Protein AF-0000000066314788 (afdb_homodimer)

pLDDT: mean 86.16, std 20.42, range [20.86, 98.81]

Organism: Escherichia coli (strain K12) (NCBI:txid83333)

Structure (mmCIF, N/CA/C/O backbone):
data_AF-0000000066314788-model_v1
#
loop_
_entity.id
_entity.type
_entity.pdbx_description
1 polymer 'Uncharacterized protein YfjH'
#
loop_
_atom_site.group_PDB
_atom_site.id
_atom_site.type_symbol
_atom_site.label_atom_id
_atom_site.label_alt_id
_atom_site.label_comp_id
_atom_site.label_asym_id
_atom_site.label_entity_id
_atom_site.label_seq_id
_atom_site.pdbx_PDB_ins_code
_atom_site.Cartn_x
_atom_site.Cartn_y
_atom_site.Cartn_z
_atom_site.occupancy
_atom_site.B_iso_or_equiv
_atom_site.auth_seq_id
_atom_site.auth_comp_id
_atom_site.auth_asym_id
_atom_site.auth_atom_id
_atom_site.pdbx_PDB_model_num
ATOM 1 N N . MET A 1 1 ? -39.781 -80.188 -4.539 1 23.98 1 MET A N 1
ATOM 2 C CA . MET A 1 1 ? -38.781 -80.312 -5.598 1 23.98 1 MET A CA 1
ATOM 3 C C . MET A 1 1 ? -37.594 -79.375 -5.367 1 23.98 1 MET A C 1
ATOM 5 O O . MET A 1 1 ? -37.781 -78.25 -4.793 1 23.98 1 MET A O 1
ATOM 9 N N . GLY A 1 2 ? -36.344 -79.875 -5.469 1 24.55 2 GLY A N 1
ATOM 10 C CA . GLY A 1 2 ? -34.969 -79.688 -5.086 1 24.55 2 GLY A CA 1
ATOM 11 C C . GLY A 1 2 ? -34.438 -78.312 -5.586 1 24.55 2 GLY A C 1
ATOM 12 O O . GLY A 1 2 ? -34.906 -77.812 -6.594 1 24.55 2 GLY A O 1
ATOM 13 N N . ILE A 1 3 ? -33.781 -77.438 -4.688 1 25.83 3 ILE A N 1
ATOM 14 C CA . ILE A 1 3 ? -33.188 -76.188 -4.391 1 25.83 3 ILE A CA 1
ATOM 15 C C . ILE A 1 3 ? -31.969 -75.938 -5.285 1 25.83 3 ILE A C 1
ATOM 17 O O . ILE A 1 3 ? -31.016 -76.75 -5.262 1 25.83 3 ILE A O 1
ATOM 21 N N . PHE A 1 4 ? -32.219 -75.5 -6.57 1 24.69 4 PHE A N 1
ATOM 22 C CA . PHE A 1 4 ? -31.281 -75.25 -7.668 1 24.69 4 PHE A CA 1
ATOM 23 C C . PHE A 1 4 ? -30.156 -74.312 -7.227 1 24.69 4 PHE A C 1
ATOM 25 O O . PHE A 1 4 ? -30.375 -73.125 -6.977 1 24.69 4 PHE A O 1
ATOM 32 N N . LYS A 1 5 ? -29.172 -74.812 -6.379 1 25.22 5 LYS A N 1
ATOM 33 C CA . LYS A 1 5 ? -27.984 -74.25 -5.762 1 25.22 5 LYS A CA 1
ATOM 34 C C . LYS A 1 5 ? -27.031 -73.688 -6.816 1 25.22 5 LYS A C 1
ATOM 36 O O . LYS A 1 5 ? -26.266 -74.438 -7.422 1 25.22 5 LYS A O 1
ATOM 41 N N . ALA A 1 6 ? -27.594 -72.812 -7.789 1 25.41 6 ALA A N 1
ATOM 42 C CA . ALA A 1 6 ? -26.625 -72.5 -8.836 1 25.41 6 ALA A CA 1
ATOM 43 C C . ALA A 1 6 ? -25.391 -71.812 -8.25 1 25.41 6 ALA A C 1
ATOM 45 O O . ALA A 1 6 ? -25.484 -70.812 -7.555 1 25.41 6 ALA A O 1
ATOM 46 N N . LYS A 1 7 ? -24.406 -72.625 -7.84 1 24.44 7 LYS A N 1
ATOM 47 C CA . LYS A 1 7 ? -23.078 -72.375 -7.27 1 24.44 7 LYS A CA 1
ATOM 48 C C . LYS A 1 7 ? -22.25 -71.438 -8.164 1 24.44 7 LYS A C 1
ATOM 50 O O . LYS A 1 7 ? -21.828 -71.875 -9.25 1 24.44 7 LYS A O 1
ATOM 55 N N . ASN A 1 8 ? -22.828 -70.25 -8.414 1 21.66 8 ASN A N 1
ATOM 56 C CA . ASN A 1 8 ? -22.094 -69.375 -9.367 1 21.66 8 ASN A CA 1
ATOM 57 C C . ASN A 1 8 ? -20.672 -69.125 -8.883 1 21.66 8 ASN A C 1
ATOM 59 O O . ASN A 1 8 ? -20.484 -68.5 -7.832 1 21.66 8 ASN A O 1
ATOM 63 N N . PRO A 1 9 ? -19.688 -69.938 -9.086 1 22.39 9 PRO A N 1
ATOM 64 C CA . PRO A 1 9 ? -18.359 -70.062 -8.477 1 22.39 9 PRO A CA 1
ATOM 65 C C . PRO A 1 9 ? -17.5 -68.812 -8.695 1 22.39 9 PRO A C 1
ATOM 67 O O . PRO A 1 9 ? -16.594 -68.5 -7.91 1 22.39 9 PRO A O 1
ATOM 70 N N . CYS A 1 10 ? -17.453 -68.188 -9.891 1 21.28 10 CYS A N 1
ATOM 71 C CA . CYS A 1 10 ? -16.172 -67.75 -10.398 1 21.28 10 CYS A CA 1
ATOM 72 C C . CYS A 1 10 ? -15.789 -66.375 -9.758 1 21.28 10 CYS A C 1
ATOM 74 O O . CYS A 1 10 ? -15.875 -65.312 -10.398 1 21.28 10 CYS A O 1
ATOM 76 N N . THR A 1 11 ? -16.203 -66 -8.539 1 21.39 11 THR A N 1
ATOM 77 C CA . THR A 1 11 ? -16.031 -64.625 -8.203 1 21.39 11 THR A CA 1
ATOM 78 C C . THR A 1 11 ? -14.555 -64.25 -8.039 1 21.39 11 THR A C 1
ATOM 80 O O . THR A 1 11 ? -13.969 -64.5 -6.992 1 21.39 11 THR A O 1
ATOM 83 N N . LYS A 1 12 ? -13.609 -64.562 -9 1 23.81 12 LYS A N 1
ATOM 84 C CA . LYS A 1 12 ? -12.195 -64.312 -8.805 1 23.81 12 LYS A CA 1
ATOM 85 C C . LYS A 1 12 ? -11.961 -62.812 -8.477 1 23.81 12 LYS A C 1
ATOM 87 O O . LYS A 1 12 ? -12.352 -61.938 -9.25 1 23.81 12 LYS A O 1
ATOM 92 N N . ASN A 1 13 ? -11.859 -62.406 -7.23 1 22.12 13 ASN A N 1
ATOM 93 C CA . ASN A 1 13 ? -11.57 -61.125 -6.566 1 22.12 13 ASN A CA 1
ATOM 94 C C . ASN A 1 13 ? -10.219 -60.562 -6.996 1 22.12 13 ASN A C 1
ATOM 96 O O . ASN A 1 13 ? -9.18 -60.969 -6.465 1 22.12 13 ASN A O 1
ATOM 100 N N . THR A 1 14 ? -9.836 -60.5 -8.281 1 20.86 14 THR A N 1
ATOM 101 C CA . THR A 1 14 ? -8.516 -59.938 -8.547 1 20.86 14 THR A CA 1
ATOM 102 C C . THR A 1 14 ? -8.367 -58.562 -7.91 1 20.86 14 THR A C 1
ATOM 104 O O . THR A 1 14 ? -9.141 -57.656 -8.203 1 20.86 14 THR A O 1
ATOM 107 N N . ILE A 1 15 ? -7.762 -58.438 -6.797 1 22.97 15 ILE A N 1
ATOM 108 C CA . ILE A 1 15 ? -7.344 -57.281 -5.996 1 22.97 15 ILE A CA 1
ATOM 109 C C . ILE A 1 15 ? -6.477 -56.344 -6.84 1 22.97 15 ILE A C 1
ATOM 111 O O . ILE A 1 15 ? -5.324 -56.688 -7.141 1 22.97 15 ILE A O 1
ATOM 115 N N . PHE A 1 16 ? -6.895 -55.781 -7.996 1 23.45 16 PHE A N 1
ATOM 116 C CA . PHE A 1 16 ? -6.109 -54.75 -8.68 1 23.45 16 PHE A CA 1
ATOM 117 C C . PHE A 1 16 ? -5.762 -53.594 -7.723 1 23.45 16 PHE A C 1
ATOM 119 O O . PHE A 1 16 ? -6.641 -52.844 -7.312 1 23.45 16 PHE A O 1
ATOM 126 N N . THR A 1 17 ? -4.809 -53.812 -6.836 1 24.56 17 THR A N 1
ATOM 127 C CA . THR A 1 17 ? -4.188 -52.719 -6.109 1 24.56 17 THR A CA 1
ATOM 128 C C . THR A 1 17 ? -3.695 -51.656 -7.078 1 24.56 17 THR A C 1
ATOM 130 O O . THR A 1 17 ? -2.707 -51.844 -7.789 1 24.56 17 THR A O 1
ATOM 133 N N . THR A 1 18 ? -4.434 -51 -7.91 1 24.42 18 THR A N 1
ATOM 134 C CA . THR A 1 18 ? -4.164 -49.969 -8.883 1 24.42 18 THR A CA 1
ATOM 135 C C . THR A 1 18 ? -3.473 -48.781 -8.211 1 24.42 18 THR A C 1
ATOM 137 O O . THR A 1 18 ? -4.137 -47.844 -7.742 1 24.42 18 THR A O 1
ATOM 140 N N . SER A 1 19 ? -2.58 -49.031 -7.191 1 25.42 19 SER A N 1
ATOM 141 C CA . SER A 1 19 ? -1.84 -47.844 -6.852 1 25.42 19 SER A CA 1
ATOM 142 C C . SER A 1 19 ? -1.211 -47.219 -8.094 1 25.42 19 SER A C 1
ATOM 144 O O . SER A 1 19 ? -0.215 -47.719 -8.617 1 25.42 19 SER A O 1
ATOM 146 N N . ASN A 1 20 ? -1.887 -46.906 -9.07 1 24.92 20 ASN A N 1
ATOM 147 C CA . ASN A 1 20 ? -1.472 -46.156 -10.266 1 24.92 20 ASN A CA 1
ATOM 148 C C . ASN A 1 20 ? -0.626 -44.938 -9.906 1 24.92 20 ASN A C 1
ATOM 150 O O . ASN A 1 20 ? -1.156 -43.844 -9.727 1 24.92 20 ASN A O 1
ATOM 154 N N . THR A 1 21 ? 0.346 -45.125 -8.969 1 25.67 21 THR A N 1
ATOM 155 C CA . THR A 1 21 ? 1.387 -44.094 -8.984 1 25.67 21 THR A CA 1
ATOM 156 C C . THR A 1 21 ? 1.869 -43.844 -10.406 1 25.67 21 THR A C 1
ATOM 158 O O . THR A 1 21 ? 2.57 -44.688 -10.992 1 25.67 21 THR A O 1
ATOM 161 N N . LEU A 1 22 ? 1.068 -43.656 -11.32 1 24.94 22 LEU A N 1
ATOM 162 C CA . LEU A 1 22 ? 1.575 -43.156 -12.594 1 24.94 22 LEU A CA 1
ATOM 163 C C . LEU A 1 22 ? 2.801 -42.25 -12.383 1 24.94 22 LEU A C 1
ATOM 165 O O . LEU A 1 22 ? 2.723 -41.25 -11.703 1 24.94 22 LEU A O 1
ATOM 169 N N . ILE A 1 23 ? 3.926 -42.875 -12.227 1 27.77 23 ILE A N 1
ATOM 170 C CA . ILE A 1 23 ? 5.234 -42.25 -12.375 1 27.77 23 ILE A CA 1
ATOM 171 C C . ILE A 1 23 ? 5.211 -41.281 -13.562 1 27.77 23 ILE A C 1
ATOM 173 O O . ILE A 1 23 ? 5.355 -41.719 -14.711 1 27.77 23 ILE A O 1
ATOM 177 N N . TYR A 1 24 ? 4.188 -40.531 -13.789 1 27.66 24 TYR A N 1
ATOM 178 C CA . TYR A 1 24 ? 4.387 -39.469 -14.781 1 27.66 24 TYR A CA 1
ATOM 179 C C . TYR A 1 24 ? 5.715 -38.781 -14.555 1 27.66 24 TYR A C 1
ATOM 181 O O . TYR A 1 24 ? 6.016 -38.344 -13.438 1 27.66 24 TYR A O 1
ATOM 189 N N . GLY A 1 25 ? 6.828 -39.125 -15.023 1 31.36 25 GLY A N 1
ATOM 190 C CA . GLY A 1 25 ? 8.172 -38.562 -14.961 1 31.36 25 GLY A CA 1
ATOM 191 C C . GLY A 1 25 ? 8.18 -37.062 -14.703 1 31.36 25 GLY A C 1
ATOM 192 O O . GLY A 1 25 ? 9.203 -36.5 -14.312 1 31.36 25 GLY A O 1
ATOM 193 N N . GLY A 1 26 ? 7.535 -36.188 -15.648 1 34.62 26 GLY A N 1
ATOM 194 C CA . GLY A 1 26 ? 7.785 -34.75 -15.586 1 34.62 26 GLY A CA 1
ATOM 195 C C . GLY A 1 26 ? 7.434 -34.156 -14.234 1 34.62 26 GLY A C 1
ATOM 196 O O . GLY A 1 26 ? 6.418 -34.5 -13.641 1 34.62 26 GLY A O 1
ATOM 197 N N . PHE A 1 27 ? 8.344 -33.812 -13.352 1 42.38 27 PHE A N 1
ATOM 198 C CA . PHE A 1 27 ? 8.25 -33.188 -12.039 1 42.38 27 PHE A CA 1
ATOM 199 C C . PHE A 1 27 ? 7.141 -32.125 -12.031 1 42.38 27 PHE A C 1
ATOM 201 O O . PHE A 1 27 ? 7.383 -30.969 -12.328 1 42.38 27 PHE A O 1
ATOM 208 N N . MET A 1 28 ? 5.957 -32.25 -12.766 1 55 28 MET A N 1
ATOM 209 C CA . MET A 1 28 ? 4.785 -31.391 -12.594 1 55 28 MET A CA 1
ATOM 210 C C . MET A 1 28 ? 4.309 -31.406 -11.141 1 55 28 MET A C 1
ATOM 212 O O . MET A 1 28 ? 4.398 -32.438 -10.469 1 55 28 MET A O 1
ATOM 216 N N . ILE A 1 29 ? 4.312 -30.359 -10.383 1 64.44 29 ILE A N 1
ATOM 217 C CA . ILE A 1 29 ? 3.762 -30.203 -9.039 1 64.44 29 ILE A CA 1
ATOM 218 C C . ILE A 1 29 ? 2.5 -31.062 -8.906 1 64.44 29 ILE A C 1
ATOM 220 O O . ILE A 1 29 ? 1.598 -30.969 -9.742 1 64.44 29 ILE A O 1
ATOM 224 N N . SER A 1 30 ? 2.629 -32.125 -8.086 1 79.5 30 SER A N 1
ATOM 225 C CA . SER A 1 30 ? 1.424 -32.906 -7.801 1 79.5 30 SER A CA 1
ATOM 226 C C . SER A 1 30 ? 0.302 -32 -7.281 1 79.5 30 SER A C 1
ATOM 228 O O . SER A 1 30 ? 0.559 -30.922 -6.758 1 79.5 30 SER A O 1
ATOM 230 N N . LEU A 1 31 ? -0.901 -32.406 -7.605 1 86.94 31 LEU A N 1
ATOM 231 C CA . LEU A 1 31 ? -2.061 -31.656 -7.133 1 86.94 31 LEU A CA 1
ATOM 232 C C . LEU A 1 31 ? -2.01 -31.469 -5.621 1 86.94 31 LEU A C 1
ATOM 234 O O . LEU A 1 31 ? -2.32 -30.391 -5.117 1 86.94 31 LEU A O 1
ATOM 238 N N . ASN A 1 32 ? -1.594 -32.531 -4.914 1 88.56 32 ASN A N 1
ATOM 239 C CA . ASN A 1 32 ? -1.513 -32.438 -3.459 1 88.56 32 ASN A CA 1
ATOM 240 C C . ASN A 1 32 ? -0.445 -31.438 -3.012 1 88.56 32 ASN A C 1
ATOM 242 O O . ASN A 1 32 ? -0.645 -30.703 -2.047 1 88.56 32 ASN A O 1
ATOM 246 N N . ASP A 1 33 ? 0.63 -31.422 -3.713 1 85.69 33 ASP A N 1
ATOM 247 C CA . ASP A 1 33 ? 1.68 -30.453 -3.404 1 85.69 33 ASP A CA 1
ATOM 248 C C . ASP A 1 33 ? 1.197 -29.031 -3.646 1 85.69 33 ASP A C 1
ATOM 250 O O . ASP A 1 33 ? 1.501 -28.125 -2.865 1 85.69 33 ASP A O 1
ATOM 254 N N . PHE A 1 34 ? 0.507 -28.922 -4.719 1 90.25 34 PHE A N 1
ATOM 255 C CA . PHE A 1 34 ? -0.017 -27.609 -5.059 1 90.25 34 PHE A CA 1
ATOM 256 C C . PHE A 1 34 ? -1.036 -27.156 -4.023 1 90.25 34 PHE A C 1
ATOM 258 O O . PHE A 1 34 ? -1.009 -26 -3.59 1 90.25 34 PHE A O 1
ATOM 265 N N . TYR A 1 35 ? -1.867 -28.047 -3.596 1 94.31 35 TYR A N 1
ATOM 266 C CA . TYR A 1 35 ? -2.836 -27.781 -2.537 1 94.31 35 TYR A CA 1
ATOM 267 C C . TYR A 1 35 ? -2.141 -27.312 -1.264 1 94.31 35 TYR A C 1
ATOM 269 O O . TYR A 1 35 ? -2.539 -26.312 -0.66 1 94.31 35 TYR A O 1
ATOM 277 N N . GLU A 1 36 ? -1.127 -27.938 -0.864 1 93.38 36 GLU A N 1
ATOM 278 C CA . GLU A 1 36 ? -0.401 -27.578 0.353 1 93.38 36 GLU A CA 1
ATOM 279 C C . GLU A 1 36 ? 0.26 -26.219 0.227 1 93.38 36 GLU A C 1
ATOM 281 O O . GLU A 1 36 ? 0.329 -25.453 1.201 1 93.38 36 GLU A O 1
ATOM 286 N N . GLN A 1 37 ? 0.725 -25.938 -0.936 1 92.62 37 GLN A N 1
ATOM 287 C CA . GLN A 1 37 ? 1.336 -24.641 -1.177 1 92.62 37 GLN A CA 1
ATOM 288 C C . GLN A 1 37 ? 0.326 -23.5 -0.978 1 92.62 37 GLN A C 1
ATOM 290 O O . GLN A 1 37 ? 0.651 -22.469 -0.396 1 92.62 37 GLN A O 1
ATOM 295 N N . ILE A 1 38 ? -0.853 -23.719 -1.456 1 96.38 38 ILE A N 1
ATOM 296 C CA . ILE A 1 38 ? -1.873 -22.688 -1.331 1 96.38 38 ILE A CA 1
ATOM 297 C C . ILE A 1 38 ? -2.312 -22.562 0.127 1 96.38 38 ILE A C 1
ATOM 299 O O . ILE A 1 38 ? -2.584 -21.469 0.613 1 96.38 38 ILE A O 1
ATOM 303 N N . CYS A 1 39 ? -2.344 -23.703 0.824 1 96.75 39 CYS A N 1
ATOM 304 C CA . CYS A 1 39 ? -2.639 -23.656 2.252 1 96.75 39 CYS A CA 1
ATOM 305 C C . CYS A 1 39 ? -1.621 -22.812 2.994 1 96.75 39 CYS A C 1
ATOM 307 O O . CYS A 1 39 ? -1.986 -22.016 3.865 1 96.75 39 CYS A O 1
ATOM 309 N N . ARG A 1 40 ? -0.419 -22.906 2.629 1 95.12 40 ARG A N 1
ATOM 310 C CA . ARG A 1 40 ? 0.628 -22.094 3.242 1 95.12 40 ARG A CA 1
ATOM 311 C C . ARG A 1 40 ? 0.446 -20.609 2.904 1 95.12 40 ARG A C 1
ATOM 313 O O . ARG A 1 40 ? 0.594 -19.75 3.771 1 95.12 40 ARG A O 1
ATOM 320 N N . LYS A 1 41 ? 0.102 -20.391 1.659 1 96.31 41 LYS A N 1
ATOM 321 C CA . LYS A 1 41 ? -0.143 -19.016 1.229 1 96.31 41 LYS A CA 1
ATOM 322 C C . LYS A 1 41 ? -1.278 -18.375 2.027 1 96.31 41 LYS A C 1
ATOM 324 O O . LYS A 1 41 ? -1.203 -17.203 2.402 1 96.31 41 LYS A O 1
ATOM 329 N N . ARG A 1 42 ? -2.264 -19.156 2.246 1 97.69 42 ARG A N 1
ATOM 330 C CA . ARG A 1 42 ? -3.416 -18.688 3.008 1 97.69 42 ARG A CA 1
ATOM 331 C C . ARG A 1 42 ? -3.023 -18.359 4.441 1 97.69 42 ARG A C 1
ATOM 333 O O . ARG A 1 42 ? -3.453 -17.328 4.988 1 97.69 42 ARG A O 1
ATOM 340 N N . ARG A 1 43 ? -2.232 -19.172 5.023 1 96.81 43 ARG A N 1
ATOM 341 C CA . ARG A 1 43 ? -1.769 -18.938 6.387 1 96.81 43 ARG A CA 1
ATOM 342 C C . ARG A 1 43 ? -0.893 -17.688 6.457 1 96.81 43 ARG A C 1
ATOM 344 O O . ARG A 1 43 ? -1.031 -16.875 7.375 1 96.81 43 ARG A O 1
ATOM 351 N N . ASP A 1 44 ? -0.036 -17.562 5.504 1 96.5 44 ASP A N 1
ATOM 352 C CA . ASP A 1 44 ? 0.823 -16.391 5.43 1 96.5 44 ASP A CA 1
ATOM 353 C C . ASP A 1 44 ? -0.005 -15.109 5.297 1 96.5 44 ASP A C 1
ATOM 355 O O . ASP A 1 44 ? 0.263 -14.117 5.977 1 96.5 44 ASP A O 1
ATOM 359 N N . LEU A 1 45 ? -0.954 -15.219 4.398 1 98.5 45 LEU A N 1
ATOM 360 C CA . LEU A 1 45 ? -1.82 -14.062 4.18 1 98.5 45 LEU A CA 1
ATOM 361 C C . LEU A 1 45 ? -2.564 -13.695 5.461 1 98.5 45 LEU A C 1
ATOM 363 O O . LEU A 1 45 ? -2.635 -12.523 5.828 1 98.5 45 LEU A O 1
ATOM 367 N N . ALA A 1 46 ? -3.088 -14.695 6.137 1 98 46 ALA A N 1
ATOM 368 C CA . ALA A 1 46 ? -3.799 -14.461 7.391 1 98 46 ALA A CA 1
ATOM 369 C C . ALA A 1 46 ? -2.893 -13.789 8.414 1 98 46 ALA A C 1
ATOM 371 O O . ALA A 1 46 ? -3.314 -12.859 9.117 1 98 46 ALA A O 1
ATOM 372 N N . TYR A 1 47 ? -1.708 -14.211 8.477 1 97.19 47 TYR A N 1
ATOM 373 C CA . TYR A 1 47 ? -0.733 -13.641 9.398 1 97.19 47 TYR A CA 1
ATOM 374 C C . TYR A 1 47 ? -0.483 -12.172 9.078 1 97.19 47 TYR A C 1
ATOM 376 O O . TYR A 1 47 ? -0.545 -11.32 9.969 1 97.19 47 TYR A O 1
ATOM 384 N N . HIS A 1 48 ? -0.239 -11.859 7.855 1 96.75 48 HIS A N 1
ATOM 385 C CA . HIS A 1 48 ? 0.058 -10.492 7.453 1 96.75 48 HIS A CA 1
ATOM 386 C C . HIS A 1 48 ? -1.16 -9.586 7.629 1 96.75 48 HIS A C 1
ATOM 388 O O . HIS A 1 48 ? -1.029 -8.43 8.023 1 96.75 48 HIS A O 1
ATOM 394 N N . MET A 1 49 ? -2.32 -10.125 7.328 1 97.75 49 MET A N 1
ATOM 395 C CA . MET A 1 49 ? -3.547 -9.352 7.512 1 97.75 49 MET A CA 1
ATOM 396 C C . MET A 1 49 ? -3.719 -8.945 8.977 1 97.75 49 MET A C 1
ATOM 398 O O . MET A 1 49 ? -4.238 -7.867 9.266 1 97.75 49 MET A O 1
ATOM 402 N N . SER A 1 50 ? -3.281 -9.758 9.859 1 96.38 50 SER A N 1
ATOM 403 C CA . SER A 1 50 ? -3.434 -9.484 11.289 1 96.38 50 SER A CA 1
ATOM 404 C C . SER A 1 50 ? -2.609 -8.273 11.703 1 96.38 50 SER A C 1
ATOM 406 O O . SER A 1 50 ? -2.834 -7.703 12.773 1 96.38 50 SER A O 1
ATOM 408 N N . GLU A 1 51 ? -1.687 -7.812 10.914 1 93.75 51 GLU A N 1
ATOM 409 C CA . GLU A 1 51 ? -0.782 -6.711 11.234 1 93.75 51 GLU A CA 1
ATOM 410 C C . GLU A 1 51 ? -1.267 -5.402 10.617 1 93.75 51 GLU A C 1
ATOM 412 O O . GLU A 1 51 ? -0.552 -4.398 10.633 1 93.75 51 GLU A O 1
ATOM 417 N N . CYS A 1 52 ? -2.416 -5.438 9.992 1 95.38 52 CYS A N 1
ATOM 418 C CA . CYS A 1 52 ? -2.936 -4.219 9.375 1 95.38 52 CYS A CA 1
ATOM 419 C C . CYS A 1 52 ? -4.449 -4.137 9.531 1 95.38 52 CYS A C 1
ATOM 421 O O . CYS A 1 52 ? -5.051 -4.941 10.242 1 95.38 52 CYS A O 1
ATOM 423 N N . GLU A 1 53 ? -5.129 -3.174 8.969 1 94.81 53 GLU A N 1
ATOM 424 C CA . GLU A 1 53 ? -6.543 -2.877 9.164 1 94.81 53 GLU A CA 1
ATOM 425 C C . GLU A 1 53 ? -7.426 -3.957 8.539 1 94.81 53 GLU A C 1
ATOM 427 O O . GLU A 1 53 ? -8.617 -4.051 8.852 1 94.81 53 GLU A O 1
ATOM 432 N N . TRP A 1 54 ? -6.836 -4.82 7.73 1 97.44 54 TRP A N 1
ATOM 433 C CA . TRP A 1 54 ? -7.625 -5.828 7.031 1 97.44 54 TRP A CA 1
ATOM 434 C C . TRP A 1 54 ? -7.758 -7.094 7.871 1 97.44 54 TRP A C 1
ATOM 436 O O . TRP A 1 54 ? -8.266 -8.109 7.395 1 97.44 54 TRP A O 1
ATOM 446 N N . ALA A 1 55 ? -7.355 -7.09 9.094 1 96.88 55 ALA A N 1
ATOM 447 C CA . ALA A 1 55 ? -7.504 -8.188 10.047 1 96.88 55 ALA A CA 1
ATOM 448 C C . ALA A 1 55 ? -8.969 -8.594 10.188 1 96.88 55 ALA A C 1
ATOM 450 O O . ALA A 1 55 ? -9.273 -9.773 10.406 1 96.88 55 ALA A O 1
ATOM 451 N N . VAL A 1 56 ? -9.867 -7.695 10.039 1 95.94 56 VAL A N 1
ATOM 452 C CA . VAL A 1 56 ? -11.297 -7.898 10.242 1 95.94 56 VAL A CA 1
ATOM 453 C C . VAL A 1 56 ? -11.844 -8.852 9.188 1 95.94 56 VAL A C 1
ATOM 455 O O . VAL A 1 56 ? -12.891 -9.469 9.375 1 95.94 56 VAL A O 1
ATOM 458 N N . ASP A 1 57 ? -11.172 -8.992 8.055 1 97.19 57 ASP A N 1
ATOM 459 C CA . ASP A 1 57 ? -11.664 -9.781 6.93 1 97.19 57 ASP A CA 1
ATOM 460 C C . ASP A 1 57 ? -11.008 -11.156 6.902 1 97.19 57 ASP A C 1
ATOM 462 O O . ASP A 1 57 ? -11.188 -11.914 5.945 1 97.19 57 ASP A O 1
ATOM 466 N N . THR A 1 58 ? -10.242 -11.586 7.891 1 97.5 58 THR A N 1
ATOM 467 C CA . THR A 1 58 ? -9.484 -12.836 7.891 1 97.5 58 THR A CA 1
ATOM 468 C C . THR A 1 58 ? -10.414 -14.039 7.84 1 97.5 58 THR A C 1
ATOM 470 O O . THR A 1 58 ? -10.039 -15.102 7.348 1 97.5 58 THR A O 1
ATOM 473 N N . ASP A 1 59 ? -11.641 -13.867 8.273 1 96.38 59 ASP A N 1
ATOM 474 C CA . ASP A 1 59 ? -12.586 -14.969 8.312 1 96.38 59 ASP A CA 1
ATOM 475 C C . ASP A 1 59 ? -12.906 -15.477 6.91 1 96.38 59 ASP A C 1
ATOM 477 O O . ASP A 1 59 ? -13.344 -16.609 6.738 1 96.38 59 ASP A O 1
ATOM 481 N N . VAL A 1 60 ? -12.703 -14.695 5.922 1 98 60 VAL A N 1
ATOM 482 C CA . VAL A 1 60 ? -12.977 -15.039 4.531 1 98 60 VAL A CA 1
ATOM 483 C C . VAL A 1 60 ? -12.055 -16.188 4.098 1 98 60 VAL A C 1
ATOM 485 O O . VAL A 1 60 ? -12.328 -16.875 3.113 1 98 60 VAL A O 1
ATOM 488 N N . LEU A 1 61 ? -10.938 -16.406 4.836 1 98.12 61 LEU A N 1
ATOM 489 C CA . LEU A 1 61 ? -9.977 -17.453 4.504 1 98.12 61 LEU A CA 1
ATOM 490 C C . LEU A 1 61 ? -10.391 -18.797 5.102 1 98.12 61 LEU A C 1
ATOM 492 O O . LEU A 1 61 ? -9.773 -19.828 4.816 1 98.12 61 LEU A O 1
ATOM 496 N N . GLU A 1 62 ? -11.484 -18.734 5.797 1 95.31 62 GLU A N 1
ATOM 497 C CA . GLU A 1 62 ? -11.953 -19.938 6.457 1 95.31 62 GLU A CA 1
ATOM 498 C C . GLU A 1 62 ? -13.062 -20.609 5.656 1 95.31 62 GLU A C 1
ATOM 500 O O . GLU A 1 62 ? -13.898 -19.938 5.051 1 95.31 62 GLU A O 1
ATOM 505 N N . GLU A 1 63 ? -13.117 -21.938 5.695 1 89.44 63 GLU A N 1
ATOM 506 C CA . GLU A 1 63 ? -14.055 -22.734 4.898 1 89.44 63 GLU A CA 1
ATOM 507 C C . GLU A 1 63 ? -15.492 -22.531 5.379 1 89.44 63 GLU A C 1
ATOM 509 O O . GLU A 1 63 ? -16.438 -22.672 4.602 1 89.44 63 GLU A O 1
ATOM 514 N N . ASP A 1 64 ? -15.633 -22.188 6.621 1 92.38 64 ASP A N 1
ATOM 515 C CA . ASP A 1 64 ? -16.969 -22.094 7.199 1 92.38 64 ASP A CA 1
ATOM 516 C C . ASP A 1 64 ? -17.547 -20.688 7.004 1 92.38 64 ASP A C 1
ATOM 518 O O . ASP A 1 64 ? -18.625 -20.375 7.512 1 92.38 64 ASP A O 1
ATOM 522 N N . HIS A 1 65 ? -16.844 -19.922 6.297 1 96 65 HIS A N 1
ATOM 523 C CA . HIS A 1 65 ? -17.406 -18.609 6 1 96 65 HIS A CA 1
ATOM 524 C C . HIS A 1 65 ? -18.781 -18.734 5.328 1 96 65 HIS A C 1
ATOM 526 O O . HIS A 1 65 ? -18.906 -19.422 4.312 1 96 65 HIS A O 1
ATOM 532 N N . PRO A 1 66 ? -19.734 -18.016 5.832 1 96.19 66 PRO A N 1
ATOM 533 C CA . PRO A 1 66 ? -21.109 -18.25 5.387 1 96.19 66 PRO A CA 1
ATOM 534 C C . PRO A 1 66 ? -21.312 -17.953 3.902 1 96.19 66 PRO A C 1
ATOM 536 O O . PRO A 1 66 ? -21.922 -18.734 3.188 1 96.19 66 PRO A O 1
ATOM 539 N N . GLU A 1 67 ? -20.828 -16.875 3.436 1 95.19 67 GLU A N 1
ATOM 540 C CA . GLU A 1 67 ? -20.984 -16.484 2.035 1 95.19 67 GLU A CA 1
ATOM 541 C C . GLU A 1 67 ? -20.344 -17.516 1.104 1 95.19 67 GLU A C 1
ATOM 543 O O . GLU A 1 67 ? -20.875 -17.797 0.029 1 95.19 67 GLU A O 1
ATOM 548 N N . ILE A 1 68 ? -19.234 -18.047 1.504 1 96.62 68 ILE A N 1
ATOM 549 C CA . ILE A 1 68 ? -18.516 -19.016 0.691 1 96.62 68 ILE A CA 1
ATOM 550 C C . ILE A 1 68 ? -19.281 -20.344 0.673 1 96.62 68 ILE A C 1
ATOM 552 O O . ILE A 1 68 ? -19.469 -20.938 -0.386 1 96.62 68 ILE A O 1
ATOM 556 N N . ARG A 1 69 ? -19.828 -20.688 1.804 1 96.62 69 ARG A N 1
ATOM 557 C CA . ARG A 1 69 ? -20.609 -21.906 1.902 1 96.62 69 ARG A CA 1
ATOM 558 C C . ARG A 1 69 ? -21.859 -21.844 1.029 1 96.62 69 ARG A C 1
ATOM 560 O O . ARG A 1 69 ? -22.203 -22.797 0.34 1 96.62 69 ARG A O 1
ATOM 567 N N . ILE A 1 70 ? -22.422 -20.75 1.094 1 97.19 70 ILE A N 1
ATOM 568 C CA . ILE A 1 70 ? -23.641 -20.547 0.308 1 97.19 70 ILE A CA 1
ATOM 569 C C . ILE A 1 70 ? -23.312 -20.641 -1.181 1 97.19 70 ILE A C 1
ATOM 571 O O . ILE A 1 70 ? -24.016 -21.312 -1.935 1 97.19 70 ILE A O 1
ATOM 575 N N . GLU A 1 71 ? -22.266 -20.016 -1.614 1 96.62 71 GLU A N 1
ATOM 576 C CA . GLU A 1 71 ? -21.875 -20 -3.021 1 96.62 71 GLU A CA 1
ATOM 577 C C . GLU A 1 71 ? -21.469 -21.391 -3.494 1 96.62 71 GLU A C 1
ATOM 579 O O . GLU A 1 71 ? -21.844 -21.812 -4.594 1 96.62 71 GLU A O 1
ATOM 584 N N . LEU A 1 72 ? -20.734 -22.078 -2.67 1 97 72 LEU A N 1
ATOM 585 C CA . LEU A 1 72 ? -20.328 -23.438 -3.02 1 97 72 LEU A CA 1
ATOM 586 C C . LEU A 1 72 ? -21.531 -24.359 -3.143 1 97 72 LEU A C 1
ATOM 588 O O . LEU A 1 72 ? -21.609 -25.188 -4.055 1 97 72 LEU A O 1
ATOM 592 N N . GLY A 1 73 ? -22.484 -24.203 -2.219 1 96.38 73 GLY A N 1
ATOM 593 C CA . GLY A 1 73 ? -23.703 -24.984 -2.287 1 96.38 73 GLY A CA 1
ATOM 594 C C . GLY A 1 73 ? -24.516 -24.688 -3.535 1 96.38 73 GLY A C 1
ATOM 595 O O . GLY A 1 73 ? -25.016 -25.609 -4.184 1 96.38 73 GLY A O 1
ATOM 596 N N . ARG A 1 74 ? -24.594 -23.484 -3.846 1 97.25 74 ARG A N 1
ATOM 597 C CA . ARG A 1 74 ? -25.328 -23.062 -5.039 1 97.25 74 ARG A CA 1
ATOM 598 C C . ARG A 1 74 ? -24.703 -23.656 -6.297 1 97.25 74 ARG A C 1
ATOM 600 O O . ARG A 1 74 ? -25.422 -24.172 -7.168 1 97.25 74 ARG A O 1
ATOM 607 N N . MET A 1 75 ? -23.422 -23.609 -6.43 1 96.94 75 MET A N 1
ATOM 608 C CA . MET A 1 75 ? -22.703 -24.141 -7.59 1 96.94 75 MET A CA 1
ATOM 609 C C . MET A 1 75 ? -22.906 -25.641 -7.699 1 96.94 75 MET A C 1
ATOM 611 O O . MET A 1 75 ? -23.125 -26.172 -8.797 1 96.94 75 MET A O 1
ATOM 615 N N . ARG A 1 76 ? -22.844 -26.25 -6.582 1 96.62 76 ARG A N 1
ATOM 616 C CA . ARG A 1 76 ? -23.031 -27.703 -6.574 1 96.62 76 ARG A CA 1
ATOM 617 C C . ARG A 1 76 ? -24.422 -28.094 -7.066 1 96.62 76 ARG A C 1
ATOM 619 O O . ARG A 1 76 ? -24.562 -28.984 -7.898 1 96.62 76 ARG A O 1
ATOM 626 N N . GLU A 1 77 ? -25.375 -27.406 -6.59 1 96.5 77 GLU A N 1
ATOM 627 C CA . GLU A 1 77 ? -26.766 -27.672 -6.98 1 96.5 77 GLU A CA 1
ATOM 628 C C . GLU A 1 77 ? -26.984 -27.359 -8.453 1 96.5 77 GLU A C 1
ATOM 630 O O . GLU A 1 77 ? -27.625 -28.141 -9.172 1 96.5 77 GLU A O 1
ATOM 635 N N . GLN A 1 78 ? -26.469 -26.344 -8.891 1 97.38 78 GLN A N 1
ATOM 636 C CA . GLN A 1 78 ? -26.719 -25.859 -10.242 1 97.38 78 GLN A CA 1
ATOM 637 C C . GLN A 1 78 ? -26.125 -26.812 -11.281 1 97.38 78 GLN A C 1
ATOM 639 O O . GLN A 1 78 ? -26.75 -27.094 -12.305 1 97.38 78 GLN A O 1
ATOM 644 N N . PHE A 1 79 ? -24.922 -27.375 -11.016 1 97.44 79 PHE A N 1
ATOM 645 C CA . PHE A 1 79 ? -24.219 -28.047 -12.102 1 97.44 79 PHE A CA 1
ATOM 646 C C . PHE A 1 79 ? -24.281 -29.562 -11.93 1 97.44 79 PHE A C 1
ATOM 648 O O . PHE A 1 79 ? -24.281 -30.312 -12.914 1 97.44 79 PHE A O 1
ATOM 655 N N . TRP A 1 80 ? -24.391 -30.078 -10.727 1 96.62 80 TRP A N 1
ATOM 656 C CA . TRP A 1 80 ? -24.438 -31.516 -10.508 1 96.62 80 TRP A CA 1
ATOM 657 C C . TRP A 1 80 ? -25.859 -32.031 -10.555 1 96.62 80 TRP A C 1
ATOM 659 O O . TRP A 1 80 ? -26.094 -33.25 -10.672 1 96.62 80 TRP A O 1
ATOM 669 N N . SER A 1 81 ? -26.828 -31.188 -10.508 1 95.38 81 SER A N 1
ATOM 670 C CA . SER A 1 81 ? -28.234 -31.562 -10.648 1 95.38 81 SER A CA 1
ATOM 671 C C . SER A 1 81 ? -28.812 -31.062 -11.969 1 95.38 81 SER A C 1
ATOM 673 O O . SER A 1 81 ? -30.031 -30.922 -12.102 1 95.38 81 SER A O 1
ATOM 675 N N . SER A 1 82 ? -27.953 -30.766 -12.859 1 95.19 82 SER A N 1
ATOM 676 C CA . SER A 1 82 ? -28.359 -30.234 -14.148 1 95.19 82 SER A CA 1
ATOM 677 C C . SER A 1 82 ? -29.078 -31.281 -14.992 1 95.19 82 SER A C 1
ATOM 679 O O . SER A 1 82 ? -28.703 -32.469 -14.961 1 95.19 82 SER A O 1
ATOM 681 N N . GLU A 1 83 ? -29.984 -30.875 -15.844 1 94.5 83 GLU A N 1
ATOM 682 C CA . GLU A 1 83 ? -30.688 -31.75 -16.766 1 94.5 83 GLU A CA 1
ATOM 683 C C . GLU A 1 83 ? -29.766 -32.219 -17.906 1 94.5 83 GLU A C 1
ATOM 685 O O . GLU A 1 83 ? -30.094 -33.156 -18.609 1 94.5 83 GLU A O 1
ATOM 690 N N . LYS A 1 84 ? -28.641 -31.609 -17.938 1 94.31 84 LYS A N 1
ATOM 691 C CA . LYS A 1 84 ? -27.719 -31.906 -19.031 1 94.31 84 LYS A CA 1
ATOM 692 C C . LYS A 1 84 ? -26.875 -33.156 -18.703 1 94.31 84 LYS A C 1
ATOM 694 O O . LYS A 1 84 ? -26.156 -33.656 -19.578 1 94.31 84 LYS A O 1
ATOM 699 N N . ILE A 1 85 ? -27 -33.562 -17.453 1 94.06 85 ILE A N 1
ATOM 700 C CA . ILE A 1 85 ? -26.234 -34.719 -17.062 1 94.06 85 ILE A CA 1
ATOM 701 C C . ILE A 1 85 ? -26.609 -35.906 -17.969 1 94.06 85 ILE A C 1
ATOM 703 O O . ILE A 1 85 ? -27.797 -36.188 -18.172 1 94.06 85 ILE A O 1
ATOM 707 N N . GLY A 1 86 ? -25.609 -36.5 -18.641 1 93.12 86 GLY A N 1
ATOM 708 C CA . GLY A 1 86 ? -25.859 -37.625 -19.531 1 93.12 86 GLY A CA 1
ATOM 709 C C . GLY A 1 86 ? -25.984 -37.219 -20.984 1 93.12 86 GLY A C 1
ATOM 710 O O . GLY A 1 86 ? -26.062 -38.094 -21.875 1 93.12 86 GLY A O 1
ATOM 711 N N . THR A 1 87 ? -25.922 -35.938 -21.188 1 94.06 87 THR A N 1
ATOM 712 C CA . THR A 1 87 ? -26.031 -35.438 -22.547 1 94.06 87 THR A CA 1
ATOM 713 C C . THR A 1 87 ? -24.672 -35.031 -23.094 1 94.06 87 THR A C 1
ATOM 715 O O . THR A 1 87 ? -23.688 -34.969 -22.344 1 94.06 87 THR A O 1
ATOM 718 N N . ARG A 1 88 ? -24.641 -34.906 -24.422 1 92.62 88 ARG A N 1
ATOM 719 C CA . ARG A 1 88 ? -23.406 -34.438 -25.047 1 92.62 88 ARG A CA 1
ATOM 720 C C . ARG A 1 88 ? -23.422 -32.938 -25.25 1 92.62 88 ARG A C 1
ATOM 722 O O . ARG A 1 88 ? -24.453 -32.344 -25.578 1 92.62 88 ARG A O 1
ATOM 729 N N . VAL A 1 89 ? -22.281 -32.375 -24.922 1 90.81 89 VAL A N 1
ATOM 730 C CA . VAL A 1 89 ? -22.109 -30.922 -25.062 1 90.81 89 VAL A CA 1
ATOM 731 C C . VAL A 1 89 ? -20.859 -30.625 -25.891 1 90.81 89 VAL A C 1
ATOM 733 O O . VAL A 1 89 ? -20.109 -31.547 -26.234 1 90.81 89 VAL A O 1
ATOM 736 N N . ARG A 1 90 ? -20.75 -29.344 -26.219 1 87.56 90 ARG A N 1
ATOM 737 C CA . ARG A 1 90 ? -19.562 -28.922 -26.953 1 87.56 90 ARG A CA 1
ATOM 738 C C . ARG A 1 90 ? -18.297 -29.203 -26.125 1 87.56 90 ARG A C 1
ATOM 740 O O . ARG A 1 90 ? -18.312 -29.062 -24.906 1 87.56 90 ARG A O 1
ATOM 747 N N . LEU A 1 91 ? -17.219 -29.484 -26.797 1 87.19 91 LEU A N 1
ATOM 748 C CA . LEU A 1 91 ? -15.938 -29.734 -26.125 1 87.19 91 LEU A CA 1
ATOM 749 C C . LEU A 1 91 ? -15.523 -28.531 -25.281 1 87.19 91 LEU A C 1
ATOM 751 O O . LEU A 1 91 ? -15.633 -27.391 -25.734 1 87.19 91 LEU A O 1
ATOM 755 N N . TYR A 1 92 ? -15.016 -28.828 -24.078 1 83.31 92 TYR A N 1
ATOM 756 C CA . TYR A 1 92 ? -14.617 -27.766 -23.156 1 83.31 92 TYR A CA 1
ATOM 757 C C . TYR A 1 92 ? -13.297 -27.141 -23.594 1 83.31 92 TYR A C 1
ATOM 759 O O . TYR A 1 92 ? -13.039 -25.953 -23.328 1 83.31 92 TYR A O 1
ATOM 767 N N . SER A 1 93 ? -12.344 -27.859 -24.203 1 72.62 93 SER A N 1
ATOM 768 C CA . SER A 1 93 ? -11.023 -27.375 -24.594 1 72.62 93 SER A CA 1
ATOM 769 C C . SER A 1 93 ? -10.984 -26.984 -26.062 1 72.62 93 SER A C 1
ATOM 771 O O . SER A 1 93 ? -9.922 -26.625 -26.578 1 72.62 93 SER A O 1
ATOM 773 N N . CYS A 1 94 ? -12.102 -26.922 -26.766 1 65.94 94 CYS A N 1
ATOM 774 C CA . CYS A 1 94 ? -12.062 -26.797 -28.219 1 65.94 94 CYS A CA 1
ATOM 775 C C . CYS A 1 94 ? -11.898 -25.344 -28.625 1 65.94 94 CYS A C 1
ATOM 777 O O . CYS A 1 94 ? -12.672 -24.469 -28.203 1 65.94 94 CYS A O 1
ATOM 779 N N . ASP A 1 95 ? -10.766 -25.109 -29.344 1 67.94 95 ASP A N 1
ATOM 780 C CA . ASP A 1 95 ? -10.5 -23.797 -29.891 1 67.94 95 ASP A CA 1
ATOM 781 C C . ASP A 1 95 ? -10.781 -23.766 -31.391 1 67.94 95 ASP A C 1
ATOM 783 O O . ASP A 1 95 ? -10.359 -22.844 -32.094 1 67.94 95 ASP A O 1
ATOM 787 N N . VAL A 1 96 ? -11.539 -24.703 -31.797 1 73.19 96 VAL A N 1
ATOM 788 C CA . VAL A 1 96 ? -11.797 -24.766 -33.219 1 73.19 96 VAL A CA 1
ATOM 789 C C . VAL A 1 96 ? -12.898 -23.781 -33.594 1 73.19 96 VAL A C 1
ATOM 791 O O . VAL A 1 96 ? -13.844 -23.578 -32.812 1 73.19 96 VAL A O 1
ATOM 794 N N . PRO A 1 97 ? -12.688 -23.141 -34.719 1 76.31 97 PRO A N 1
ATOM 795 C CA . PRO A 1 97 ? -13.68 -22.156 -35.188 1 76.31 97 PRO A CA 1
ATOM 796 C C . PRO A 1 97 ? -15.07 -22.75 -35.344 1 76.31 97 PRO A C 1
ATOM 798 O O . PRO A 1 97 ? -15.211 -23.953 -35.562 1 76.31 97 PRO A O 1
ATOM 801 N N . TRP A 1 98 ? -16.078 -21.891 -35.188 1 78.19 98 TRP A N 1
ATOM 802 C CA . T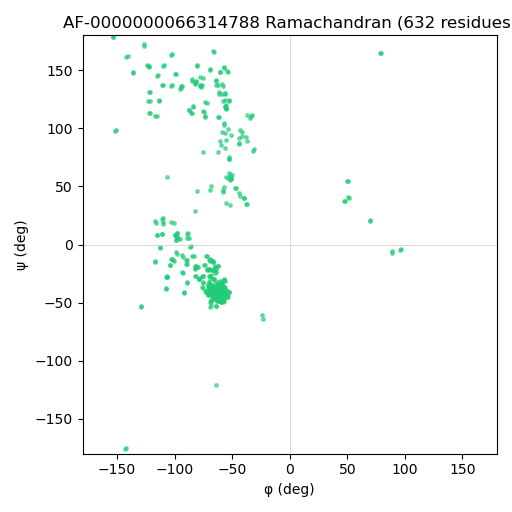RP A 1 98 ? -17.484 -22.234 -35.25 1 78.19 98 TRP A CA 1
ATOM 803 C C . TRP A 1 98 ? -17.828 -22.953 -36.531 1 78.19 98 TRP A C 1
ATOM 805 O O . TRP A 1 98 ? -18.531 -23.969 -36.531 1 78.19 98 TRP A O 1
ATOM 815 N N . GLU A 1 99 ? -17.328 -22.531 -37.594 1 75.38 99 GLU A N 1
ATOM 816 C CA . GLU A 1 99 ? -17.641 -23.047 -38.938 1 75.38 99 GLU A CA 1
ATOM 817 C C . GLU A 1 99 ? -17.188 -24.5 -39.094 1 75.38 99 GLU A C 1
ATOM 819 O O . GLU A 1 99 ? -17.844 -25.297 -39.75 1 75.38 99 GLU A O 1
ATOM 824 N N . THR A 1 100 ? -16.141 -24.703 -38.375 1 79.94 100 THR A N 1
ATOM 825 C CA . THR A 1 100 ? -15.547 -26.031 -38.5 1 79.94 100 THR A CA 1
ATOM 826 C C . THR A 1 100 ? -16.266 -27.031 -37.625 1 79.94 100 THR A C 1
ATOM 828 O O . THR A 1 100 ? -16.359 -28.219 -37.969 1 79.94 100 THR A O 1
ATOM 831 N N . ARG A 1 101 ? -16.938 -26.438 -36.656 1 80.75 101 ARG A N 1
ATOM 832 C CA . ARG A 1 101 ? -17.5 -27.328 -35.656 1 80.75 101 ARG A CA 1
ATOM 833 C C . ARG A 1 101 ? -18.938 -27.688 -36 1 80.75 101 ARG A C 1
ATOM 835 O O . ARG A 1 101 ? -19.516 -28.609 -35.406 1 80.75 101 ARG A O 1
ATOM 842 N N . HIS A 1 102 ? -19.406 -27.016 -36.969 1 84.69 102 HIS A N 1
ATOM 843 C CA . HIS A 1 102 ? -20.812 -27.234 -37.312 1 84.69 102 HIS A CA 1
ATOM 844 C C . HIS A 1 102 ? -20.969 -27.844 -38.688 1 84.69 102 HIS A C 1
ATOM 846 O O . HIS A 1 102 ? -20.094 -27.672 -39.531 1 84.69 102 HIS A O 1
ATOM 852 N N . HIS A 1 103 ? -21.984 -28.688 -38.781 1 84.38 103 HIS A N 1
ATOM 853 C CA . HIS A 1 103 ? -22.406 -29.234 -40.094 1 84.38 103 HIS A CA 1
ATOM 854 C C . HIS A 1 103 ? -23.922 -29.219 -40.219 1 84.38 103 HIS A C 1
ATOM 856 O O . HIS A 1 103 ? -24.641 -29.062 -39.219 1 84.38 103 HIS A O 1
ATOM 862 N N . THR A 1 104 ? -24.406 -29.047 -41.438 1 84.44 104 THR A N 1
ATOM 863 C CA . THR A 1 104 ? -25.844 -29.016 -41.656 1 84.44 104 THR A CA 1
ATOM 864 C C . THR A 1 104 ? -26.391 -30.438 -41.844 1 84.44 104 THR A C 1
ATOM 866 O O . THR A 1 104 ? -25.922 -31.188 -42.719 1 84.44 104 THR A O 1
ATOM 869 N N . VAL A 1 105 ? -27.188 -30.797 -40.844 1 82.88 105 VAL A N 1
ATOM 870 C CA . VAL A 1 105 ? -27.875 -32.062 -40.938 1 82.88 105 VAL A CA 1
ATOM 871 C C . VAL A 1 105 ? -29.375 -31.844 -41.062 1 82.88 105 VAL A C 1
ATOM 873 O O . VAL A 1 105 ? -30.016 -31.266 -40.188 1 82.88 105 VAL A O 1
ATOM 876 N N . ASN A 1 106 ? -30 -32.375 -42.125 1 87.69 106 ASN A N 1
ATOM 877 C CA . ASN A 1 106 ? -31.422 -32.219 -42.406 1 87.69 106 ASN A CA 1
ATOM 878 C C . ASN A 1 106 ? -31.875 -30.766 -42.281 1 87.69 106 ASN A C 1
ATOM 880 O O . ASN A 1 106 ? -32.906 -30.484 -41.688 1 87.69 106 ASN A O 1
ATOM 884 N N . GLY A 1 107 ? -31.062 -29.781 -42.688 1 83.12 107 GLY A N 1
ATOM 885 C CA . GLY A 1 107 ? -31.453 -28.375 -42.719 1 83.12 107 GLY A CA 1
ATOM 886 C C . GLY A 1 107 ? -31.188 -27.625 -41.438 1 83.12 107 GLY A C 1
ATOM 887 O O . GLY A 1 107 ? -31.422 -26.422 -41.344 1 83.12 107 GLY A O 1
ATOM 888 N N . GLN A 1 108 ? -30.797 -28.375 -40.469 1 84.56 108 GLN A N 1
ATOM 889 C CA . GLN A 1 108 ? -30.516 -27.734 -39.219 1 84.56 108 GLN A CA 1
ATOM 890 C C . GLN A 1 108 ? -29.016 -27.75 -38.906 1 84.56 108 GLN A C 1
ATOM 892 O O . GLN A 1 108 ? -28.328 -28.719 -39.188 1 84.56 108 GLN A O 1
ATOM 897 N N . LEU A 1 109 ? -28.562 -26.672 -38.438 1 86 109 LEU A N 1
ATOM 898 C CA . LEU A 1 109 ? -27.156 -26.562 -38.062 1 86 109 LEU A CA 1
ATOM 899 C C . LEU A 1 109 ? -26.891 -27.297 -36.75 1 86 109 LEU A C 1
ATOM 901 O O . LEU A 1 109 ? -27.531 -27 -35.719 1 86 109 LEU A O 1
ATOM 905 N N . GLU A 1 110 ? -26.078 -28.344 -36.906 1 84.19 110 GLU A N 1
ATOM 906 C CA . GLU A 1 110 ? -25.734 -29.125 -35.719 1 84.19 110 GLU A CA 1
ATOM 907 C C . GLU A 1 110 ? -24.219 -29.188 -35.5 1 84.19 110 GLU A C 1
ATOM 909 O O . GLU A 1 110 ? -23.453 -29.062 -36.469 1 84.19 110 GLU A O 1
ATOM 914 N N . ILE A 1 111 ? -23.875 -29.375 -34.25 1 86.44 111 ILE A N 1
ATOM 915 C CA . ILE A 1 111 ? -22.453 -29.516 -33.938 1 86.44 111 ILE A CA 1
ATOM 916 C C . ILE A 1 111 ? -22 -30.938 -34.312 1 86.44 111 ILE A C 1
ATOM 918 O O . ILE A 1 111 ? -22.703 -31.906 -34.062 1 86.44 111 ILE A O 1
ATOM 922 N N . LYS A 1 112 ? -20.828 -30.906 -34.906 1 87.38 112 LYS A N 1
ATOM 923 C CA . LYS A 1 112 ? -20.234 -32.219 -35.25 1 87.38 112 LYS A CA 1
ATOM 924 C C . LYS A 1 112 ? -19.938 -33.031 -34 1 87.38 112 LYS A C 1
ATOM 926 O O . LYS A 1 112 ? -19.469 -32.469 -33 1 87.38 112 LYS A O 1
ATOM 931 N N . GLU A 1 113 ? -20.141 -34.312 -34 1 85.5 113 GLU A N 1
ATOM 932 C CA . GLU A 1 113 ? -20 -35.188 -32.875 1 85.5 113 GLU A CA 1
ATOM 933 C C . GLU A 1 113 ? -18.562 -35.188 -32.344 1 85.5 113 GLU A C 1
ATOM 935 O O . GLU A 1 113 ? -18.344 -35.344 -31.141 1 85.5 113 GLU A O 1
ATOM 940 N N . GLU A 1 114 ? -17.625 -35 -33.25 1 86.44 114 GLU A N 1
ATOM 941 C CA . GLU A 1 114 ? -16.219 -35.031 -32.875 1 86.44 114 GLU A CA 1
ATOM 942 C C . GLU A 1 114 ? -15.852 -33.875 -31.969 1 86.44 114 GLU A C 1
ATOM 944 O O . GLU A 1 114 ? -14.82 -33.875 -31.297 1 86.44 114 GLU A O 1
ATOM 949 N N . TYR A 1 115 ? -16.766 -33.031 -32 1 87.62 115 TYR A N 1
ATOM 950 C CA . TYR A 1 115 ? -16.5 -31.828 -31.203 1 87.62 115 TYR A CA 1
ATOM 951 C C . TYR A 1 115 ? -17.422 -31.781 -30 1 87.62 115 TYR A C 1
ATOM 953 O O . TYR A 1 115 ? -17.719 -30.688 -29.484 1 87.62 115 TYR A O 1
ATOM 961 N N . THR A 1 116 ? -17.922 -32.906 -29.625 1 89.44 116 THR A N 1
ATOM 962 C CA . THR A 1 116 ? -18.781 -32.938 -28.453 1 89.44 116 THR A CA 1
ATOM 963 C C . THR A 1 116 ? -18.219 -33.906 -27.406 1 89.44 116 THR A C 1
ATOM 965 O O . THR A 1 116 ? -17.359 -34.75 -27.719 1 89.44 116 THR A O 1
ATOM 968 N N . GLU A 1 117 ? -18.5 -33.719 -26.188 1 90.25 117 GLU A N 1
ATOM 969 C CA . GLU A 1 117 ? -18.156 -34.594 -25.078 1 90.25 117 GLU A CA 1
ATOM 970 C C . GLU A 1 117 ? -19.297 -34.688 -24.062 1 90.25 117 GLU A C 1
ATOM 972 O O . GLU A 1 117 ? -20.266 -33.906 -24.141 1 90.25 117 GLU A O 1
ATOM 977 N N . LEU A 1 118 ? -19.219 -35.688 -23.281 1 93.62 118 LEU A N 1
ATOM 978 C CA . LEU A 1 118 ? -20.25 -35.875 -22.25 1 93.62 118 LEU A CA 1
ATOM 979 C C . LEU A 1 118 ? -20.203 -34.719 -21.266 1 93.62 118 LEU A C 1
ATOM 981 O O . LEU A 1 118 ? -19.109 -34.281 -20.859 1 93.62 118 LEU A O 1
ATOM 985 N N . TYR A 1 119 ? -21.297 -34.25 -20.922 1 95.19 119 TYR A N 1
ATOM 986 C CA . TYR A 1 119 ? -21.422 -33.188 -19.938 1 95.19 119 TYR A CA 1
ATOM 987 C C . TYR A 1 119 ? -20.672 -33.562 -18.656 1 95.19 119 TYR A C 1
ATOM 989 O O . TYR A 1 119 ? -20.859 -34.625 -18.094 1 95.19 119 TYR A O 1
ATOM 997 N N . ASP A 1 120 ? -19.781 -32.719 -18.266 1 95.06 120 ASP A N 1
ATOM 998 C CA . ASP A 1 120 ? -19.031 -32.844 -17.016 1 95.06 120 ASP A CA 1
ATOM 999 C C . ASP A 1 120 ? -19.344 -31.656 -16.094 1 95.06 120 ASP A C 1
ATOM 1001 O O . ASP A 1 120 ? -18.922 -30.516 -16.359 1 95.06 120 ASP A O 1
ATOM 1005 N N . PRO A 1 121 ? -20.031 -31.906 -15.039 1 96.5 121 PRO A N 1
ATOM 1006 C CA . PRO A 1 121 ? -20.438 -30.812 -14.156 1 96.5 121 PRO A CA 1
ATOM 1007 C C . PRO A 1 121 ? -19.25 -29.984 -13.656 1 96.5 121 PRO A C 1
ATOM 1009 O O . PRO A 1 121 ? -19.375 -28.766 -13.492 1 96.5 121 PRO A O 1
ATOM 1012 N N . ALA A 1 122 ? -18.125 -30.578 -13.383 1 96.44 122 ALA A N 1
ATOM 1013 C CA . ALA A 1 122 ? -16.938 -29.875 -12.906 1 96.44 122 ALA A CA 1
ATOM 1014 C C . ALA A 1 122 ? -16.422 -28.906 -13.961 1 96.44 122 ALA A C 1
ATOM 1016 O O . ALA A 1 122 ? -16.078 -27.766 -13.648 1 96.44 122 ALA A O 1
ATOM 1017 N N . GLN A 1 123 ? -16.422 -29.312 -15.18 1 95.19 123 GLN A N 1
ATOM 1018 C CA . GLN A 1 123 ? -15.914 -28.484 -16.266 1 95.19 123 GLN A CA 1
ATOM 1019 C C . GLN A 1 123 ? -16.875 -27.328 -16.562 1 95.19 123 GLN A C 1
ATOM 1021 O O . GLN A 1 123 ? -16.453 -26.203 -16.797 1 95.19 123 GLN A O 1
ATOM 1026 N N . GLU A 1 124 ? -18.109 -27.672 -16.531 1 95.62 124 GLU A N 1
ATOM 1027 C CA . GLU A 1 124 ? -19.094 -26.625 -16.781 1 95.62 124 GLU A CA 1
ATOM 1028 C C . GLU A 1 124 ? -19.094 -25.594 -15.664 1 95.62 124 GLU A C 1
ATOM 1030 O O . GLU A 1 124 ? -19.188 -24.391 -15.93 1 95.62 124 GLU A O 1
ATOM 1035 N N . CYS A 1 125 ? -19.031 -26 -14.469 1 97.31 125 CYS A N 1
ATOM 1036 C CA . CYS A 1 125 ? -18.984 -25.094 -13.32 1 97.31 125 CYS A CA 1
ATOM 1037 C C . CYS A 1 125 ? -17.734 -24.219 -13.383 1 97.31 125 CYS A C 1
ATOM 1039 O O . CYS A 1 125 ? -17.797 -23.016 -13.094 1 97.31 125 CYS A O 1
ATOM 1041 N N . TRP A 1 126 ? -16.641 -24.781 -13.766 1 96.5 126 TRP A N 1
ATOM 1042 C CA . TRP A 1 126 ? -15.391 -24.031 -13.852 1 96.5 126 TRP A CA 1
ATOM 1043 C C . TRP A 1 126 ? -15.508 -22.906 -14.883 1 96.5 126 TRP A C 1
ATOM 1045 O O . TRP A 1 126 ? -15.031 -21.797 -14.656 1 96.5 126 TRP A O 1
ATOM 1055 N N . LYS A 1 127 ? -16.078 -23.25 -15.961 1 94.19 127 LYS A N 1
ATOM 1056 C CA . LYS A 1 127 ? -16.266 -22.219 -16.984 1 94.19 127 LYS A CA 1
ATOM 1057 C C . LYS A 1 127 ? -17 -21.016 -16.422 1 94.19 127 LYS A C 1
ATOM 1059 O O . LYS A 1 127 ? -16.594 -19.875 -16.641 1 94.19 127 LYS A O 1
ATOM 1064 N N . ASN A 1 128 ? -18 -21.297 -15.719 1 95.25 128 ASN A N 1
ATOM 1065 C CA . ASN A 1 128 ? -18.797 -20.234 -15.102 1 95.25 128 ASN A CA 1
ATOM 1066 C C . ASN A 1 128 ? -18.016 -19.516 -14 1 95.25 128 ASN A C 1
ATOM 1068 O O . ASN A 1 128 ? -17.969 -18.281 -13.969 1 95.25 128 ASN A O 1
ATOM 1072 N N . LEU A 1 129 ? -17.406 -20.25 -13.125 1 97.44 129 LEU A N 1
ATOM 1073 C CA . LEU A 1 129 ? -16.656 -19.688 -12.008 1 97.44 129 LEU A CA 1
ATOM 1074 C C . LEU A 1 129 ? -15.484 -18.859 -12.508 1 97.44 129 LEU A C 1
ATOM 1076 O O . LEU A 1 129 ? -15.242 -17.75 -12.008 1 97.44 129 LEU A O 1
ATOM 1080 N N . SER A 1 130 ? -14.805 -19.359 -13.477 1 95.88 130 SER A N 1
ATOM 1081 C CA . SER A 1 130 ? -13.648 -18.672 -14.023 1 95.88 130 SER A CA 1
ATOM 1082 C C . SER A 1 130 ? -14.055 -17.328 -14.633 1 95.88 130 SER A C 1
ATOM 1084 O O . SER A 1 130 ? -13.359 -16.328 -14.445 1 95.88 130 SER A O 1
ATOM 1086 N N . SER A 1 131 ? -15.117 -17.328 -15.289 1 94.75 131 SER A N 1
ATOM 1087 C CA . SER A 1 131 ? -15.633 -16.094 -15.875 1 94.75 131 SER A CA 1
ATOM 1088 C C . SER A 1 131 ? -16.031 -15.094 -14.797 1 94.75 131 SER A C 1
ATOM 1090 O O . SER A 1 131 ? -15.703 -13.914 -14.898 1 94.75 131 SER A O 1
ATOM 1092 N N . ASN A 1 132 ? -16.688 -15.547 -13.812 1 95.62 132 ASN A N 1
ATOM 1093 C CA . ASN A 1 132 ? -17.094 -14.688 -12.703 1 95.62 132 ASN A CA 1
ATOM 1094 C C . ASN A 1 132 ? -15.891 -14.125 -11.953 1 95.62 132 ASN A C 1
ATOM 1096 O O . ASN A 1 132 ? -15.891 -12.961 -11.547 1 95.62 132 ASN A O 1
ATOM 1100 N N . LEU A 1 133 ? -14.891 -14.992 -11.773 1 96.38 133 LEU A N 1
ATOM 1101 C CA . LEU A 1 133 ? -13.656 -14.562 -11.109 1 96.38 133 LEU A CA 1
ATOM 1102 C C . LEU A 1 133 ? -13.008 -13.406 -11.859 1 96.38 133 LEU A C 1
ATOM 1104 O O . LEU A 1 133 ? -12.602 -12.414 -11.25 1 96.38 133 LEU A O 1
ATOM 1108 N N . THR A 1 134 ? -12.953 -13.539 -13.156 1 95.25 134 THR A N 1
ATOM 1109 C CA . THR A 1 134 ? -12.32 -12.523 -13.984 1 95.25 134 THR A CA 1
ATOM 1110 C C . THR A 1 134 ? -13.109 -11.211 -13.93 1 95.25 134 THR A C 1
ATOM 1112 O O . THR A 1 134 ? -12.531 -10.141 -13.727 1 95.25 134 THR A O 1
ATOM 1115 N N . LYS A 1 135 ? -14.367 -11.352 -13.992 1 95.44 135 LYS A N 1
ATOM 1116 C CA . LYS A 1 135 ? -15.242 -10.18 -14 1 95.44 135 LYS A CA 1
ATOM 1117 C C . LYS A 1 135 ? -15.203 -9.461 -12.656 1 95.44 135 LYS A C 1
ATOM 1119 O O . LYS A 1 135 ? -14.992 -8.25 -12.594 1 95.44 135 LYS A O 1
ATOM 1124 N N . GLU A 1 136 ? -15.344 -10.172 -11.609 1 95.5 136 GLU A N 1
ATOM 1125 C CA . GLU A 1 136 ? -15.523 -9.594 -10.281 1 95.5 136 GLU A CA 1
ATOM 1126 C C . GLU A 1 136 ? -14.203 -9.039 -9.742 1 95.5 136 GLU A C 1
ATOM 1128 O O . GLU A 1 136 ? -14.203 -8.125 -8.922 1 95.5 136 GLU A O 1
ATOM 1133 N N . THR A 1 137 ? -13.094 -9.586 -10.172 1 96.12 137 THR A N 1
ATOM 1134 C CA . THR A 1 137 ? -11.805 -9.094 -9.688 1 96.12 137 THR A CA 1
ATOM 1135 C C . THR A 1 137 ? -11.289 -7.961 -10.578 1 96.12 137 THR A C 1
ATOM 1137 O O . THR A 1 137 ? -10.414 -7.199 -10.172 1 96.12 137 THR A O 1
ATOM 1140 N N . PHE A 1 138 ? -11.883 -7.875 -11.766 1 94.25 138 PHE A N 1
ATOM 1141 C CA . PHE A 1 138 ? -11.477 -6.828 -12.695 1 94.25 138 PHE A CA 1
ATOM 1142 C C . PHE A 1 138 ? -12.289 -5.559 -12.477 1 94.25 138 PHE A C 1
ATOM 1144 O O . PHE A 1 138 ? -11.758 -4.449 -12.594 1 94.25 138 PHE A O 1
ATOM 1151 N N . LEU A 1 139 ? -13.469 -5.648 -12.102 1 94.25 139 LEU A N 1
ATOM 1152 C CA . LEU A 1 139 ? -14.414 -4.539 -12.039 1 94.25 139 LEU A CA 1
ATOM 1153 C C . LEU A 1 139 ? -13.93 -3.467 -11.07 1 94.25 139 LEU A C 1
ATOM 1155 O O . LEU A 1 139 ? -13.891 -2.283 -11.414 1 94.25 139 LEU A O 1
ATOM 1159 N N . PRO A 1 140 ? -13.484 -3.803 -9.922 1 94.56 140 PRO A N 1
ATOM 1160 C CA . PRO A 1 140 ? -13.039 -2.76 -8.992 1 94.56 140 PRO A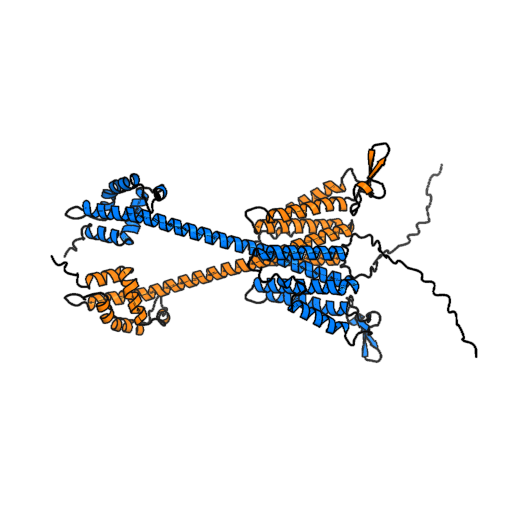 CA 1
ATOM 1161 C C . PRO A 1 140 ? -11.805 -2.012 -9.5 1 94.56 140 PRO A C 1
ATOM 1163 O O . PRO A 1 140 ? -11.516 -0.911 -9.023 1 94.56 140 PRO A O 1
ATOM 1166 N N . LEU A 1 141 ? -11.078 -2.619 -10.383 1 92.94 141 LEU A N 1
ATOM 1167 C CA . LEU A 1 141 ? -9.867 -2.002 -10.906 1 92.94 141 LEU A CA 1
ATOM 1168 C C . LEU A 1 141 ? -10.195 -0.875 -11.875 1 92.94 141 LEU A C 1
ATOM 1170 O O . LEU A 1 141 ? -9.367 -0.001 -12.125 1 92.94 141 LEU A O 1
ATOM 1174 N N . VAL A 1 142 ? -11.469 -0.865 -12.391 1 90.75 142 VAL A N 1
ATOM 1175 C CA . VAL A 1 142 ? -11.766 0.069 -13.469 1 90.75 142 VAL A CA 1
ATOM 1176 C C . VAL A 1 142 ? -12.828 1.066 -13.008 1 90.75 142 VAL A C 1
ATOM 1178 O O . VAL A 1 142 ? -13.023 2.109 -13.641 1 90.75 142 VAL A O 1
ATOM 1181 N N . ILE A 1 143 ? -13.484 0.797 -11.938 1 88.25 143 ILE A N 1
ATOM 1182 C CA . ILE A 1 143 ? -14.531 1.684 -11.43 1 88.25 143 ILE A CA 1
ATOM 1183 C C . ILE A 1 143 ? -13.898 2.816 -10.625 1 88.25 143 ILE A C 1
ATOM 1185 O O . ILE A 1 143 ? -12.922 2.604 -9.906 1 88.25 143 ILE A O 1
ATOM 1189 N N . GLU A 1 144 ? -14.492 4.02 -10.867 1 83.38 144 GLU A N 1
ATOM 1190 C CA . GLU A 1 144 ? -14.078 5.184 -10.086 1 83.38 144 GLU A CA 1
ATOM 1191 C C . GLU A 1 144 ? -15.109 5.516 -9.008 1 83.38 144 GLU A C 1
ATOM 1193 O O . GLU A 1 144 ? -16.312 5.375 -9.227 1 83.38 144 GLU A O 1
ATOM 1198 N N . PRO A 1 145 ? -14.586 5.855 -7.664 1 81.81 145 PRO A N 1
ATOM 1199 C CA . PRO A 1 145 ? -13.18 6.094 -7.309 1 81.81 145 PRO A CA 1
ATOM 1200 C C . PRO A 1 145 ? -12.422 4.805 -7.004 1 81.81 145 PRO A C 1
ATOM 1202 O O . PRO A 1 145 ? -12.992 3.861 -6.457 1 81.81 145 PRO A O 1
ATOM 1205 N N . PHE A 1 146 ? -11.219 4.809 -7.426 1 86.5 146 PHE A N 1
ATOM 1206 C CA . PHE A 1 146 ? -10.336 3.672 -7.18 1 86.5 146 PHE A CA 1
ATOM 1207 C C . PHE A 1 146 ? -10.242 3.375 -5.688 1 86.5 146 PHE A C 1
ATOM 1209 O O . PHE A 1 146 ? -9.852 4.238 -4.898 1 86.5 146 PHE A O 1
ATOM 1216 N N . SER A 1 147 ? -10.688 2.172 -5.336 1 92.69 147 SER A N 1
ATOM 1217 C CA . SER A 1 147 ? -10.672 1.768 -3.932 1 92.69 147 SER A CA 1
ATOM 1218 C C . SER A 1 147 ? -9.859 0.491 -3.736 1 92.69 147 SER A C 1
ATOM 1220 O O . SER A 1 147 ? -10.281 -0.59 -4.148 1 92.69 147 SER A O 1
ATOM 1222 N N . ILE A 1 148 ? -8.75 0.642 -3.039 1 97.12 148 ILE A N 1
ATOM 1223 C CA . ILE A 1 148 ? -7.879 -0.499 -2.777 1 97.12 148 ILE A CA 1
ATOM 1224 C C . ILE A 1 148 ? -8.594 -1.499 -1.874 1 97.12 148 ILE A C 1
ATOM 1226 O O . ILE A 1 148 ? -8.383 -2.709 -1.984 1 97.12 148 ILE A O 1
ATOM 1230 N N . ASN A 1 149 ? -9.477 -1.017 -1.038 1 96.69 149 ASN A N 1
ATOM 1231 C CA . ASN A 1 149 ? -10.242 -1.901 -0.166 1 96.69 149 ASN A CA 1
ATOM 1232 C C . ASN A 1 149 ? -11.18 -2.797 -0.963 1 96.69 149 ASN A C 1
ATOM 1234 O O . ASN A 1 149 ? -11.289 -3.992 -0.688 1 96.69 149 ASN A O 1
ATOM 1238 N N . ASP A 1 150 ? -11.852 -2.197 -1.939 1 96.62 150 ASP A N 1
ATOM 1239 C CA . ASP A 1 150 ? -12.758 -2.975 -2.777 1 96.62 150 ASP A CA 1
ATOM 1240 C C . ASP A 1 150 ? -11.992 -4.012 -3.596 1 96.62 150 ASP A C 1
ATOM 1242 O O . ASP A 1 150 ? -12.461 -5.145 -3.76 1 96.62 150 ASP A O 1
ATOM 1246 N N . ILE A 1 151 ? -10.883 -3.627 -4.121 1 97.94 151 ILE A N 1
ATOM 1247 C CA . ILE A 1 151 ? -10.047 -4.527 -4.902 1 97.94 151 ILE A CA 1
ATOM 1248 C C . ILE A 1 151 ? -9.594 -5.699 -4.035 1 97.94 151 ILE A C 1
ATOM 1250 O O . ILE A 1 151 ? -9.719 -6.859 -4.434 1 97.94 151 ILE A O 1
ATOM 1254 N N . PHE A 1 152 ? -9.109 -5.324 -2.809 1 98.69 152 PHE A N 1
ATOM 1255 C CA . PHE A 1 152 ? -8.625 -6.348 -1.891 1 98.69 152 PHE A CA 1
ATOM 1256 C C . PHE A 1 152 ? -9.734 -7.328 -1.533 1 98.69 152 PHE A C 1
ATOM 1258 O O . PHE A 1 152 ? -9.539 -8.547 -1.603 1 98.69 152 PHE A O 1
ATOM 1265 N N . LYS A 1 153 ? -10.844 -6.891 -1.203 1 97.88 153 LYS A N 1
ATOM 1266 C CA . LYS A 1 153 ? -11.953 -7.73 -0.757 1 97.88 153 LYS A CA 1
ATOM 1267 C C . LYS A 1 153 ? -12.422 -8.664 -1.872 1 97.88 153 LYS A C 1
ATOM 1269 O O . LYS A 1 153 ? -12.695 -9.836 -1.632 1 97.88 153 LYS A O 1
ATOM 1274 N N . ALA A 1 154 ? -12.547 -8.094 -3.043 1 98 154 ALA A N 1
ATOM 1275 C CA . ALA A 1 154 ? -12.953 -8.914 -4.184 1 98 154 ALA A CA 1
ATOM 1276 C C . ALA A 1 154 ? -11.953 -10.039 -4.43 1 98 154 ALA A C 1
ATOM 1278 O O . ALA A 1 154 ? -12.344 -11.195 -4.598 1 98 154 ALA A O 1
ATOM 1279 N N . HIS A 1 155 ? -10.672 -9.703 -4.461 1 98.69 155 HIS A N 1
ATOM 1280 C CA . HIS A 1 155 ? -9.641 -10.703 -4.703 1 98.69 155 HIS A CA 1
ATOM 1281 C C . HIS A 1 155 ? -9.617 -11.758 -3.6 1 98.69 155 HIS A C 1
ATOM 1283 O O . HIS A 1 155 ? -9.492 -12.953 -3.877 1 98.69 155 HIS A O 1
ATOM 1289 N N . LEU A 1 156 ? -9.789 -11.297 -2.361 1 98.75 156 LEU A N 1
ATOM 1290 C CA . LEU A 1 156 ? -9.781 -12.211 -1.22 1 98.75 156 LEU A CA 1
ATOM 1291 C C . LEU A 1 156 ? -10.945 -13.188 -1.296 1 98.75 156 LEU A C 1
ATOM 1293 O O . LEU A 1 156 ? -10.758 -14.398 -1.152 1 98.75 156 LEU A O 1
ATOM 1297 N N . MET A 1 157 ? -12.07 -12.688 -1.542 1 98.25 157 MET A N 1
ATOM 1298 C CA . MET A 1 157 ? -13.281 -13.5 -1.596 1 98.25 157 MET A CA 1
ATOM 1299 C C . MET A 1 157 ? -13.195 -14.531 -2.715 1 98.25 157 MET A C 1
ATOM 1301 O O . MET A 1 157 ? -13.422 -15.719 -2.484 1 98.25 157 MET A O 1
ATOM 1305 N N . PHE A 1 158 ? -12.82 -14.102 -3.82 1 98.25 158 PHE A N 1
ATOM 1306 C CA . PHE A 1 158 ? -12.859 -14.984 -4.98 1 98.25 158 PHE A CA 1
ATOM 1307 C C . PHE A 1 158 ? -11.672 -15.945 -4.973 1 98.25 158 PHE A C 1
ATOM 1309 O O . PHE A 1 158 ? -11.758 -17.047 -5.508 1 98.25 158 PHE A O 1
ATOM 1316 N N . ALA A 1 159 ? -10.516 -15.516 -4.375 1 98.62 159 ALA A N 1
ATOM 1317 C CA . ALA A 1 159 ? -9.445 -16.469 -4.121 1 98.62 159 ALA A CA 1
ATOM 1318 C C . ALA A 1 159 ? -9.945 -17.625 -3.25 1 98.62 159 ALA A C 1
ATOM 1320 O O . ALA A 1 159 ? -9.695 -18.797 -3.557 1 98.62 159 ALA A O 1
ATOM 1321 N N . SER A 1 160 ? -10.68 -17.281 -2.215 1 98.69 160 SER A N 1
ATOM 1322 C CA . SER A 1 160 ? -11.18 -18.281 -1.27 1 98.69 160 SER A CA 1
ATOM 1323 C C . SER A 1 160 ? -12.219 -19.188 -1.917 1 98.69 160 SER A C 1
ATOM 1325 O O . SER A 1 160 ? -12.18 -20.406 -1.749 1 98.69 160 SER A O 1
ATOM 1327 N N . ILE A 1 161 ? -13.094 -18.578 -2.666 1 98.25 161 ILE A N 1
ATOM 1328 C CA . ILE A 1 161 ? -14.109 -19.375 -3.352 1 98.25 161 ILE A CA 1
ATOM 1329 C C . ILE A 1 161 ? -13.438 -20.375 -4.293 1 98.25 161 ILE A C 1
ATOM 1331 O O . ILE A 1 161 ? -13.773 -21.562 -4.289 1 98.25 161 ILE A O 1
ATOM 1335 N N . SER A 1 162 ? -12.523 -19.875 -5.094 1 98.31 162 SER A N 1
ATOM 1336 C CA . SER A 1 162 ? -11.828 -20.734 -6.043 1 98.31 162 SER A CA 1
ATOM 1337 C C . SER A 1 162 ? -11.078 -21.844 -5.328 1 98.31 162 SER A C 1
ATOM 1339 O O . SER A 1 162 ? -11.086 -23 -5.77 1 98.31 162 SER A O 1
ATOM 1341 N N . PHE A 1 163 ? -10.453 -21.531 -4.242 1 98.5 163 PHE A N 1
ATOM 1342 C CA . PHE A 1 163 ? -9.664 -22.484 -3.48 1 98.5 163 PHE A CA 1
ATOM 1343 C C . PHE A 1 163 ? -10.547 -23.594 -2.924 1 98.5 163 PHE A C 1
ATOM 1345 O O . PHE A 1 163 ? -10.273 -24.781 -3.129 1 98.5 163 PHE A O 1
ATOM 1352 N N . PHE A 1 164 ? -11.57 -23.203 -2.256 1 98.44 164 PHE A N 1
ATOM 1353 C CA . PHE A 1 164 ? -12.406 -24.203 -1.595 1 98.44 164 PHE A CA 1
ATOM 1354 C C . PHE A 1 164 ? -13.195 -25.016 -2.617 1 98.44 164 PHE A C 1
ATOM 1356 O O . PHE A 1 164 ? -13.461 -26.203 -2.408 1 98.44 164 PHE A O 1
ATOM 1363 N N . TRP A 1 165 ? -13.586 -24.344 -3.668 1 98.19 165 TRP A N 1
ATOM 1364 C CA . TRP A 1 165 ? -14.234 -25.094 -4.738 1 98.19 165 TRP A CA 1
ATOM 1365 C C . TRP A 1 165 ? -13.289 -26.141 -5.32 1 98.19 165 TRP A C 1
ATOM 1367 O O . TRP A 1 165 ? -13.664 -27.297 -5.504 1 98.19 165 TRP A O 1
ATOM 1377 N N . GLY A 1 166 ? -12.031 -25.719 -5.598 1 97.44 166 GLY A N 1
ATOM 1378 C CA . GLY A 1 166 ? -11.031 -26.656 -6.066 1 97.44 166 GLY A CA 1
ATOM 1379 C C . GLY A 1 166 ? -10.852 -27.844 -5.133 1 97.44 166 GLY A C 1
ATOM 1380 O O . GLY A 1 166 ? -10.781 -28.984 -5.582 1 97.44 166 GLY A O 1
ATOM 1381 N N . LYS A 1 167 ? -10.812 -27.562 -3.9 1 97.38 167 LYS A N 1
ATOM 1382 C CA . LYS A 1 167 ? -10.672 -28.609 -2.887 1 97.38 167 LYS A CA 1
ATOM 1383 C C . LYS A 1 167 ? -11.836 -29.594 -2.953 1 97.38 167 LYS A C 1
ATOM 1385 O O . LYS A 1 167 ? -11.633 -30.812 -2.844 1 97.38 167 LYS A O 1
ATOM 1390 N N . SER A 1 168 ? -13 -29.125 -3.182 1 96.5 168 SER A N 1
ATOM 1391 C CA . SER A 1 168 ? -14.203 -29.953 -3.148 1 96.5 168 SER A CA 1
ATOM 1392 C C . SER A 1 168 ? -14.258 -30.891 -4.34 1 96.5 168 SER A C 1
ATOM 1394 O O . SER A 1 168 ? -14.93 -31.938 -4.285 1 96.5 168 SER A O 1
ATOM 1396 N N . ILE A 1 169 ? -13.562 -30.625 -5.402 1 96.38 169 ILE A N 1
ATOM 1397 C CA . ILE A 1 169 ? -13.727 -31.438 -6.598 1 96.38 169 ILE A CA 1
ATOM 1398 C C . ILE A 1 169 ? -12.43 -32.188 -6.898 1 96.38 169 ILE A C 1
ATOM 1400 O O . ILE A 1 169 ? -12.297 -32.812 -7.957 1 96.38 169 ILE A O 1
ATOM 1404 N N . MET A 1 170 ? -11.477 -32.156 -6.039 1 94.12 170 MET A N 1
ATOM 1405 C CA . MET A 1 170 ? -10.148 -32.719 -6.238 1 94.12 170 MET A CA 1
ATOM 1406 C C . MET A 1 170 ? -10.25 -34.219 -6.613 1 94.12 170 MET A C 1
ATOM 1408 O O . MET A 1 170 ? -9.5 -34.688 -7.465 1 94.12 170 MET A O 1
ATOM 1412 N N . SER A 1 171 ? -11.148 -34.875 -5.988 1 92.81 171 SER A N 1
ATOM 1413 C CA . SER A 1 171 ? -11.289 -36.312 -6.211 1 92.81 171 SER A CA 1
ATOM 1414 C C . SER A 1 171 ? -12.102 -36.594 -7.469 1 92.81 171 SER A C 1
ATOM 1416 O O . SER A 1 171 ? -11.984 -37.688 -8.055 1 92.81 171 SER A O 1
ATOM 1418 N N . GLU A 1 172 ? -12.828 -35.625 -7.902 1 92.56 172 GLU A N 1
ATOM 1419 C CA . GLU A 1 172 ? -13.719 -35.812 -9.047 1 92.56 172 GLU A CA 1
ATOM 1420 C C . GLU A 1 172 ? -13.016 -35.438 -10.352 1 92.56 172 GLU A C 1
ATOM 1422 O O . GLU A 1 172 ? -13.188 -36.125 -11.367 1 92.56 172 GLU A O 1
ATOM 1427 N N . ASN A 1 173 ? -12.312 -34.438 -10.359 1 93.12 173 ASN A N 1
ATOM 1428 C CA . ASN A 1 173 ? -11.633 -33.938 -11.547 1 93.12 173 ASN A CA 1
ATOM 1429 C C . ASN A 1 173 ? -10.352 -33.188 -11.18 1 93.12 173 ASN A C 1
ATOM 1431 O O . ASN A 1 173 ? -10.391 -31.984 -10.906 1 93.12 173 ASN A O 1
ATOM 1435 N N . GLU A 1 174 ? -9.273 -33.844 -11.281 1 91.5 174 GLU A N 1
ATOM 1436 C CA . GLU A 1 174 ? -7.992 -33.312 -10.836 1 91.5 174 GLU A CA 1
ATOM 1437 C C . GLU A 1 174 ? -7.559 -32.125 -11.719 1 91.5 174 GLU A C 1
ATOM 1439 O O . GLU A 1 174 ? -6.996 -31.156 -11.227 1 91.5 174 GLU A O 1
ATOM 1444 N N . ASN A 1 175 ? -7.82 -32.219 -12.992 1 88.5 175 ASN A N 1
ATOM 1445 C CA . ASN A 1 175 ? -7.406 -31.188 -13.922 1 88.5 175 ASN A CA 1
ATOM 1446 C C . ASN A 1 175 ? -8.117 -29.859 -13.641 1 88.5 175 ASN A C 1
ATOM 1448 O O . ASN A 1 175 ? -7.484 -28.812 -13.594 1 88.5 175 ASN A O 1
ATOM 1452 N N . VAL A 1 176 ? -9.391 -30 -13.422 1 93.31 176 VAL A N 1
ATOM 1453 C CA . VAL A 1 176 ? -10.18 -28.797 -13.156 1 93.31 176 VAL A CA 1
ATOM 1454 C C . VAL A 1 176 ? -9.812 -28.234 -11.773 1 93.31 176 VAL A C 1
ATOM 1456 O O . VAL A 1 176 ? -9.742 -27.016 -11.586 1 93.31 176 VAL A O 1
ATOM 1459 N N . ALA A 1 177 ? -9.555 -29.094 -10.828 1 95.5 177 ALA A N 1
ATOM 1460 C CA . ALA A 1 177 ? -9.117 -28.656 -9.5 1 95.5 177 ALA A CA 1
ATOM 1461 C C . ALA A 1 177 ? -7.812 -27.875 -9.594 1 95.5 177 ALA A C 1
ATOM 1463 O O . ALA A 1 177 ? -7.645 -26.859 -8.914 1 95.5 177 ALA A O 1
ATOM 1464 N N . PHE A 1 178 ? -6.957 -28.312 -10.445 1 92.12 178 PHE A N 1
ATOM 1465 C CA . PHE A 1 178 ? -5.676 -27.641 -10.633 1 92.12 178 PHE A CA 1
ATOM 1466 C C . PHE A 1 178 ? -5.883 -26.234 -11.164 1 92.12 178 PHE A C 1
ATOM 1468 O O . PHE A 1 178 ? -5.215 -25.297 -10.719 1 92.12 178 PHE A O 1
ATOM 1475 N N . LYS A 1 179 ? -6.797 -26.078 -12.094 1 92 179 LYS A N 1
ATOM 1476 C CA . LYS A 1 179 ? -7.09 -24.766 -12.641 1 92 179 LYS A CA 1
ATOM 1477 C C . LYS A 1 179 ? -7.629 -23.828 -11.57 1 92 179 LYS A C 1
ATOM 1479 O O . LYS A 1 179 ? -7.23 -22.656 -11.492 1 92 179 LYS A O 1
ATOM 1484 N N . ALA A 1 180 ? -8.484 -24.344 -10.805 1 96.38 180 ALA A N 1
ATOM 1485 C CA . ALA A 1 180 ? -9.062 -23.562 -9.727 1 96.38 180 ALA A CA 1
ATOM 1486 C C . ALA A 1 180 ? -8 -23.141 -8.719 1 96.38 180 ALA A C 1
ATOM 1488 O O . ALA A 1 180 ? -7.969 -22 -8.273 1 96.38 180 ALA A O 1
ATOM 1489 N N . PHE A 1 181 ? -7.121 -24.078 -8.391 1 96.19 181 PHE A N 1
ATOM 1490 C CA . PHE A 1 181 ? -6.031 -23.812 -7.461 1 96.19 181 PHE A CA 1
ATOM 1491 C C . PHE A 1 181 ? -5.078 -22.766 -8.031 1 96.19 181 PHE A C 1
ATOM 1493 O O . PHE A 1 181 ? -4.594 -21.891 -7.305 1 96.19 181 PHE A O 1
ATOM 1500 N N . HIS A 1 182 ? -4.871 -22.891 -9.281 1 93.88 182 HIS A N 1
ATOM 1501 C CA . HIS A 1 182 ? -3.988 -21.938 -9.938 1 93.88 182 HIS A CA 1
ATOM 1502 C C . HIS A 1 182 ? -4.535 -20.516 -9.836 1 93.88 182 HIS A C 1
ATOM 1504 O O . HIS A 1 182 ? -3.799 -19.578 -9.5 1 93.88 182 HIS A O 1
ATOM 1510 N N . ARG A 1 183 ? -5.785 -20.406 -10.102 1 95.81 183 ARG A N 1
ATOM 1511 C CA . ARG A 1 183 ? -6.418 -19.094 -10.016 1 95.81 183 ARG A CA 1
ATOM 1512 C C . ARG A 1 183 ? -6.445 -18.594 -8.578 1 95.81 183 ARG A C 1
ATOM 1514 O O . ARG A 1 183 ? -6.203 -17.406 -8.32 1 95.81 183 ARG A O 1
ATOM 1521 N N . ALA A 1 184 ? -6.734 -19.438 -7.688 1 98 184 ALA A N 1
ATOM 1522 C CA . ALA A 1 184 ? -6.719 -19.062 -6.277 1 98 184 ALA A CA 1
ATOM 1523 C C . ALA A 1 184 ? -5.336 -18.578 -5.859 1 98 184 ALA A C 1
ATOM 1525 O O . ALA A 1 184 ? -5.219 -17.547 -5.184 1 98 184 ALA A O 1
ATOM 1526 N N . ALA A 1 185 ? -4.316 -19.297 -6.254 1 97.25 185 ALA A N 1
ATOM 1527 C CA . ALA A 1 185 ? -2.943 -18.938 -5.91 1 97.25 185 ALA A CA 1
ATOM 1528 C C . ALA A 1 185 ? -2.588 -17.547 -6.426 1 97.25 1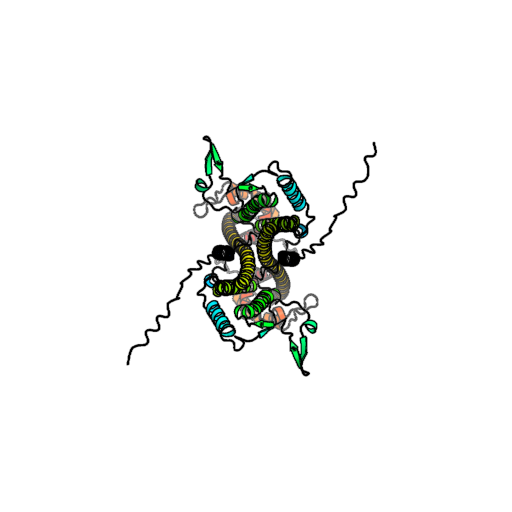85 ALA A C 1
ATOM 1530 O O . ALA A 1 185 ? -1.976 -16.75 -5.711 1 97.25 185 ALA A O 1
ATOM 1531 N N . GLU A 1 186 ? -3.014 -17.266 -7.602 1 97.25 186 GLU A N 1
ATOM 1532 C CA . GLU A 1 186 ? -2.775 -15.953 -8.211 1 97.25 186 GLU A CA 1
ATOM 1533 C C . GLU A 1 186 ? -3.406 -14.836 -7.383 1 97.25 186 GLU A C 1
ATOM 1535 O O . GLU A 1 186 ? -2.758 -13.828 -7.098 1 97.25 186 GLU A O 1
ATOM 1540 N N . LEU A 1 187 ? -4.562 -15.062 -7.082 1 98.5 187 LEU A N 1
ATOM 1541 C CA . LEU A 1 187 ? -5.312 -14.039 -6.352 1 98.5 187 LEU A CA 1
ATOM 1542 C C . LEU A 1 187 ? -4.77 -13.875 -4.938 1 98.5 187 LEU A C 1
ATOM 1544 O O . LEU A 1 187 ? -4.656 -12.75 -4.441 1 98.5 187 LEU A O 1
ATOM 1548 N N . PHE A 1 188 ? -4.398 -14.992 -4.309 1 98.75 188 PHE A N 1
ATOM 1549 C CA . PHE A 1 188 ? -3.818 -14.906 -2.975 1 98.75 188 PHE A CA 1
ATOM 1550 C C . PHE A 1 188 ? -2.488 -14.164 -3.006 1 98.75 188 PHE A C 1
ATOM 1552 O O . PHE A 1 188 ? -2.191 -13.375 -2.107 1 98.75 188 PHE A O 1
ATOM 1559 N N . ASP A 1 189 ? -1.719 -14.422 -3.969 1 98.56 189 ASP A N 1
ATOM 1560 C CA . ASP A 1 189 ? -0.436 -13.734 -4.078 1 98.56 189 ASP A CA 1
ATOM 1561 C C . ASP A 1 189 ? -0.632 -12.227 -4.227 1 98.56 189 ASP A C 1
ATOM 1563 O O . ASP A 1 189 ? 0.083 -11.438 -3.605 1 98.56 189 ASP A O 1
ATOM 1567 N N . LYS A 1 190 ? -1.557 -11.836 -5.043 1 98.62 190 LYS A N 1
ATOM 1568 C CA . LYS A 1 190 ? -1.862 -10.414 -5.176 1 98.62 190 LYS A CA 1
ATOM 1569 C C . LYS A 1 190 ? -2.334 -9.828 -3.852 1 98.62 190 LYS A C 1
ATOM 1571 O O . LYS A 1 190 ? -1.955 -8.711 -3.49 1 98.62 190 LYS A O 1
ATOM 1576 N N . CYS A 1 191 ? -3.15 -10.562 -3.121 1 98.81 191 CYS A N 1
ATOM 1577 C CA . CYS A 1 191 ? -3.604 -10.125 -1.806 1 98.81 191 CYS A CA 1
ATOM 1578 C C . CYS A 1 191 ? -2.428 -9.953 -0.853 1 98.81 191 CYS A C 1
ATOM 1580 O O . CYS A 1 191 ? -2.395 -9 -0.07 1 98.81 191 CYS A O 1
ATOM 1582 N N . ILE A 1 192 ? -1.501 -10.859 -0.934 1 98.69 192 ILE A N 1
ATOM 1583 C CA . ILE A 1 192 ? -0.328 -10.773 -0.071 1 98.69 192 ILE A CA 1
ATOM 1584 C C . ILE A 1 192 ? 0.445 -9.492 -0.377 1 98.69 192 ILE A C 1
ATOM 1586 O O . ILE A 1 192 ? 0.809 -8.75 0.536 1 98.69 192 ILE A O 1
ATOM 1590 N N . GLY A 1 193 ? 0.631 -9.211 -1.645 1 98.62 193 GLY A N 1
ATOM 1591 C CA . GLY A 1 193 ? 1.299 -7.977 -2.029 1 98.62 193 GLY A CA 1
ATOM 1592 C C . GLY A 1 193 ? 0.606 -6.734 -1.502 1 98.62 193 GLY A C 1
ATOM 1593 O O . GLY A 1 193 ? 1.254 -5.844 -0.945 1 98.62 193 GLY A O 1
ATOM 1594 N N . MET A 1 194 ? -0.673 -6.684 -1.652 1 98.62 194 MET A N 1
ATOM 1595 C CA . MET A 1 194 ? -1.445 -5.551 -1.144 1 98.62 194 MET A CA 1
ATOM 1596 C C . MET A 1 194 ? -1.298 -5.43 0.369 1 98.62 194 MET A C 1
ATOM 1598 O O . MET A 1 194 ? -1.16 -4.324 0.895 1 98.62 194 MET A O 1
ATOM 1602 N N . THR A 1 195 ? -1.317 -6.531 1.022 1 98.56 195 THR A N 1
ATOM 1603 C CA . THR A 1 195 ? -1.264 -6.547 2.48 1 98.56 195 THR A CA 1
ATOM 1604 C C . THR A 1 195 ? 0.085 -6.031 2.977 1 98.56 195 THR A C 1
ATOM 1606 O O . THR A 1 195 ? 0.149 -5.293 3.963 1 98.56 195 THR A O 1
ATOM 1609 N N . TRP A 1 196 ? 1.157 -6.441 2.312 1 98.12 196 TRP A N 1
ATOM 1610 C CA . TRP A 1 196 ? 2.477 -5.938 2.678 1 98.12 196 TRP A CA 1
ATOM 1611 C C . TRP A 1 196 ? 2.52 -4.414 2.588 1 98.12 196 TRP A C 1
ATOM 1613 O O . TRP A 1 196 ? 3.08 -3.75 3.461 1 98.12 196 TRP A O 1
ATOM 1623 N N . PHE A 1 197 ? 1.915 -3.887 1.551 1 98.19 197 PHE A N 1
ATOM 1624 C CA . PHE A 1 197 ? 1.883 -2.436 1.409 1 98.19 197 PHE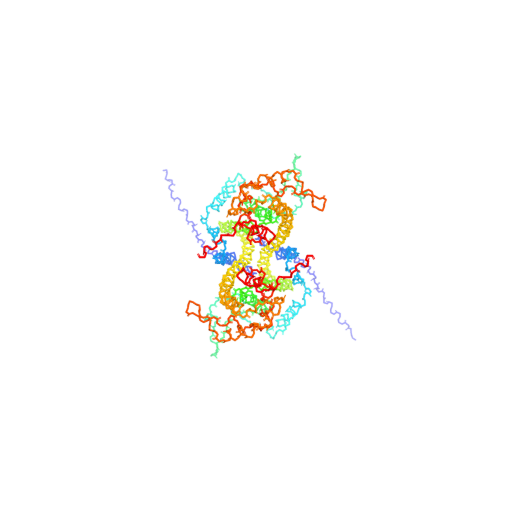 A CA 1
ATOM 1625 C C . PHE A 1 197 ? 1.038 -1.804 2.508 1 98.19 197 PHE A C 1
ATOM 1627 O O . PHE A 1 197 ? 1.412 -0.773 3.072 1 98.19 197 PHE A O 1
ATOM 1634 N N . ASN A 1 198 ? -0.062 -2.383 2.807 1 97.69 198 ASN A N 1
ATOM 1635 C CA . ASN A 1 198 ? -0.928 -1.883 3.869 1 97.69 198 ASN A CA 1
ATOM 1636 C C . ASN A 1 198 ? -0.206 -1.853 5.215 1 97.69 198 ASN A C 1
ATOM 1638 O O . ASN A 1 198 ? -0.358 -0.902 5.984 1 97.69 198 ASN A O 1
ATOM 1642 N N . ILE A 1 199 ? 0.526 -2.881 5.445 1 96.12 199 ILE A N 1
ATOM 1643 C CA . ILE A 1 199 ? 1.315 -2.938 6.672 1 96.12 199 ILE A CA 1
ATOM 1644 C C . ILE A 1 199 ? 2.279 -1.755 6.719 1 96.12 199 ILE A C 1
ATOM 1646 O O . ILE A 1 199 ? 2.418 -1.1 7.754 1 96.12 199 ILE A O 1
ATOM 1650 N N . SER A 1 200 ? 2.936 -1.471 5.645 1 94.94 200 SER A N 1
ATOM 1651 C CA . SER A 1 200 ? 3.863 -0.349 5.559 1 94.94 200 SER A CA 1
ATOM 1652 C C . SER A 1 200 ? 3.168 0.972 5.871 1 94.94 200 SER A C 1
ATOM 1654 O O . SER A 1 200 ? 3.693 1.793 6.625 1 94.94 200 SER A O 1
ATOM 1656 N N . VAL A 1 201 ? 2.016 1.126 5.336 1 93.75 201 VAL A N 1
ATOM 1657 C CA . VAL A 1 201 ? 1.24 2.346 5.535 1 93.75 201 VAL A CA 1
ATOM 1658 C C . VAL A 1 201 ? 0.808 2.455 6.992 1 93.75 201 VAL A C 1
ATOM 1660 O O . VAL A 1 201 ? 0.914 3.521 7.602 1 93.75 201 VAL A O 1
ATOM 1663 N N . CYS A 1 202 ? 0.325 1.374 7.52 1 91.62 202 CYS A N 1
ATOM 1664 C CA . CYS A 1 202 ? -0.103 1.35 8.914 1 91.62 202 CYS A CA 1
ATOM 1665 C C . CYS A 1 202 ? 1.056 1.684 9.844 1 91.62 202 CYS A C 1
ATOM 1667 O O . CYS A 1 202 ? 0.893 2.449 10.797 1 91.62 202 CYS A O 1
ATOM 1669 N N . ASN A 1 203 ? 2.174 1.181 9.555 1 91.25 203 ASN A N 1
ATOM 1670 C CA . ASN A 1 203 ? 3.365 1.453 10.352 1 91.25 203 ASN A CA 1
ATOM 1671 C C . ASN A 1 203 ? 3.783 2.918 10.25 1 91.25 203 ASN A C 1
ATOM 1673 O O . ASN A 1 203 ? 4.184 3.523 11.242 1 91.25 203 ASN A O 1
ATOM 1677 N N . GLN A 1 204 ? 3.695 3.479 9.133 1 90.69 204 GLN A N 1
ATOM 1678 C CA . GLN A 1 204 ? 4.043 4.883 8.93 1 90.69 204 GLN A CA 1
ATOM 1679 C C . GLN A 1 204 ? 3.092 5.801 9.688 1 90.69 204 GLN A C 1
ATOM 1681 O O . GLN A 1 204 ? 3.516 6.809 10.258 1 90.69 204 GLN A O 1
ATOM 1686 N N . LYS A 1 205 ? 1.883 5.477 9.648 1 91.44 205 LYS A N 1
ATOM 1687 C CA . LYS A 1 205 ? 0.892 6.254 10.391 1 91.44 205 LYS A CA 1
ATOM 1688 C C . LYS A 1 205 ? 1.177 6.23 11.891 1 91.44 205 LYS A C 1
ATOM 1690 O O . LYS A 1 205 ? 1.111 7.262 12.555 1 91.44 205 LYS A O 1
ATOM 1695 N N . LYS A 1 206 ? 1.476 5.113 12.375 1 91.44 206 LYS A N 1
ATOM 1696 C CA . LYS A 1 206 ? 1.792 4.965 13.789 1 91.44 206 LYS A CA 1
ATOM 1697 C C . LYS A 1 206 ? 3.029 5.777 14.164 1 91.44 206 LYS A C 1
ATOM 1699 O O . LYS A 1 206 ? 3.043 6.461 15.195 1 91.44 206 LYS A O 1
ATOM 1704 N N . LEU A 1 207 ? 3.998 5.68 13.352 1 91.62 207 LEU A N 1
ATOM 1705 C CA . LEU A 1 207 ? 5.234 6.418 13.594 1 91.62 207 LEU A CA 1
ATOM 1706 C C . LEU A 1 207 ? 4.984 7.922 13.531 1 91.62 207 LEU A C 1
ATOM 1708 O O . LEU A 1 207 ? 5.527 8.68 14.344 1 91.62 207 LEU A O 1
ATOM 1712 N N . SER A 1 208 ? 4.234 8.344 12.609 1 92.94 208 SER A N 1
ATOM 1713 C CA . SER A 1 208 ? 3.908 9.758 12.469 1 92.94 208 SER A CA 1
ATOM 1714 C C . SER A 1 208 ? 3.16 10.281 13.695 1 92.94 208 SER A C 1
ATOM 1716 O O . SER A 1 208 ? 3.406 11.398 14.148 1 92.94 208 SER A O 1
ATOM 1718 N N . GLU A 1 209 ? 2.311 9.492 14.18 1 93.69 209 GLU A N 1
ATOM 1719 C CA . GLU A 1 209 ? 1.559 9.883 15.375 1 93.69 209 GLU A CA 1
ATOM 1720 C C . GLU A 1 209 ? 2.475 10.016 16.578 1 93.69 209 GLU A C 1
ATOM 1722 O O . GLU A 1 209 ? 2.332 10.945 17.375 1 93.69 209 GLU A O 1
ATOM 1727 N N . VAL A 1 210 ? 3.312 9.125 16.688 1 92.75 210 VAL A N 1
ATOM 1728 C CA . VAL A 1 210 ? 4.277 9.172 17.781 1 92.75 210 VAL A CA 1
ATOM 1729 C C . VAL A 1 210 ? 5.141 10.422 17.656 1 92.75 210 VAL A C 1
ATOM 1731 O O . VAL A 1 210 ? 5.379 11.117 18.641 1 92.75 210 VAL A O 1
ATOM 1734 N N . ARG A 1 211 ? 5.598 10.711 16.5 1 93.19 211 ARG A N 1
ATOM 1735 C CA . ARG A 1 211 ? 6.418 11.891 16.25 1 93.19 211 ARG A CA 1
ATOM 1736 C C . ARG A 1 211 ? 5.633 13.172 16.531 1 93.19 211 ARG A C 1
ATOM 1738 O O . ARG A 1 211 ? 6.16 14.117 17.125 1 93.19 211 ARG A O 1
ATOM 1745 N N . ARG A 1 212 ? 4.469 13.164 16.109 1 94.94 212 ARG A N 1
ATOM 1746 C CA . ARG A 1 212 ? 3.607 14.32 16.328 1 94.94 212 ARG A CA 1
ATOM 1747 C C . ARG A 1 212 ? 3.406 14.57 17.828 1 94.94 212 ARG A C 1
ATOM 1749 O O . ARG A 1 212 ? 3.496 15.703 18.297 1 94.94 212 ARG A O 1
ATOM 1756 N N . SER A 1 213 ? 3.17 13.539 18.484 1 94.62 213 SER A N 1
ATOM 1757 C CA . SER A 1 213 ? 2.963 13.656 19.938 1 94.62 213 SER A CA 1
ATOM 1758 C C . SER A 1 213 ? 4.23 14.117 20.641 1 94.62 213 SER A C 1
ATOM 1760 O O . SER A 1 213 ? 4.176 14.969 21.531 1 94.62 213 SER A O 1
ATOM 1762 N N . ALA A 1 214 ? 5.297 13.57 20.266 1 93 214 ALA A N 1
ATOM 1763 C CA . ALA A 1 214 ? 6.586 13.984 20.812 1 93 214 ALA A CA 1
ATOM 1764 C C . ALA A 1 214 ? 6.875 15.445 20.484 1 93 214 ALA A C 1
ATOM 1766 O O . ALA A 1 214 ? 7.391 16.188 21.312 1 93 214 ALA A O 1
ATOM 1767 N N . GLY A 1 215 ? 6.605 15.781 19.312 1 92.75 215 GLY A N 1
ATOM 1768 C CA . GLY A 1 215 ? 6.773 17.172 18.906 1 92.75 215 GLY A CA 1
ATOM 1769 C C . GLY A 1 215 ? 5.914 18.125 19.703 1 92.75 215 GLY A C 1
ATOM 1770 O O . GLY A 1 215 ? 6.379 19.203 20.094 1 92.75 215 GLY A O 1
ATOM 1771 N N . LYS A 1 216 ? 4.723 17.75 19.938 1 93.56 216 LYS A N 1
ATOM 1772 C CA . LYS A 1 216 ? 3.816 18.562 20.734 1 93.56 216 LYS A CA 1
ATOM 1773 C C . LYS A 1 216 ? 4.348 18.75 22.156 1 93.56 216 LYS A C 1
ATOM 1775 O O . LYS A 1 216 ? 4.32 19.844 22.703 1 93.56 216 LYS A O 1
ATOM 1780 N N . LYS A 1 217 ? 4.77 17.719 22.688 1 90.56 217 LYS A N 1
ATOM 1781 C CA . LYS A 1 217 ? 5.336 17.781 24.031 1 90.56 217 LYS A CA 1
ATOM 1782 C C . LYS A 1 217 ? 6.586 18.656 24.062 1 90.56 217 LYS A C 1
ATOM 1784 O O . LYS A 1 217 ? 6.773 19.438 25 1 90.56 217 LYS A O 1
ATOM 1789 N N . GLY A 1 218 ? 7.398 18.422 23.141 1 88.56 218 GLY A N 1
ATOM 1790 C CA . GLY A 1 218 ? 8.586 19.266 23.031 1 88.56 218 GLY A CA 1
ATOM 1791 C C . GLY A 1 218 ? 8.258 20.734 22.859 1 88.56 218 GLY A C 1
ATOM 1792 O O . GLY A 1 218 ? 8.891 21.594 23.469 1 88.56 218 GLY A O 1
ATOM 1793 N N . GLY A 1 219 ? 7.297 21.016 22.078 1 90.12 219 GLY A N 1
ATOM 1794 C CA . GLY A 1 219 ? 6.863 22.375 21.859 1 90.12 219 GLY A CA 1
ATOM 1795 C C . GLY A 1 219 ? 6.312 23.047 23.094 1 90.12 219 GLY A C 1
ATOM 1796 O O . GLY A 1 219 ? 6.602 24.219 23.359 1 90.12 219 GLY A O 1
ATOM 1797 N N . LYS A 1 220 ? 5.527 22.312 23.766 1 90.56 220 LYS A N 1
ATOM 1798 C CA . LYS A 1 220 ? 4.984 22.812 25.031 1 90.56 220 LYS A CA 1
ATOM 1799 C C . LYS A 1 220 ? 6.098 23.156 26 1 90.56 220 LYS A C 1
ATOM 1801 O O . LYS A 1 220 ? 6.059 24.203 26.656 1 90.56 220 LYS A O 1
ATOM 1806 N N . SER A 1 221 ? 7.039 22.297 26.109 1 89.62 221 SER A N 1
ATOM 1807 C CA . SER A 1 221 ? 8.172 22.516 27 1 89.62 221 SER A CA 1
ATOM 1808 C C . SER A 1 221 ? 8.961 23.766 26.594 1 89.62 221 SER A C 1
ATOM 1810 O O . SER A 1 221 ? 9.375 24.547 27.453 1 89.62 221 SER A O 1
ATOM 1812 N N . LYS A 1 222 ? 9.195 23.906 25.422 1 90.38 222 LYS A N 1
ATOM 1813 C CA . LYS A 1 222 ? 9.898 25.078 24.922 1 90.38 222 LYS A CA 1
ATOM 1814 C C . LYS A 1 222 ? 9.109 26.359 25.188 1 90.38 222 LYS A C 1
ATOM 1816 O O . LYS A 1 222 ? 9.68 27.375 25.578 1 90.38 222 LYS A O 1
ATOM 1821 N N . ALA A 1 223 ? 7.836 26.312 24.969 1 90.81 223 ALA A N 1
ATOM 1822 C CA . ALA A 1 223 ? 6.965 27.453 25.219 1 90.81 223 ALA A CA 1
ATOM 1823 C C . ALA A 1 223 ? 7.02 27.875 26.688 1 90.81 223 ALA A C 1
ATOM 1825 O O . ALA A 1 223 ? 6.984 29.078 27 1 90.81 223 ALA A O 1
ATOM 1826 N N . GLU A 1 224 ? 7.117 26.906 27.516 1 92.25 224 GLU A N 1
ATOM 1827 C CA . GLU A 1 224 ? 7.207 27.203 28.953 1 92.25 224 GLU A CA 1
ATOM 1828 C C . GLU A 1 224 ? 8.508 27.922 29.281 1 92.25 224 GLU A C 1
ATOM 1830 O O . GLU A 1 224 ? 8.508 28.875 30.062 1 92.25 224 GLU A O 1
ATOM 1835 N N . VAL A 1 225 ? 9.531 27.469 28.75 1 94.06 225 VAL A N 1
ATOM 1836 C CA . VAL A 1 225 ? 10.828 28.109 28.969 1 94.06 225 VAL A CA 1
ATOM 1837 C C . VAL A 1 225 ? 10.797 29.531 28.406 1 94.06 225 VAL A C 1
ATOM 1839 O O . VAL A 1 225 ? 11.258 30.469 29.047 1 94.06 225 VAL A O 1
ATOM 1842 N N . TYR A 1 226 ? 10.273 29.688 27.25 1 94.25 226 TYR A N 1
ATOM 1843 C CA . TYR A 1 226 ? 10.172 31 26.625 1 94.25 226 TYR A CA 1
ATOM 1844 C C . TYR A 1 226 ? 9.305 31.938 27.453 1 94.25 226 TYR A C 1
ATOM 1846 O O . TYR A 1 226 ? 9.586 33.125 27.547 1 94.25 226 TYR A O 1
ATOM 1854 N N . HIS A 1 227 ? 8.289 31.344 28.047 1 94.81 227 HIS A N 1
ATOM 1855 C CA . HIS A 1 227 ? 7.426 32.156 28.891 1 94.81 227 HIS A CA 1
ATOM 1856 C C . HIS A 1 227 ? 8.211 32.75 30.062 1 94.81 227 HIS A C 1
ATOM 1858 O O . HIS A 1 227 ? 8.031 33.938 30.406 1 94.81 227 HIS A O 1
ATOM 1864 N N . ILE A 1 228 ? 9.086 31.984 30.656 1 94.69 228 ILE A N 1
ATOM 1865 C CA . ILE A 1 228 ? 9.93 32.438 31.75 1 94.69 228 ILE A CA 1
ATOM 1866 C C . ILE A 1 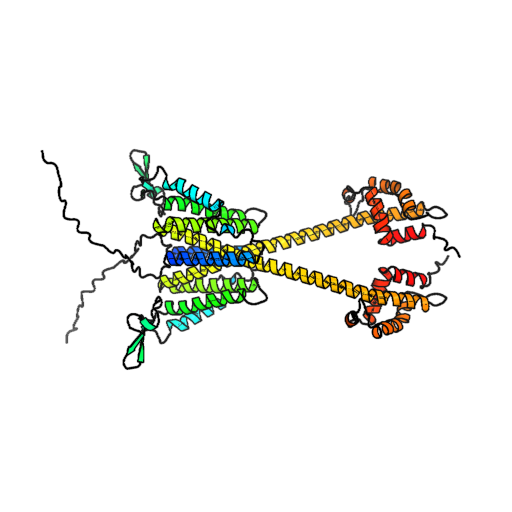228 ? 10.844 33.562 31.25 1 94.69 228 ILE A C 1
ATOM 1868 O O . ILE A 1 228 ? 11 34.594 31.938 1 94.69 228 ILE A O 1
ATOM 1872 N N . ILE A 1 229 ? 11.352 33.469 30.094 1 96.31 229 ILE A N 1
ATOM 1873 C CA . ILE A 1 229 ? 12.242 34.469 29.531 1 96.31 229 ILE A CA 1
ATOM 1874 C C . ILE A 1 229 ? 11.453 35.719 29.203 1 96.31 229 ILE A C 1
ATOM 1876 O O . ILE A 1 229 ? 11.93 36.844 29.438 1 96.31 229 ILE A O 1
ATOM 1880 N N . GLN A 1 230 ? 10.297 35.531 28.703 1 97 230 GLN A N 1
ATOM 1881 C CA . GLN A 1 230 ? 9.422 36.625 28.359 1 97 230 GLN A CA 1
ATOM 1882 C C . GLN A 1 230 ? 9.031 37.438 29.609 1 97 230 GLN A C 1
ATOM 1884 O O . GLN A 1 230 ? 9.023 38.656 29.594 1 97 230 GLN A O 1
ATOM 1889 N N . LEU A 1 231 ? 8.742 36.75 30.688 1 96.25 231 LEU A N 1
ATOM 1890 C CA . LEU A 1 231 ? 8.422 37.406 31.938 1 96.25 231 LEU A CA 1
ATOM 1891 C C . LEU A 1 231 ? 9.617 38.219 32.438 1 96.25 231 LEU A C 1
ATOM 1893 O O . LEU A 1 231 ? 9.453 39.344 32.938 1 96.25 231 LEU A O 1
ATOM 1897 N N . LYS A 1 232 ? 10.734 37.625 32.344 1 97.38 232 LYS A N 1
ATOM 1898 C CA . LYS A 1 232 ? 11.938 38.344 32.781 1 97.38 232 LYS A CA 1
ATOM 1899 C C . LYS A 1 232 ? 12.188 39.562 31.891 1 97.38 232 LYS A C 1
ATOM 1901 O O . LYS A 1 232 ? 12.625 40.594 32.375 1 97.38 232 LYS A O 1
ATOM 1906 N N . LEU A 1 233 ? 11.961 39.406 30.625 1 98.12 233 LEU A N 1
ATOM 1907 C CA . LEU A 1 233 ? 12.109 40.531 29.703 1 98.12 233 LEU A CA 1
ATOM 1908 C C . LEU A 1 233 ? 11.164 41.656 30.094 1 98.12 233 LEU A C 1
ATOM 1910 O O . LEU A 1 233 ? 11.57 42.844 30.125 1 98.12 233 LEU A O 1
ATOM 1914 N N . VAL A 1 234 ? 9.945 41.344 30.344 1 97.62 234 VAL A N 1
ATOM 1915 C CA . VAL A 1 234 ? 8.969 42.344 30.75 1 97.62 234 VAL A CA 1
ATOM 1916 C C . VAL A 1 234 ? 9.445 43.031 32.031 1 97.62 234 VAL A C 1
ATOM 1918 O O . VAL A 1 234 ? 9.344 44.25 32.125 1 97.62 234 VAL A O 1
ATOM 1921 N N . GLU A 1 235 ? 9.961 42.281 33 1 97.62 235 GLU A N 1
ATOM 1922 C CA . GLU A 1 235 ? 10.523 42.844 34.219 1 97.62 235 GLU A CA 1
ATOM 1923 C C . GLU A 1 235 ? 11.664 43.812 33.938 1 97.62 235 GLU A C 1
ATOM 1925 O O . GLU A 1 235 ? 11.711 44.906 34.5 1 97.62 235 GLU A O 1
ATOM 1930 N N . LEU A 1 236 ? 12.492 43.438 33.094 1 97.81 236 LEU A N 1
ATOM 1931 C CA . LEU A 1 236 ? 13.648 44.25 32.719 1 97.81 236 LEU A CA 1
ATOM 1932 C C . LEU A 1 236 ? 13.211 45.531 32.031 1 97.81 236 LEU A C 1
ATOM 1934 O O . LEU A 1 236 ? 13.789 46.594 32.25 1 97.81 236 LEU A O 1
ATOM 1938 N N . ILE A 1 237 ? 12.234 45.438 31.203 1 97.31 237 ILE A N 1
ATOM 1939 C CA . ILE A 1 237 ? 11.703 46.625 30.516 1 97.31 237 ILE A CA 1
ATOM 1940 C C . ILE A 1 237 ? 11.164 47.625 31.531 1 97.31 237 ILE A C 1
ATOM 1942 O O . ILE A 1 237 ? 11.5 48.812 31.484 1 97.31 237 ILE A O 1
ATOM 1946 N N . ASN A 1 238 ? 10.414 47.188 32.469 1 95.69 238 ASN A N 1
ATOM 1947 C CA . ASN A 1 238 ? 9.773 48.031 33.469 1 95.69 238 ASN A CA 1
ATOM 1948 C C . ASN A 1 238 ? 10.797 48.656 34.406 1 95.69 238 ASN A C 1
ATOM 1950 O O . ASN A 1 238 ? 10.641 49.781 34.844 1 95.69 238 ASN A O 1
ATOM 1954 N N . ASP A 1 239 ? 11.812 47.938 34.688 1 96.19 239 ASP A N 1
ATOM 1955 C CA . ASP A 1 239 ? 12.812 48.344 35.656 1 96.19 239 ASP A CA 1
ATOM 1956 C C . ASP A 1 239 ? 13.812 49.312 35.031 1 96.19 239 ASP A C 1
ATOM 1958 O O . ASP A 1 239 ? 14.398 50.156 35.719 1 96.19 239 ASP A O 1
ATOM 1962 N N . SER A 1 240 ? 14 49.219 33.75 1 95.81 240 SER A N 1
ATOM 1963 C CA . SER A 1 240 ? 15.141 49.938 33.156 1 95.81 240 SER A CA 1
ATOM 1964 C C . SER A 1 240 ? 14.688 51.062 32.25 1 95.81 240 SER A C 1
ATOM 1966 O O . SER A 1 240 ? 15.516 51.812 31.734 1 95.81 240 SER A O 1
ATOM 1968 N N . VAL A 1 241 ? 13.406 51.188 32.094 1 95 241 VAL A N 1
ATOM 1969 C CA . VAL A 1 241 ? 12.906 52.188 31.172 1 95 241 VAL A CA 1
ATOM 1970 C C . VAL A 1 241 ? 13.336 53.562 31.641 1 95 241 VAL A C 1
ATOM 1972 O O . VAL A 1 241 ? 13.18 53.906 32.812 1 95 241 VAL A O 1
ATOM 1975 N N . PRO A 1 242 ? 13.914 54.312 30.688 1 93.44 242 PRO A N 1
ATOM 1976 C CA . PRO A 1 242 ? 14.25 55.719 31.031 1 93.44 242 PRO A CA 1
ATOM 1977 C C . PRO A 1 242 ? 13.023 56.562 31.281 1 93.44 242 PRO A C 1
ATOM 1979 O O . PRO A 1 242 ? 11.906 56.219 30.891 1 93.44 242 PRO A O 1
ATOM 1982 N N . ASN A 1 243 ? 13.234 57.75 31.875 1 90.44 243 ASN A N 1
ATOM 1983 C CA . ASN A 1 243 ? 12.141 58.625 32.219 1 90.44 243 ASN A CA 1
ATOM 1984 C C . ASN A 1 243 ? 11.367 59.094 31 1 90.44 243 ASN A C 1
ATOM 1986 O O . ASN A 1 243 ? 10.141 59.188 31.031 1 90.44 243 ASN A O 1
ATOM 1990 N N . ASP A 1 244 ? 12.141 59.312 29.906 1 89.56 244 ASP A N 1
ATOM 1991 C CA . ASP A 1 244 ? 11.492 59.781 28.703 1 89.56 244 ASP A CA 1
ATOM 1992 C C . ASP A 1 244 ? 11.156 58.625 27.75 1 89.56 244 ASP A C 1
ATOM 1994 O O . ASP A 1 244 ? 10.695 58.844 26.625 1 89.56 244 ASP A O 1
ATOM 1998 N N . GLY A 1 245 ? 11.398 57.344 28.172 1 92.62 245 GLY A N 1
ATOM 1999 C CA . GLY A 1 245 ? 11.172 56.188 27.312 1 92.62 245 GLY A CA 1
ATOM 2000 C C . GLY A 1 245 ? 12.281 55.969 26.312 1 92.62 245 GLY A C 1
ATOM 2001 O O . GLY A 1 245 ? 13.117 56.844 26.094 1 92.62 245 GLY A O 1
ATOM 2002 N N . TRP A 1 246 ? 12.336 54.844 25.734 1 95 246 TRP A N 1
ATOM 2003 C CA . TRP A 1 246 ? 13.312 54.562 24.688 1 95 246 TRP A CA 1
ATOM 2004 C C . TRP A 1 246 ? 12.836 55.125 23.344 1 95 246 TRP A C 1
ATOM 2006 O O . TRP A 1 246 ? 11.633 55.25 23.109 1 95 246 TRP A O 1
ATOM 2016 N N . LYS A 1 247 ? 13.695 55.438 22.469 1 90.94 247 LYS A N 1
ATOM 2017 C CA . LYS A 1 247 ? 13.383 55.969 21.141 1 90.94 247 LYS A CA 1
ATOM 2018 C C . LYS A 1 247 ? 12.578 54.969 20.328 1 90.94 247 LYS A C 1
ATOM 2020 O O . LYS A 1 247 ? 11.656 55.344 19.594 1 90.94 247 LYS A O 1
ATOM 2025 N N . ASN A 1 248 ? 12.984 53.75 20.312 1 91.62 248 ASN A N 1
ATOM 2026 C CA . ASN A 1 248 ? 12.297 52.625 19.641 1 91.62 248 ASN A CA 1
ATOM 2027 C C . ASN A 1 248 ? 12.617 51.281 20.297 1 91.62 248 ASN A C 1
ATOM 2029 O O . ASN A 1 248 ? 13.406 51.219 21.234 1 91.62 248 ASN A O 1
ATOM 2033 N N . LYS A 1 249 ? 12.07 50.281 19.828 1 93.19 249 LYS A N 1
ATOM 2034 C CA . LYS A 1 249 ? 12.203 48.969 20.438 1 93.19 249 LYS A CA 1
ATOM 2035 C C . LYS A 1 249 ? 13.617 48.406 20.266 1 93.19 249 LYS A C 1
ATOM 2037 O O . LYS A 1 249 ? 14.125 47.688 21.125 1 93.19 249 LYS A O 1
ATOM 2042 N N . VAL A 1 250 ? 14.219 48.781 19.141 1 94.06 250 VAL A N 1
ATOM 2043 C CA . VAL A 1 250 ? 15.555 48.281 18.844 1 94.06 250 VAL A CA 1
ATOM 2044 C C . VAL A 1 250 ? 16.547 48.75 19.906 1 94.06 250 VAL A C 1
ATOM 2046 O O . VAL A 1 250 ? 17.375 47.969 20.391 1 94.06 250 VAL A O 1
ATOM 2049 N N . VAL A 1 251 ? 16.406 49.969 20.25 1 94.88 251 VAL A N 1
ATOM 2050 C CA . VAL A 1 251 ? 17.281 50.562 21.266 1 94.88 251 VAL A CA 1
ATOM 2051 C C . VAL A 1 251 ? 17.047 49.906 22.609 1 94.88 251 VAL A C 1
ATOM 2053 O O . VAL A 1 251 ? 18 49.594 23.328 1 94.88 251 VAL A O 1
ATOM 2056 N N . ALA A 1 252 ? 15.828 49.719 22.938 1 96.62 252 ALA A N 1
ATOM 2057 C CA . ALA A 1 252 ? 15.461 49.062 24.188 1 96.62 252 ALA A CA 1
ATOM 2058 C C . ALA A 1 252 ? 16.062 47.688 24.281 1 96.62 252 ALA A C 1
ATOM 2060 O O . ALA A 1 252 ? 16.688 47.312 25.281 1 96.62 252 ALA A O 1
ATOM 2061 N N . VAL A 1 253 ? 15.906 46.906 23.219 1 96.88 253 VAL A N 1
ATOM 2062 C CA . VAL A 1 253 ? 16.359 45.5 23.219 1 96.88 253 VAL A CA 1
ATOM 2063 C C . VAL A 1 253 ? 17.875 45.438 23.312 1 96.88 253 VAL A C 1
ATOM 2065 O O . VAL A 1 253 ? 18.438 44.594 24 1 96.88 253 VAL A O 1
ATOM 2068 N N . ASN A 1 254 ? 18.516 46.312 22.578 1 95.31 254 ASN A N 1
ATOM 2069 C CA . ASN A 1 254 ? 19.969 46.375 22.609 1 95.31 254 ASN A CA 1
ATOM 2070 C C . ASN A 1 254 ? 20.5 46.656 24.016 1 95.31 254 ASN A C 1
ATOM 2072 O O . ASN A 1 254 ? 21.562 46.156 24.406 1 95.31 254 ASN A O 1
ATOM 2076 N N . GLU A 1 255 ? 19.766 47.406 24.75 1 96.25 255 GLU A N 1
ATOM 2077 C CA . GLU A 1 255 ? 20.156 47.75 26.125 1 96.25 255 GLU A CA 1
ATOM 2078 C C . GLU A 1 255 ? 19.844 46.594 27.078 1 96.25 255 GLU A C 1
ATOM 2080 O O . GLU A 1 255 ? 20.562 46.375 28.062 1 96.25 255 GLU A O 1
ATOM 2085 N N . LEU A 1 256 ? 18.891 45.844 26.797 1 97.5 256 LEU A N 1
ATOM 2086 C CA . LEU A 1 256 ? 18.359 44.875 27.766 1 97.5 256 LEU A CA 1
ATOM 2087 C C . LEU A 1 256 ? 18.875 43.469 27.453 1 97.5 256 LEU A C 1
ATOM 2089 O O . LEU A 1 256 ? 18.781 42.562 28.297 1 97.5 256 LEU A O 1
ATOM 2093 N N . ILE A 1 257 ? 19.469 43.25 26.25 1 97.56 257 ILE A N 1
ATOM 2094 C CA . ILE A 1 257 ? 19.781 41.906 25.781 1 97.56 257 ILE A CA 1
ATOM 2095 C C . ILE A 1 257 ? 20.844 41.281 26.688 1 97.56 257 ILE A C 1
ATOM 2097 O O . ILE A 1 257 ? 20.812 40.062 26.953 1 97.56 257 ILE A O 1
ATOM 2101 N N . GLU A 1 258 ? 21.766 42.031 27.156 1 96.56 258 GLU A N 1
ATOM 2102 C CA . GLU A 1 258 ? 22.844 41.469 27.984 1 96.56 258 GLU A CA 1
ATOM 2103 C C . GLU A 1 258 ? 22.312 41 29.344 1 96.56 258 GLU A C 1
ATOM 2105 O O . GLU A 1 258 ? 22.547 39.875 29.734 1 96.56 258 GLU A O 1
ATOM 2110 N N . PRO A 1 259 ? 21.609 41.844 30.062 1 97.19 259 PRO A N 1
ATOM 2111 C CA . PRO A 1 259 ? 21.047 41.375 31.328 1 97.19 259 PRO A CA 1
ATOM 2112 C C . PRO A 1 259 ? 20.109 40.188 31.125 1 97.19 259 PRO A C 1
ATOM 2114 O O . PRO A 1 259 ? 20.062 39.281 31.969 1 97.19 259 PRO A O 1
ATOM 2117 N N . LEU A 1 260 ? 19.391 40.188 30.094 1 97.69 260 LEU A N 1
ATOM 2118 C CA . LEU A 1 260 ? 18.484 39.062 29.828 1 97.69 260 LEU A CA 1
ATOM 2119 C C . LEU A 1 260 ? 19.281 37.781 29.562 1 97.69 260 LEU A C 1
ATOM 2121 O O . LEU A 1 260 ? 18.891 36.719 30.031 1 97.69 260 LEU A O 1
ATOM 2125 N N . TRP A 1 261 ? 20.312 37.938 28.797 1 96.56 261 TRP A N 1
ATOM 2126 C CA . TRP A 1 261 ? 21.172 36.812 28.469 1 96.56 261 TRP A CA 1
ATOM 2127 C C . TRP A 1 261 ? 21.812 36.219 29.719 1 96.56 261 TRP A C 1
ATOM 2129 O O . TRP A 1 261 ? 21.953 35 29.859 1 96.56 261 TRP A O 1
ATOM 2139 N N . ASP A 1 262 ? 22.188 37.062 30.594 1 96.12 262 ASP A N 1
ATOM 2140 C CA . ASP A 1 262 ? 22.75 36.625 31.875 1 96.12 262 ASP A CA 1
ATOM 2141 C C . ASP A 1 262 ? 21.734 35.812 32.656 1 96.12 262 ASP A C 1
ATOM 2143 O O . ASP A 1 262 ? 22.094 34.781 33.281 1 96.12 262 ASP A O 1
ATOM 2147 N N . PHE A 1 263 ? 20.625 36.219 32.688 1 96.31 263 PHE A N 1
ATOM 2148 C CA . PHE A 1 263 ? 19.562 35.469 33.344 1 96.31 263 PHE A CA 1
ATOM 2149 C C . PHE A 1 263 ? 19.422 34.094 32.75 1 96.31 263 PHE A C 1
ATOM 2151 O O . PHE A 1 263 ? 19.312 33.094 33.5 1 96.31 263 PHE A O 1
ATOM 2158 N N . ILE A 1 264 ? 19.438 34 31.422 1 96.19 264 ILE A N 1
ATOM 2159 C CA . ILE A 1 264 ? 19.25 32.75 30.719 1 96.19 264 ILE A CA 1
ATOM 2160 C C . ILE A 1 264 ? 20.406 31.781 31.047 1 96.19 264 ILE A C 1
ATOM 2162 O O . ILE A 1 264 ? 20.188 30.594 31.297 1 96.19 264 ILE A O 1
ATOM 2166 N N . GLN A 1 265 ? 21.547 32.344 31.094 1 93.44 265 GLN A N 1
ATOM 2167 C CA . GLN A 1 265 ? 22.734 31.516 31.359 1 93.44 265 GLN A CA 1
ATOM 2168 C C . GLN A 1 265 ? 22.734 31.016 32.812 1 93.44 265 GLN A C 1
ATOM 2170 O O . GLN A 1 265 ? 23.172 29.891 33.062 1 93.44 265 GLN A O 1
ATOM 2175 N N . MET A 1 266 ? 22.141 31.719 33.656 1 94.06 266 MET A N 1
ATOM 2176 C CA . MET A 1 266 ? 22.188 31.391 35.062 1 94.06 266 MET A CA 1
ATOM 2177 C C . MET A 1 266 ? 21 30.531 35.469 1 94.06 266 MET A C 1
ATOM 2179 O O . MET A 1 266 ? 21.078 29.797 36.469 1 94.06 266 MET A O 1
ATOM 2183 N N . SER A 1 267 ? 20 30.672 34.688 1 93.44 267 SER A N 1
ATOM 2184 C CA . SER A 1 267 ? 18.766 29.984 35.062 1 93.44 267 SER A CA 1
ATOM 2185 C C . SER A 1 267 ? 18.828 28.5 34.719 1 93.44 267 SER A C 1
ATOM 2187 O O . SER A 1 267 ? 19.375 28.125 33.656 1 93.44 267 SER A O 1
ATOM 2189 N N . GLU A 1 268 ? 18.25 27.75 35.531 1 92 268 GLU A N 1
ATOM 2190 C CA . GLU A 1 268 ? 18.156 26.328 35.25 1 92 268 GLU A CA 1
ATOM 2191 C C . GLU A 1 268 ? 16.797 25.953 34.656 1 92 268 GLU A C 1
ATOM 2193 O O . GLU A 1 268 ? 16.641 24.875 34.094 1 92 268 GLU A O 1
ATOM 2198 N N . PHE A 1 269 ? 15.922 26.891 34.625 1 92.62 269 PHE A N 1
ATOM 2199 C CA . PHE A 1 269 ? 14.586 26.734 34.062 1 92.62 269 PHE A CA 1
ATOM 2200 C C . PHE A 1 269 ? 13.906 25.484 34.625 1 92.62 269 PHE A C 1
ATOM 2202 O O . PHE A 1 269 ? 13.438 24.641 33.875 1 92.62 269 PHE A O 1
ATOM 2209 N N . GLU A 1 270 ? 13.875 25.453 35.906 1 90.75 270 GLU A N 1
ATOM 2210 C CA . GLU A 1 270 ? 13.242 24.328 36.562 1 90.75 270 GLU A CA 1
ATOM 2211 C C . GLU A 1 270 ? 11.719 24.391 36.438 1 90.75 270 GLU A C 1
ATOM 2213 O O . GLU A 1 270 ? 11.094 25.312 36.969 1 90.75 270 GLU A O 1
ATOM 2218 N N . ILE A 1 271 ? 11.188 23.438 35.625 1 87.19 271 ILE A N 1
ATOM 2219 C CA . ILE A 1 271 ? 9.75 23.328 35.438 1 87.19 271 ILE A CA 1
ATOM 2220 C C . ILE A 1 271 ? 9.273 21.938 35.812 1 87.19 271 ILE A C 1
ATOM 2222 O O . ILE A 1 271 ? 9.734 20.938 35.281 1 87.19 271 ILE A O 1
ATOM 2226 N N . ASN A 1 272 ? 8.305 21.828 36.75 1 85.25 272 ASN A N 1
ATOM 2227 C CA . ASN A 1 272 ? 7.789 20.562 37.25 1 85.25 272 ASN A CA 1
ATOM 2228 C C . ASN A 1 272 ? 8.914 19.625 37.688 1 85.25 272 ASN A C 1
ATOM 2230 O O . ASN A 1 272 ? 8.945 18.453 37.312 1 85.25 272 ASN A O 1
ATOM 2234 N N . ASN A 1 273 ? 9.914 20.203 38.344 1 87.06 273 ASN A N 1
ATOM 2235 C CA . ASN A 1 273 ? 11.047 19.5 38.938 1 87.06 273 ASN A CA 1
ATOM 2236 C C . ASN A 1 273 ? 11.977 18.922 37.875 1 87.06 273 ASN A C 1
ATOM 2238 O O . ASN A 1 273 ? 12.602 17.891 38.094 1 87.06 273 ASN A O 1
ATOM 2242 N N . GLN A 1 274 ? 11.914 19.422 36.719 1 91.06 274 GLN A N 1
ATOM 2243 C CA . GLN A 1 274 ? 12.812 19 35.625 1 91.06 274 GLN A CA 1
ATOM 2244 C C . GLN A 1 274 ? 13.609 20.188 35.094 1 91.06 274 GLN A C 1
ATOM 2246 O O . GLN A 1 274 ? 13.062 21.281 34.938 1 91.06 274 GLN A O 1
ATOM 2251 N N . ASN A 1 275 ? 14.844 20.047 34.969 1 90.62 275 ASN A N 1
ATOM 2252 C CA . ASN A 1 275 ? 15.711 21.047 34.375 1 90.62 275 ASN A CA 1
ATOM 2253 C C . ASN A 1 275 ? 15.516 21.094 32.844 1 90.62 275 ASN A C 1
ATOM 2255 O O . ASN A 1 275 ? 15.688 20.094 32.156 1 90.62 275 ASN A O 1
ATOM 2259 N N . LYS A 1 276 ? 15.172 22.25 32.406 1 91.69 276 LYS A N 1
ATOM 2260 C CA . LYS A 1 276 ? 14.867 22.391 30.984 1 91.69 276 LYS A CA 1
ATOM 2261 C C . LYS A 1 276 ? 15.852 23.344 30.297 1 91.69 276 LYS A C 1
ATOM 2263 O O . LYS A 1 276 ? 15.539 23.906 29.25 1 91.69 276 LYS A O 1
ATOM 2268 N N . LYS A 1 277 ? 16.953 23.547 30.875 1 90.31 277 LYS A N 1
ATOM 2269 C CA . LYS A 1 277 ? 17.969 24.453 30.344 1 90.31 277 LYS A CA 1
ATOM 2270 C C . LYS A 1 277 ? 18.375 24.031 28.922 1 90.31 277 LYS A C 1
ATOM 2272 O O . LYS A 1 277 ? 18.719 24.891 28.109 1 90.31 277 LYS A O 1
ATOM 2277 N N . TYR A 1 278 ? 18.312 22.812 28.656 1 89.81 278 TYR A N 1
ATOM 2278 C CA . TYR A 1 278 ? 18.734 22.297 27.359 1 89.81 278 TYR A CA 1
ATOM 2279 C C . TYR A 1 278 ? 17.875 22.875 26.234 1 89.81 278 TYR A C 1
ATOM 2281 O O . TYR A 1 278 ? 18.297 22.891 25.078 1 89.81 278 TYR A O 1
ATOM 2289 N N . ARG A 1 279 ? 16.75 23.391 26.5 1 88.56 279 ARG A N 1
ATOM 2290 C CA . ARG A 1 279 ? 15.836 23.953 25.5 1 88.56 279 ARG A CA 1
ATOM 2291 C C . ARG A 1 279 ? 16.391 25.25 24.922 1 88.56 279 ARG A C 1
ATOM 2293 O O . ARG A 1 279 ? 15.984 25.672 23.844 1 88.56 279 ARG A O 1
ATOM 2300 N N . VAL A 1 280 ? 17.266 25.875 25.625 1 88.31 280 VAL A N 1
ATOM 2301 C CA . VAL A 1 280 ? 17.844 27.141 25.156 1 88.31 280 VAL A CA 1
ATOM 2302 C C . VAL A 1 280 ? 19.312 26.938 24.797 1 88.31 280 VAL A C 1
ATOM 2304 O O . VAL A 1 280 ? 20.016 27.906 24.516 1 88.31 280 VAL A O 1
ATOM 2307 N N . ALA A 1 281 ? 19.719 25.75 24.781 1 83.69 281 ALA A N 1
ATOM 2308 C CA . ALA A 1 281 ? 21.141 25.438 24.578 1 83.69 281 ALA A CA 1
ATOM 2309 C C . ALA A 1 281 ? 21.625 25.938 23.219 1 83.69 281 ALA A C 1
ATOM 2311 O O . ALA A 1 281 ? 22.766 26.359 23.078 1 83.69 281 ALA A O 1
ATOM 2312 N N . THR A 1 282 ? 20.734 25.906 22.266 1 80.75 282 THR A N 1
ATOM 2313 C CA . THR A 1 282 ? 21.172 26.281 20.922 1 80.75 282 THR A CA 1
ATOM 2314 C C . THR A 1 282 ? 20.797 27.719 20.609 1 80.75 282 THR A C 1
ATOM 2316 O O . THR A 1 282 ? 20.969 28.188 19.469 1 80.75 282 THR A O 1
ATOM 2319 N N . MET A 1 283 ? 20.328 28.344 21.578 1 87.5 283 MET A N 1
ATOM 2320 C CA . MET A 1 283 ? 19.891 29.734 21.375 1 87.5 283 MET A CA 1
ATOM 2321 C C . MET A 1 283 ? 21.094 30.672 21.344 1 87.5 283 MET A C 1
ATOM 2323 O O . MET A 1 283 ? 22.062 30.484 22.078 1 87.5 283 MET A O 1
ATOM 2327 N N . SER A 1 284 ? 21.078 31.594 20.406 1 92.31 284 SER A N 1
ATOM 2328 C CA . SER A 1 284 ? 22.078 32.656 20.359 1 92.31 284 SER A CA 1
ATOM 2329 C C . SER A 1 284 ? 21.469 34 20.703 1 92.31 284 SER A C 1
ATOM 2331 O O . SER A 1 284 ? 20.25 34.219 20.562 1 92.31 284 SER A O 1
ATOM 2333 N N . GLN A 1 285 ? 22.359 34.875 21.219 1 92.44 285 GLN A N 1
ATOM 2334 C CA . GLN A 1 285 ? 21.906 36.188 21.594 1 92.44 285 GLN A CA 1
ATOM 2335 C C . GLN A 1 285 ? 21.281 36.938 20.406 1 92.44 285 GLN A C 1
ATOM 2337 O O . GLN A 1 285 ? 20.234 37.562 20.562 1 92.44 285 GLN A O 1
ATOM 2342 N N . ASP A 1 286 ? 21.906 36.688 19.266 1 92.31 286 ASP A N 1
ATOM 2343 C CA . ASP A 1 286 ? 21.406 37.344 18.062 1 92.31 286 ASP A CA 1
ATOM 2344 C C . ASP A 1 286 ? 20.016 36.812 17.672 1 92.31 286 ASP A C 1
ATOM 2346 O O . ASP A 1 286 ? 19.141 37.594 17.281 1 92.31 286 ASP A O 1
ATOM 2350 N N . ALA A 1 287 ? 19.906 35.531 17.75 1 92.44 287 ALA A N 1
ATOM 2351 C CA . ALA A 1 287 ? 18.609 34.906 17.438 1 92.44 287 ALA A CA 1
ATOM 2352 C C . ALA A 1 287 ? 17.531 35.375 18.422 1 92.44 287 ALA A C 1
ATOM 2354 O O . ALA A 1 287 ? 16.375 35.531 18.031 1 92.44 287 ALA A O 1
ATOM 2355 N N . LEU A 1 288 ? 17.953 35.594 19.625 1 95.5 288 LEU A N 1
ATOM 2356 C CA . LEU A 1 288 ? 17.016 36.031 20.656 1 95.5 288 LEU A CA 1
ATOM 2357 C C . LEU A 1 288 ? 16.547 37.469 20.359 1 95.5 288 LEU A C 1
ATOM 2359 O O . LEU A 1 288 ? 15.359 37.781 20.516 1 95.5 288 LEU A O 1
ATOM 2363 N N . VAL A 1 289 ? 17.469 38.281 19.953 1 95.31 289 VAL A N 1
ATOM 2364 C CA . VAL A 1 289 ? 17.141 39.656 19.609 1 95.31 289 VAL A CA 1
ATOM 2365 C C . VAL A 1 289 ? 16.078 39.656 18.5 1 95.31 289 VAL A C 1
ATOM 2367 O O . VAL A 1 289 ? 15.078 40.375 18.594 1 95.31 289 VAL A O 1
ATOM 2370 N N . ASP A 1 290 ? 16.375 38.844 17.516 1 93.69 290 ASP A N 1
ATOM 2371 C CA . ASP A 1 290 ? 15.461 38.719 16.391 1 93.69 290 ASP A CA 1
ATOM 2372 C C . ASP A 1 290 ? 14.086 38.25 16.828 1 93.69 290 ASP A C 1
ATOM 2374 O O . ASP A 1 290 ? 13.062 38.781 16.375 1 93.69 290 ASP A O 1
ATOM 2378 N N . THR A 1 291 ? 14.047 37.344 17.656 1 94.12 291 THR A N 1
ATOM 2379 C CA . THR A 1 291 ? 12.805 36.75 18.156 1 94.12 291 THR A CA 1
ATOM 2380 C C . THR A 1 291 ? 12.016 37.781 18.969 1 94.12 291 THR A C 1
ATOM 2382 O O . THR A 1 291 ? 10.797 37.875 18.812 1 94.12 291 THR A O 1
ATOM 2385 N N . ILE A 1 292 ? 12.695 38.531 19.844 1 95.94 292 ILE A N 1
ATOM 2386 C CA . ILE A 1 292 ? 12.039 39.531 20.672 1 95.94 292 ILE A CA 1
ATOM 2387 C C . ILE A 1 292 ? 11.406 40.594 19.781 1 95.94 292 ILE A C 1
ATOM 2389 O O . ILE A 1 292 ? 10.234 40.938 19.953 1 95.94 292 ILE A O 1
ATOM 2393 N N . LEU A 1 293 ? 12.195 41.031 18.797 1 93.69 293 LEU A N 1
ATOM 2394 C CA . LEU A 1 293 ? 11.766 42.188 17.984 1 93.69 293 LEU A CA 1
ATOM 2395 C C . LEU A 1 293 ? 10.688 41.75 17 1 93.69 293 LEU A C 1
ATOM 2397 O O . LEU A 1 293 ? 9.727 42.5 16.766 1 93.69 293 LEU A O 1
ATOM 2401 N N . ASN A 1 294 ? 10.852 40.562 16.5 1 90.38 294 ASN A N 1
ATOM 2402 C CA . ASN A 1 294 ? 10.031 40.188 15.352 1 90.38 294 ASN A CA 1
ATOM 2403 C C . ASN A 1 294 ? 8.891 39.281 15.742 1 90.38 294 ASN A C 1
ATOM 2405 O O . ASN A 1 294 ? 7.938 39.094 14.977 1 90.38 294 ASN A O 1
ATOM 2409 N N . GLN A 1 295 ? 8.914 38.781 16.891 1 92.44 295 GLN A N 1
ATOM 2410 C CA . GLN A 1 295 ? 7.863 37.844 17.266 1 92.44 295 GLN A CA 1
ATOM 2411 C C . GLN A 1 295 ? 7.223 38.219 18.594 1 92.44 295 GLN A C 1
ATOM 2413 O O . GLN A 1 295 ? 6.031 38.531 18.641 1 92.44 295 GLN A O 1
ATOM 2418 N N . TRP A 1 296 ? 8.023 38.406 19.641 1 93.94 296 TRP A N 1
ATOM 2419 C CA . TRP A 1 296 ? 7.465 38.594 20.969 1 93.94 296 TRP A CA 1
ATOM 2420 C C . TRP A 1 296 ? 6.84 40 21.094 1 93.94 296 TRP A C 1
ATOM 2422 O O . TRP A 1 296 ? 5.773 40.156 21.688 1 93.94 296 TRP A O 1
ATOM 2432 N N . SER A 1 297 ? 7.5 40.969 20.531 1 92.88 297 SER A N 1
ATOM 2433 C CA . SER A 1 297 ? 7.023 42.344 20.641 1 92.88 297 SER A CA 1
ATOM 2434 C C . SER A 1 297 ? 5.742 42.562 19.859 1 92.88 297 SER A C 1
ATOM 2436 O O . SER A 1 297 ? 5.031 43.562 20.062 1 92.88 297 SER A O 1
ATOM 2438 N N . LEU A 1 298 ? 5.457 41.562 18.984 1 86.38 298 LEU A N 1
ATOM 2439 C CA . LEU A 1 298 ? 4.289 41.688 18.109 1 86.38 298 LEU A CA 1
ATOM 2440 C C . LEU A 1 298 ? 3.174 40.75 18.562 1 86.38 298 LEU A C 1
ATOM 2442 O O . LEU A 1 298 ? 2.002 41.156 18.578 1 86.38 298 LEU A O 1
ATOM 2446 N N . LYS A 1 299 ? 3.598 39.625 18.969 1 85.25 299 LYS A N 1
ATOM 2447 C CA . LYS A 1 299 ? 2.6 38.562 19.109 1 85.25 299 LYS A CA 1
ATOM 2448 C C . LYS A 1 299 ? 2.324 38.281 20.594 1 85.25 299 LYS A C 1
ATOM 2450 O O . LYS A 1 299 ? 1.258 37.781 20.938 1 85.25 299 LYS A O 1
ATOM 2455 N N . ASN A 1 300 ? 3.311 38.531 21.422 1 88.62 300 ASN A N 1
ATOM 2456 C CA . ASN A 1 300 ? 3.123 38.312 22.844 1 88.62 300 ASN A CA 1
ATOM 2457 C C . ASN A 1 300 ? 2.537 39.531 23.531 1 88.62 300 ASN A C 1
ATOM 2459 O O . ASN A 1 300 ? 3.195 40.562 23.625 1 88.62 300 ASN A O 1
ATOM 2463 N N . GLU A 1 301 ? 1.407 39.375 24.016 1 82.25 301 GLU A N 1
ATOM 2464 C CA . GLU A 1 301 ? 0.646 40.5 24.516 1 82.25 301 GLU A CA 1
ATOM 2465 C C . GLU A 1 301 ? 1.391 41.219 25.656 1 82.25 301 GLU A C 1
ATOM 2467 O O . GLU A 1 301 ? 1.447 42.469 25.688 1 82.25 301 GLU A O 1
ATOM 2472 N N . ASP A 1 302 ? 1.963 40.531 26.594 1 89 302 ASP A N 1
ATOM 2473 C CA . ASP A 1 302 ? 2.654 41.094 27.734 1 89 302 ASP A CA 1
ATOM 2474 C C . ASP A 1 302 ? 3.91 41.844 27.297 1 89 302 ASP A C 1
ATOM 2476 O O . ASP A 1 302 ? 4.168 42.969 27.75 1 89 302 ASP A O 1
ATOM 2480 N N . VAL A 1 303 ? 4.566 41.25 26.438 1 94.81 303 VAL A N 1
ATOM 2481 C CA . VAL A 1 303 ? 5.797 41.875 25.953 1 94.81 303 VAL A CA 1
ATOM 2482 C C . VAL A 1 303 ? 5.465 43.094 25.094 1 94.81 303 VAL A C 1
ATOM 2484 O O . VAL A 1 303 ? 6.109 44.156 25.219 1 94.81 303 VAL A O 1
ATOM 2487 N N . LYS A 1 304 ? 4.512 42.906 24.281 1 90.19 304 LYS A N 1
ATOM 2488 C CA . LYS A 1 304 ? 4.059 44.031 23.438 1 90.19 304 LYS A CA 1
ATOM 2489 C C . LYS A 1 304 ? 3.635 45.219 24.281 1 90.19 304 LYS A C 1
ATOM 2491 O O . LYS A 1 304 ? 4.059 46.344 24.016 1 90.19 304 LYS A O 1
ATOM 2496 N N . GLN A 1 305 ? 2.84 45 25.266 1 88.56 305 GLN A N 1
ATOM 2497 C CA . GLN A 1 305 ? 2.348 46.062 26.125 1 88.56 305 GLN A CA 1
ATOM 2498 C C . GLN A 1 305 ? 3.496 46.719 26.875 1 88.56 305 GLN A C 1
ATOM 2500 O O . GLN A 1 305 ? 3.494 47.938 27.047 1 88.56 305 GLN A O 1
ATOM 2505 N N . ALA A 1 306 ? 4.379 45.938 27.281 1 94.31 306 ALA A N 1
ATOM 2506 C CA . ALA A 1 306 ? 5.531 46.5 28 1 94.31 306 ALA A CA 1
ATOM 2507 C C . ALA A 1 306 ? 6.344 47.406 27.109 1 94.31 306 ALA A C 1
ATOM 2509 O O . ALA A 1 306 ? 6.754 48.5 27.531 1 94.31 306 ALA A O 1
ATOM 2510 N N . PHE A 1 307 ? 6.547 47.062 25.922 1 94.19 307 PHE A N 1
ATOM 2511 C CA . PHE A 1 307 ? 7.301 47.906 24.984 1 94.19 307 PHE A CA 1
ATOM 2512 C C . PHE A 1 307 ? 6.516 49.156 24.609 1 94.19 307 PHE A C 1
ATOM 2514 O O . PHE A 1 307 ? 7.082 50.25 24.531 1 94.19 307 PHE A O 1
ATOM 2521 N N . ASP A 1 308 ? 5.277 49 24.406 1 87.44 308 ASP A N 1
ATOM 2522 C CA . ASP A 1 308 ? 4.438 50.125 24 1 87.44 308 ASP A CA 1
ATOM 2523 C C . ASP A 1 308 ? 4.43 51.219 25.078 1 87.44 308 ASP A C 1
ATOM 2525 O O . ASP A 1 308 ? 4.375 52.406 24.766 1 87.44 308 ASP A O 1
ATOM 2529 N N . SER A 1 309 ? 4.504 50.781 26.281 1 89.25 309 SER A N 1
ATOM 2530 C CA . SER A 1 309 ? 4.492 51.719 27.406 1 89.25 309 SER A CA 1
ATOM 2531 C C . SER A 1 309 ? 5.867 52.344 27.609 1 89.25 309 SER A C 1
ATOM 2533 O O . SER A 1 309 ? 5.988 53.375 28.234 1 89.25 309 SER A O 1
ATOM 2535 N N . ALA A 1 310 ? 6.816 51.688 27.078 1 92.38 310 ALA A N 1
ATOM 2536 C CA . ALA A 1 310 ? 8.18 52.094 27.422 1 92.38 310 ALA A CA 1
ATOM 2537 C C . ALA A 1 310 ? 8.836 52.875 26.297 1 92.38 310 ALA A C 1
ATOM 2539 O O . ALA A 1 310 ? 9.852 53.531 26.5 1 92.38 310 ALA A O 1
ATOM 2540 N N . VAL A 1 311 ? 8.305 52.781 25.125 1 90.19 311 VAL A N 1
ATOM 2541 C CA . VAL A 1 311 ? 8.891 53.5 23.984 1 90.19 311 VAL A CA 1
ATOM 2542 C C . VAL A 1 311 ? 8.195 54.844 23.781 1 90.19 311 VAL A C 1
ATOM 2544 O O . VAL A 1 311 ? 6.977 54.938 23.969 1 90.19 311 VAL A O 1
ATOM 2547 N N . ARG A 1 312 ? 9.055 55.969 23.547 1 77.75 312 ARG A N 1
ATOM 2548 C CA . ARG A 1 312 ? 8.586 57.344 23.375 1 77.75 312 ARG A CA 1
ATOM 2549 C C . ARG A 1 312 ? 7.555 57.438 22.25 1 77.75 312 ARG A C 1
ATOM 2551 O O . ARG A 1 312 ? 7.719 56.812 21.203 1 77.75 312 ARG A O 1
ATOM 2558 N N . ARG A 1 313 ? 6.297 57.844 22.578 1 62.56 313 ARG A N 1
ATOM 2559 C CA . ARG A 1 313 ? 5.281 58.094 21.562 1 62.56 313 ARG A CA 1
ATOM 2560 C C . ARG A 1 313 ? 5.703 59.219 20.625 1 62.56 313 ARG A C 1
ATOM 2562 O O . ARG A 1 313 ? 6.258 60.219 21.062 1 62.56 313 ARG A O 1
ATOM 2569 N N . LYS A 1 314 ? 6.016 58.969 19.422 1 51.91 314 LYS A N 1
ATOM 2570 C CA . LYS A 1 314 ? 6.266 60.094 18.516 1 51.91 314 LYS A CA 1
ATOM 2571 C C . LYS A 1 314 ? 5.238 61.188 18.703 1 51.91 314 LYS A C 1
ATOM 2573 O O . LYS A 1 314 ? 4.031 60.938 18.719 1 51.91 314 LYS A O 1
ATOM 2578 N N . LYS A 1 315 ? 5.527 62.25 19.453 1 49.19 315 LYS A N 1
ATOM 2579 C CA . LYS A 1 315 ? 4.695 63.438 19.422 1 49.19 315 LYS A CA 1
ATOM 2580 C C . LYS A 1 315 ? 4.191 63.719 18 1 49.19 315 LYS A C 1
ATOM 2582 O O . LYS A 1 315 ? 4.98 63.812 17.062 1 49.19 315 LYS A O 1
ATOM 2587 N N . ARG A 1 316 ? 3.104 63.281 17.625 1 45.06 316 ARG A N 1
ATOM 2588 C CA . ARG A 1 316 ? 2.545 63.844 16.406 1 45.06 316 ARG A CA 1
ATOM 2589 C C . ARG A 1 316 ? 2.695 65.375 16.391 1 45.06 316 ARG A C 1
ATOM 2591 O O . ARG A 1 316 ? 2.355 66 17.375 1 45.06 316 ARG A O 1
ATOM 2598 N N . SER A 1 317 ? 3.777 65.875 15.828 1 38.56 317 SER A N 1
ATOM 2599 C CA . SER A 1 317 ? 3.695 67.312 15.602 1 38.56 317 SER A CA 1
ATOM 2600 C C . SER A 1 317 ? 2.266 67.75 15.297 1 38.56 317 SER A C 1
ATOM 2602 O O . SER A 1 317 ? 1.592 67.125 14.469 1 38.56 317 SER A O 1
ATOM 2604 N N . LYS A 1 318 ? 1.68 68.5 16.25 1 38.09 318 LYS A N 1
ATOM 2605 C CA . LYS A 1 318 ? 0.529 69.312 15.844 1 38.09 318 LYS A CA 1
ATOM 2606 C C . LYS A 1 318 ? 0.874 70.188 14.664 1 38.09 318 LYS A C 1
ATOM 2608 O O . LYS A 1 318 ? 1.936 70.812 14.648 1 38.09 318 LYS A O 1
ATOM 2613 N N . MET B 1 1 ? 45.281 -51.156 -56.031 1 23.61 1 MET B N 1
ATOM 2614 C CA . MET B 1 1 ? 45.094 -51.219 -54.594 1 23.61 1 MET B CA 1
ATOM 2615 C C . MET B 1 1 ? 43.906 -50.344 -54.156 1 23.61 1 MET B C 1
ATOM 2617 O O . MET B 1 1 ? 44.062 -49.156 -53.969 1 23.61 1 MET B O 1
ATOM 2621 N N . GLY B 1 2 ? 42.812 -50.438 -54.844 1 22.83 2 GLY B N 1
ATOM 2622 C CA . GLY B 1 2 ? 41.625 -49.688 -55.281 1 22.83 2 GLY B CA 1
ATOM 2623 C C . GLY B 1 2 ? 40.594 -49.5 -54.188 1 22.83 2 GLY B C 1
ATOM 2624 O O . GLY B 1 2 ? 39.938 -50.469 -53.781 1 22.83 2 GLY B O 1
ATOM 2625 N N . ILE B 1 3 ? 40.719 -48.531 -53.219 1 23.64 3 ILE B N 1
ATOM 2626 C CA . ILE B 1 3 ? 40.156 -48.438 -51.875 1 23.64 3 ILE B CA 1
ATOM 2627 C C . ILE B 1 3 ? 38.656 -48.188 -51.969 1 23.64 3 ILE B C 1
ATOM 2629 O O . ILE B 1 3 ? 37.938 -48.312 -50.969 1 23.64 3 ILE B O 1
ATOM 2633 N N . PHE B 1 4 ? 38.094 -47.625 -53.188 1 21.88 4 PHE B N 1
ATOM 2634 C CA . PHE B 1 4 ? 37.156 -46.531 -53 1 21.88 4 PHE B CA 1
ATOM 2635 C C . PHE B 1 4 ? 35.906 -46.969 -52.25 1 21.88 4 PHE B C 1
ATOM 2637 O O . PHE B 1 4 ? 35.562 -46.375 -51.219 1 21.88 4 PHE B O 1
ATOM 2644 N N . LYS B 1 5 ? 34.656 -46.844 -52.812 1 24.3 5 LYS B N 1
ATOM 2645 C CA . LYS B 1 5 ? 33.438 -46.031 -52.625 1 24.3 5 LYS B CA 1
ATOM 2646 C C . LYS B 1 5 ? 32.344 -46.875 -52 1 24.3 5 LYS B C 1
ATOM 2648 O O . LYS B 1 5 ? 31.703 -47.688 -52.688 1 24.3 5 LYS B O 1
ATOM 2653 N N . ALA B 1 6 ? 32.656 -47.438 -50.781 1 24.64 6 ALA B N 1
ATOM 2654 C CA . ALA B 1 6 ? 31.641 -48.406 -50.312 1 24.64 6 ALA B CA 1
ATOM 2655 C C . ALA B 1 6 ? 30.281 -47.719 -50.188 1 24.64 6 ALA B C 1
ATOM 2657 O O . ALA B 1 6 ? 30.156 -46.656 -49.531 1 24.64 6 ALA B O 1
ATOM 2658 N N . LYS B 1 7 ? 29.469 -47.844 -51.188 1 25.88 7 LYS B N 1
ATOM 2659 C CA . LYS B 1 7 ? 28.109 -47.406 -51.469 1 25.88 7 LYS B CA 1
ATOM 2660 C C . LYS B 1 7 ? 27.156 -47.781 -50.344 1 25.88 7 LYS B C 1
ATOM 2662 O O . LYS B 1 7 ? 26.812 -48.969 -50.188 1 25.88 7 LYS B O 1
ATOM 2667 N N . ASN B 1 8 ? 27.531 -47.281 -49.062 1 21.73 8 ASN B N 1
ATOM 2668 C CA . ASN B 1 8 ? 26.688 -47.781 -48 1 21.73 8 ASN B CA 1
ATOM 2669 C C . ASN B 1 8 ? 25.219 -47.406 -48.188 1 21.73 8 ASN B C 1
ATOM 2671 O O . ASN B 1 8 ? 24.891 -46.219 -48.219 1 21.73 8 ASN B O 1
ATOM 2675 N N . PRO B 1 9 ? 24.422 -48.125 -48.906 1 22.62 9 PRO B N 1
ATOM 2676 C CA . PRO B 1 9 ? 23.094 -47.844 -49.5 1 22.62 9 PRO B CA 1
ATOM 2677 C C . PRO B 1 9 ? 22.062 -47.469 -48.438 1 22.62 9 PRO B C 1
ATOM 2679 O O . PRO B 1 9 ? 21.125 -46.719 -48.719 1 22.62 9 PRO B O 1
ATOM 2682 N N . CYS B 1 10 ? 21.906 -48.188 -47.344 1 21.45 10 CYS B N 1
ATOM 2683 C CA . CYS B 1 10 ? 20.562 -48.438 -46.844 1 21.45 10 CYS B CA 1
ATOM 2684 C C . CYS B 1 10 ? 20.047 -47.25 -46.062 1 21.45 10 CYS B C 1
ATOM 2686 O O . CYS B 1 10 ? 20.25 -47.156 -44.844 1 21.45 10 CYS B O 1
ATOM 2688 N N . THR B 1 11 ? 20.172 -45.969 -46.531 1 21.5 11 THR B N 1
ATOM 2689 C CA . THR B 1 11 ? 19.828 -44.812 -45.719 1 21.5 11 THR B CA 1
ATOM 2690 C C . THR B 1 11 ? 18.312 -44.75 -45.5 1 21.5 11 THR B C 1
ATOM 2692 O O . THR B 1 11 ? 17.562 -44.281 -46.344 1 21.5 11 THR B O 1
ATOM 2695 N N . LYS B 1 12 ? 17.578 -45.812 -45.125 1 24.23 12 LYS B N 1
ATOM 2696 C CA . LYS B 1 12 ? 16.125 -45.688 -45 1 24.23 12 LYS B CA 1
ATOM 2697 C C . LYS B 1 12 ? 15.75 -44.562 -44.062 1 24.23 12 LYS B C 1
ATOM 2699 O O . LYS B 1 12 ? 16.125 -44.594 -42.875 1 24.23 12 LYS B O 1
ATOM 2704 N N . ASN B 1 13 ? 15.57 -43.344 -44.531 1 22.36 13 ASN B N 1
ATOM 2705 C CA . ASN B 1 13 ? 15.164 -42.062 -43.906 1 22.36 13 ASN B CA 1
ATOM 2706 C C . ASN B 1 13 ? 13.797 -42.188 -43.219 1 22.36 13 ASN B C 1
ATOM 2708 O O . ASN B 1 13 ? 12.766 -42.125 -43.906 1 22.36 13 ASN B O 1
ATOM 2712 N N . THR B 1 14 ? 13.484 -43.219 -42.438 1 21.05 14 THR B N 1
ATOM 2713 C CA . THR B 1 14 ? 12.148 -43.188 -41.844 1 21.05 14 THR B CA 1
ATOM 2714 C C . THR B 1 14 ? 11.891 -41.844 -41.156 1 21.05 14 THR B C 1
ATOM 2716 O O . THR B 1 14 ? 12.609 -41.469 -40.219 1 21.05 14 THR B O 1
ATOM 2719 N N . ILE B 1 15 ? 11.305 -40.906 -41.781 1 23.11 15 ILE B N 1
ATOM 2720 C CA . ILE B 1 15 ? 10.812 -39.594 -41.375 1 23.11 15 ILE B CA 1
ATOM 2721 C C . ILE B 1 15 ? 9.891 -39.75 -40.156 1 23.11 15 ILE B C 1
ATOM 2723 O O . ILE B 1 15 ? 8.781 -40.25 -40.281 1 23.11 15 ILE B O 1
ATOM 2727 N N . PHE B 1 16 ? 10.305 -40.25 -39 1 23.22 16 PHE B N 1
ATOM 2728 C CA . PHE B 1 16 ? 9.477 -40.188 -37.781 1 23.22 16 PHE B CA 1
ATOM 2729 C C . PHE B 1 16 ? 9.031 -38.75 -37.531 1 23.22 16 PHE B C 1
ATOM 2731 O O . PHE B 1 16 ? 9.852 -37.875 -37.219 1 23.22 16 PHE B O 1
ATOM 2738 N N . THR B 1 17 ? 8.078 -38.281 -38.344 1 24.8 17 THR B N 1
ATOM 2739 C CA . THR B 1 17 ? 7.383 -37.031 -37.969 1 24.8 17 THR B CA 1
ATOM 2740 C C . THR B 1 17 ? 6.891 -37.125 -36.531 1 24.8 17 THR B C 1
ATOM 2742 O O . THR B 1 17 ? 5.945 -37.844 -36.219 1 24.8 17 THR B O 1
ATOM 2745 N N . THR B 1 18 ? 7.648 -37.312 -35.531 1 24.19 18 THR B N 1
ATOM 2746 C CA . THR B 1 18 ? 7.375 -37.375 -34.094 1 24.19 18 THR B CA 1
ATOM 2747 C C . THR B 1 18 ? 6.59 -36.156 -33.625 1 24.19 18 THR B C 1
ATOM 2749 O O . THR B 1 18 ? 7.176 -35.188 -33.188 1 24.19 18 THR B O 1
ATOM 2752 N N . SER B 1 19 ? 5.68 -35.625 -34.531 1 25.17 19 SER B N 1
ATOM 2753 C CA . SER B 1 19 ? 4.855 -34.625 -33.812 1 25.17 19 SER B CA 1
ATOM 2754 C C . SER B 1 19 ? 4.273 -35.219 -32.531 1 25.17 19 SER B C 1
ATOM 2756 O O . SER B 1 19 ? 3.359 -36.031 -32.594 1 25.17 19 SER B O 1
ATOM 2758 N N . ASN B 1 20 ? 5.008 -35.688 -31.688 1 24.83 20 ASN B N 1
ATOM 2759 C CA . ASN B 1 20 ? 4.637 -36.188 -30.359 1 24.83 20 ASN B CA 1
ATOM 2760 C C . ASN B 1 20 ? 3.654 -35.25 -29.672 1 24.83 20 ASN B C 1
ATOM 2762 O O . ASN B 1 20 ? 4.062 -34.344 -28.953 1 24.83 20 ASN B O 1
ATOM 2766 N N . THR B 1 21 ? 2.658 -34.75 -30.469 1 25.19 21 THR B N 1
ATOM 2767 C CA . THR B 1 21 ? 1.537 -34.219 -29.703 1 25.19 21 THR B CA 1
ATOM 2768 C C . THR B 1 21 ? 1.133 -35.219 -28.594 1 25.19 21 THR B C 1
ATOM 2770 O O . THR B 1 21 ? 0.548 -36.25 -28.875 1 25.19 21 THR B O 1
ATOM 2773 N N . LEU B 1 22 ? 1.976 -35.719 -27.844 1 24.53 22 LEU B N 1
ATOM 2774 C CA . LEU B 1 22 ? 1.517 -36.438 -26.672 1 24.53 22 LEU B CA 1
ATOM 2775 C C . LEU B 1 22 ? 0.223 -35.844 -26.125 1 24.53 22 LEU B C 1
ATOM 2777 O O . LEU B 1 22 ? 0.185 -34.656 -25.766 1 24.53 22 LEU B O 1
ATOM 2781 N N . ILE B 1 23 ? -0.867 -36.188 -26.734 1 27.78 23 ILE B N 1
ATOM 2782 C CA . ILE B 1 23 ? -2.201 -36 -26.172 1 27.78 23 ILE B CA 1
ATOM 2783 C C . ILE B 1 23 ? -2.18 -36.312 -24.672 1 27.78 23 ILE B C 1
ATOM 2785 O O . ILE B 1 23 ? -2.217 -37.469 -24.281 1 27.78 23 ILE B O 1
ATOM 2789 N N . TYR B 1 24 ? -1.196 -35.938 -23.938 1 27.34 24 TYR B N 1
ATOM 2790 C CA . TYR B 1 24 ? -1.408 -36.031 -22.5 1 27.34 24 TYR B CA 1
ATOM 2791 C C . TYR B 1 24 ? -2.785 -35.5 -22.109 1 27.34 24 TYR B C 1
ATOM 2793 O O . TYR B 1 24 ? -3.162 -34.406 -22.5 1 27.34 24 TYR B O 1
ATOM 2801 N N . GLY B 1 25 ? -3.846 -36.188 -22.109 1 31.23 25 GLY B N 1
ATOM 2802 C CA . GLY B 1 25 ? -5.211 -35.875 -21.719 1 31.23 25 GLY B CA 1
ATOM 2803 C C . GLY B 1 25 ? -5.305 -34.719 -20.734 1 31.23 25 GLY B C 1
ATOM 2804 O O . GLY B 1 25 ? -6.363 -34.094 -20.578 1 31.23 25 GLY B O 1
ATOM 2805 N N . GLY B 1 26 ? -4.727 -34.875 -19.438 1 34.16 26 GLY B N 1
ATOM 2806 C CA . GLY B 1 26 ? -5.051 -34 -18.328 1 34.16 26 GLY B CA 1
ATOM 2807 C C . GLY B 1 26 ? -4.758 -32.531 -18.656 1 34.16 26 GLY B C 1
ATOM 2808 O O . GLY B 1 26 ? -3.729 -32.219 -19.25 1 34.16 26 GLY B O 1
ATOM 2809 N N . PHE B 1 27 ? -5.715 -31.672 -18.969 1 42.75 27 PHE B N 1
ATOM 2810 C CA . PHE B 1 27 ? -5.695 -30.234 -19.281 1 42.75 27 PHE B CA 1
ATOM 2811 C C . PHE B 1 27 ? -4.668 -29.516 -18.406 1 42.75 27 PHE B C 1
ATOM 2813 O O . PHE B 1 27 ? -4.988 -29.047 -17.312 1 42.75 27 PHE B O 1
ATOM 2820 N N . MET B 1 28 ? -3.455 -30.094 -18 1 56.19 28 MET B N 1
ATOM 2821 C CA . MET B 1 28 ? -2.363 -29.344 -17.391 1 56.19 28 MET B CA 1
ATOM 2822 C C . MET B 1 28 ? -1.916 -28.188 -18.281 1 56.19 28 MET B C 1
ATOM 2824 O O . MET B 1 28 ? -1.966 -28.297 -19.5 1 56.19 28 MET B O 1
ATOM 2828 N N . ILE B 1 29 ? -1.982 -26.953 -17.906 1 65 29 ILE B N 1
ATOM 2829 C CA . ILE B 1 29 ? -1.481 -25.766 -18.625 1 65 29 ILE B CA 1
ATOM 2830 C C . ILE B 1 29 ? -0.176 -26.109 -19.328 1 65 29 ILE B C 1
ATOM 2832 O O . ILE B 1 29 ? 0.747 -26.656 -18.719 1 65 29 ILE B O 1
ATOM 2836 N N . SER B 1 30 ? -0.255 -26.141 -20.703 1 79.94 30 SER B N 1
ATOM 2837 C CA . SER B 1 30 ? 0.985 -26.328 -21.438 1 79.94 30 SER B CA 1
ATOM 2838 C C . SER B 1 30 ? 2.029 -25.297 -21.047 1 79.94 30 SER B C 1
ATOM 2840 O O . SER B 1 30 ? 1.687 -24.219 -20.531 1 79.94 30 SER B O 1
ATOM 2842 N N . LEU B 1 31 ? 3.27 -25.703 -21.125 1 87.25 31 LEU B N 1
ATOM 2843 C CA . LEU B 1 31 ? 4.363 -24.797 -20.797 1 87.25 31 LEU B CA 1
ATOM 2844 C C . LEU B 1 31 ? 4.246 -23.5 -21.594 1 87.25 31 LEU B C 1
ATOM 2846 O O . LEU B 1 31 ? 4.469 -22.422 -21.047 1 87.25 31 LEU B O 1
ATOM 2850 N N . ASN B 1 32 ? 3.883 -23.625 -22.875 1 88.88 32 ASN B N 1
ATOM 2851 C CA . ASN B 1 32 ? 3.75 -22.438 -23.719 1 88.88 32 ASN B CA 1
ATOM 2852 C C . ASN B 1 32 ? 2.602 -21.547 -23.25 1 88.88 32 ASN B C 1
ATOM 2854 O O . ASN B 1 32 ? 2.721 -20.328 -23.266 1 88.88 32 ASN B O 1
ATOM 2858 N N . ASP B 1 33 ? 1.549 -22.156 -22.844 1 86.06 33 ASP B N 1
ATOM 2859 C CA . ASP B 1 33 ? 0.426 -21.391 -22.312 1 86.06 33 ASP B CA 1
ATOM 2860 C C . ASP B 1 33 ? 0.815 -20.656 -21.031 1 86.06 33 ASP B C 1
ATOM 2862 O O . ASP B 1 33 ? 0.426 -19.5 -20.812 1 86.06 33 ASP B O 1
ATOM 2866 N N . PHE B 1 34 ? 1.544 -21.375 -20.266 1 90.38 34 PHE B N 1
ATOM 2867 C CA . PHE B 1 34 ? 1.987 -20.797 -19 1 90.38 34 PHE B CA 1
ATOM 2868 C C . PHE B 1 34 ? 2.938 -19.625 -19.25 1 90.38 34 PHE B C 1
ATOM 2870 O O . PHE B 1 34 ? 2.818 -18.578 -18.625 1 90.38 34 PHE B O 1
ATOM 2877 N N . TYR B 1 35 ? 3.811 -19.812 -20.188 1 94.44 35 TYR B N 1
ATOM 2878 C CA . TYR B 1 35 ? 4.723 -18.75 -20.609 1 94.44 35 TYR B CA 1
ATOM 2879 C C . TYR B 1 35 ? 3.951 -17.516 -21.062 1 94.44 35 TYR B C 1
ATOM 2881 O O . TYR B 1 35 ? 4.258 -16.391 -20.641 1 94.44 35 TYR B O 1
ATOM 2889 N N . GLU B 1 36 ? 2.963 -17.656 -21.812 1 93.62 36 GLU B N 1
ATOM 2890 C CA . GLU B 1 36 ? 2.174 -16.547 -22.328 1 93.62 36 GLU B CA 1
ATOM 2891 C C . GLU B 1 36 ? 1.424 -15.844 -21.203 1 93.62 36 GLU B C 1
ATOM 2893 O O . GLU B 1 36 ? 1.27 -14.617 -21.219 1 93.62 36 GLU B O 1
ATOM 2898 N N . GLN B 1 37 ? 0.976 -16.609 -20.281 1 92.75 37 GLN B N 1
ATOM 2899 C CA . GLN B 1 37 ? 0.286 -16.031 -19.125 1 92.75 37 GLN B CA 1
ATOM 2900 C C . GLN B 1 37 ? 1.208 -15.109 -18.344 1 92.75 37 GLN B C 1
ATOM 2902 O O . GLN B 1 37 ? 0.792 -14.031 -17.906 1 92.75 37 GLN B O 1
ATOM 2907 N N . ILE B 1 38 ? 2.408 -15.539 -18.172 1 96.44 38 ILE B N 1
ATOM 2908 C CA . ILE B 1 38 ? 3.352 -14.727 -17.406 1 96.44 38 ILE B CA 1
ATOM 2909 C C . ILE B 1 38 ? 3.736 -13.484 -18.203 1 96.44 38 ILE B C 1
ATOM 2911 O O . ILE B 1 38 ? 3.918 -12.406 -17.641 1 96.44 38 ILE B O 1
ATOM 2915 N N . CYS B 1 39 ? 3.822 -13.641 -19.531 1 96.81 39 CYS B N 1
ATOM 2916 C CA . CYS B 1 39 ? 4.066 -12.484 -20.375 1 96.81 39 CYS B CA 1
ATOM 2917 C C . CYS B 1 39 ? 2.971 -11.438 -20.203 1 96.81 39 CYS B C 1
ATOM 2919 O O . CYS B 1 39 ? 3.254 -10.242 -20.109 1 96.81 39 CYS B O 1
ATOM 2921 N N . ARG B 1 40 ? 1.793 -11.852 -20.078 1 95.25 40 ARG B N 1
ATOM 2922 C CA . ARG B 1 40 ? 0.674 -10.945 -19.859 1 95.25 40 ARG B CA 1
ATOM 2923 C C . ARG B 1 40 ? 0.767 -10.281 -18.484 1 95.25 40 ARG B C 1
ATOM 2925 O O . ARG B 1 40 ? 0.531 -9.078 -18.359 1 95.25 40 ARG B O 1
ATOM 2932 N N . LYS B 1 41 ? 1.143 -11.086 -17.531 1 96.38 41 LYS B N 1
ATOM 2933 C CA . LYS B 1 41 ? 1.308 -10.555 -16.188 1 96.38 41 LYS B CA 1
ATOM 2934 C C . LYS B 1 41 ? 2.369 -9.461 -16.156 1 96.38 41 LYS B C 1
ATOM 2936 O O . LYS B 1 41 ? 2.199 -8.438 -15.469 1 96.38 41 LYS B O 1
ATOM 2941 N N . ARG B 1 42 ? 3.393 -9.727 -16.859 1 97.62 42 ARG B N 1
ATOM 2942 C CA . ARG B 1 42 ? 4.484 -8.758 -16.922 1 97.62 42 ARG B CA 1
ATOM 2943 C C . ARG B 1 42 ? 4.023 -7.457 -17.578 1 97.62 42 ARG B C 1
ATOM 2945 O O . ARG B 1 42 ? 4.359 -6.367 -17.094 1 97.62 42 ARG B O 1
ATOM 2952 N N . ARG B 1 43 ? 3.273 -7.559 -18.609 1 96.81 43 ARG B N 1
ATOM 2953 C CA . ARG B 1 43 ? 2.75 -6.379 -19.281 1 96.81 43 ARG B CA 1
ATOM 2954 C C . ARG B 1 43 ? 1.789 -5.609 -18.391 1 96.81 43 ARG B C 1
ATOM 2956 O O . ARG B 1 43 ? 1.84 -4.379 -18.312 1 96.81 43 ARG B O 1
ATOM 2963 N N . ASP B 1 44 ? 0.949 -6.332 -17.719 1 96.44 44 ASP B N 1
ATOM 2964 C CA . ASP B 1 44 ? 0.013 -5.715 -16.781 1 96.44 44 ASP B CA 1
ATOM 2965 C C . ASP B 1 44 ? 0.754 -4.969 -15.68 1 96.44 44 ASP B C 1
ATOM 2967 O O . ASP B 1 44 ? 0.396 -3.84 -15.336 1 96.44 44 ASP B O 1
ATOM 2971 N N . LEU B 1 45 ? 1.737 -5.672 -15.164 1 98.5 45 LEU B N 1
ATOM 2972 C CA . LEU B 1 45 ? 2.527 -5.062 -14.102 1 98.5 45 LEU B CA 1
ATOM 2973 C C . LEU B 1 45 ? 3.201 -3.783 -14.586 1 98.5 45 LEU B C 1
ATOM 2975 O O . LEU B 1 45 ? 3.176 -2.762 -13.898 1 98.5 45 LEU B O 1
ATOM 2979 N N . ALA B 1 46 ? 3.771 -3.84 -15.773 1 98 46 ALA B N 1
ATOM 2980 C CA . ALA B 1 46 ? 4.422 -2.666 -16.359 1 98 46 ALA B CA 1
ATOM 2981 C C . ALA B 1 46 ? 3.436 -1.509 -16.5 1 98 46 ALA B C 1
ATOM 2983 O O . ALA B 1 46 ? 3.768 -0.361 -16.203 1 98 46 ALA B O 1
ATOM 2984 N N . TYR B 1 47 ? 2.289 -1.809 -16.922 1 97.19 47 TYR B N 1
ATOM 2985 C CA . TYR B 1 47 ? 1.246 -0.803 -17.078 1 97.19 47 TYR B CA 1
ATOM 2986 C C . TYR B 1 47 ? 0.901 -0.154 -15.742 1 97.19 47 TYR B C 1
ATOM 2988 O O . TYR B 1 47 ? 0.871 1.074 -15.633 1 97.19 47 TYR B O 1
ATOM 2996 N N . HIS B 1 48 ? 0.68 -0.924 -14.742 1 96.75 48 HIS B N 1
ATOM 2997 C CA . HIS B 1 48 ? 0.299 -0.404 -13.438 1 96.75 48 HIS B CA 1
ATOM 2998 C C . HIS B 1 48 ? 1.444 0.374 -12.797 1 96.75 48 HIS B C 1
ATOM 3000 O O . HIS B 1 48 ? 1.219 1.395 -12.141 1 96.75 48 HIS B O 1
ATOM 3006 N N . MET B 1 49 ? 2.652 -0.127 -12.984 1 97.75 49 MET B N 1
ATOM 3007 C CA . MET B 1 49 ? 3.812 0.583 -12.453 1 97.75 49 MET B CA 1
ATOM 3008 C C . MET B 1 49 ? 3.904 1.988 -13.039 1 97.75 49 MET B C 1
ATOM 3010 O O . MET B 1 49 ? 4.336 2.922 -12.359 1 97.75 49 MET B O 1
ATOM 3014 N N . SER B 1 50 ? 3.496 2.156 -14.25 1 96.44 50 SER B N 1
ATOM 3015 C CA . SER B 1 50 ? 3.582 3.451 -14.922 1 96.44 50 SER B CA 1
ATOM 3016 C C . SER B 1 50 ? 2.66 4.473 -14.266 1 96.44 50 SER B C 1
ATOM 3018 O O . SER B 1 50 ? 2.811 5.68 -14.477 1 96.44 50 SER B O 1
ATOM 3020 N N . GLU B 1 51 ? 1.728 4.07 -13.438 1 93.75 51 GLU B N 1
ATOM 3021 C CA . GLU B 1 51 ? 0.738 4.938 -12.805 1 93.75 51 GLU B CA 1
ATOM 3022 C C . GLU B 1 51 ? 1.155 5.305 -11.383 1 93.75 51 GLU B C 1
ATOM 3024 O O . GLU B 1 51 ? 0.375 5.898 -10.633 1 93.75 51 GLU B O 1
ATOM 3029 N N . CYS B 1 52 ? 2.334 4.867 -10.977 1 95.38 52 CYS B N 1
ATOM 3030 C CA . CYS B 1 52 ? 2.793 5.184 -9.633 1 95.38 52 CYS B CA 1
ATOM 3031 C C . CYS B 1 52 ? 4.293 5.453 -9.617 1 95.38 52 CYS B C 1
ATOM 3033 O O . CYS B 1 52 ? 4.922 5.543 -10.672 1 95.38 52 CYS B O 1
ATOM 3035 N N . GLU B 1 53 ? 4.922 5.672 -8.492 1 94.69 53 GLU B N 1
ATOM 3036 C CA . GLU B 1 53 ? 6.309 6.102 -8.336 1 94.69 53 GLU B CA 1
ATOM 3037 C C . GLU B 1 53 ? 7.277 5 -8.766 1 94.69 53 GLU B C 1
ATOM 3039 O O . GLU B 1 53 ? 8.461 5.266 -9 1 94.69 53 GLU B O 1
ATOM 3044 N N . TRP B 1 54 ? 6.777 3.795 -8.945 1 97.44 54 TRP B N 1
ATOM 3045 C CA . TRP B 1 54 ? 7.656 2.674 -9.273 1 97.44 54 TRP B CA 1
ATOM 3046 C C . TRP B 1 54 ? 7.844 2.549 -10.781 1 97.44 54 TRP B C 1
ATOM 3048 O O . TRP B 1 54 ? 8.43 1.577 -11.258 1 97.44 54 TRP B O 1
ATOM 3058 N N . ALA B 1 55 ? 7.406 3.502 -11.547 1 96.94 55 ALA B N 1
ATOM 3059 C CA . ALA B 1 55 ? 7.594 3.564 -12.992 1 96.94 55 ALA B CA 1
ATOM 3060 C C . ALA B 1 55 ? 9.078 3.525 -13.359 1 96.94 55 ALA B C 1
ATOM 3062 O O . ALA B 1 55 ? 9.453 2.98 -14.398 1 96.94 55 ALA B O 1
ATOM 3063 N N . VAL B 1 56 ? 9.922 4.027 -12.539 1 95.88 56 VAL B N 1
ATOM 3064 C CA . VAL B 1 56 ? 11.352 4.16 -12.781 1 95.88 56 VAL B CA 1
ATOM 3065 C C . VAL B 1 56 ? 12 2.779 -12.844 1 95.88 56 VAL B C 1
ATOM 3067 O O . VAL B 1 56 ? 13.078 2.615 -13.422 1 95.88 56 VAL B O 1
ATOM 3070 N N . ASP B 1 57 ? 11.359 1.77 -12.258 1 97.25 57 ASP B N 1
ATOM 3071 C CA . ASP B 1 57 ? 11.938 0.435 -12.156 1 97.25 57 ASP B CA 1
ATOM 3072 C C . ASP B 1 57 ? 11.383 -0.491 -13.234 1 97.25 57 ASP B C 1
ATOM 3074 O O . ASP B 1 57 ? 11.648 -1.695 -13.219 1 97.25 57 ASP B O 1
ATOM 3078 N N . THR B 1 58 ? 10.633 -0.048 -14.203 1 97.5 58 THR B N 1
ATOM 3079 C CA . THR B 1 58 ? 9.961 -0.875 -15.203 1 97.5 58 THR B CA 1
ATOM 3080 C C . THR B 1 58 ? 10.977 -1.601 -16.078 1 97.5 58 THR B C 1
ATOM 3082 O O . THR B 1 58 ? 10.688 -2.674 -16.609 1 97.5 58 THR B O 1
ATOM 3085 N N . ASP B 1 59 ? 12.156 -1.07 -16.188 1 96.31 59 ASP B N 1
ATOM 3086 C CA . ASP B 1 59 ? 13.18 -1.659 -17.047 1 96.31 59 ASP B CA 1
ATOM 3087 C C . ASP B 1 59 ? 13.586 -3.045 -16.547 1 96.31 59 ASP B C 1
ATOM 3089 O O . ASP B 1 59 ? 14.109 -3.855 -17.312 1 96.31 59 ASP B O 1
ATOM 3093 N N . VAL B 1 60 ? 13.359 -3.342 -15.32 1 98 60 VAL B N 1
ATOM 3094 C CA . VAL B 1 60 ? 13.703 -4.625 -14.719 1 98 60 VAL B CA 1
ATOM 3095 C C . VAL B 1 60 ? 12.875 -5.734 -15.367 1 98 60 VAL B C 1
ATOM 3097 O O . VAL B 1 60 ? 13.227 -6.914 -15.273 1 98 60 VAL B O 1
ATOM 3100 N N . LEU B 1 61 ? 11.766 -5.383 -16.047 1 98.12 61 LEU B N 1
ATOM 3101 C CA . LEU B 1 61 ? 10.883 -6.355 -16.672 1 98.12 61 LEU B CA 1
ATOM 3102 C C . LEU B 1 61 ? 11.375 -6.699 -18.078 1 98.12 61 LEU B C 1
ATOM 3104 O O . LEU B 1 61 ? 10.836 -7.605 -18.719 1 98.12 61 LEU B O 1
ATOM 3108 N N . GLU B 1 62 ? 12.422 -6.039 -18.438 1 95.31 62 GLU B N 1
ATOM 3109 C CA . GLU B 1 62 ? 12.953 -6.25 -19.781 1 95.31 62 GLU B CA 1
ATOM 3110 C C . GLU B 1 62 ? 14.133 -7.215 -19.766 1 95.31 62 GLU B C 1
ATOM 3112 O O . GLU B 1 62 ? 14.938 -7.207 -18.828 1 95.31 62 GLU B O 1
ATOM 3117 N N . GLU B 1 63 ? 14.297 -8 -20.812 1 89.44 63 GLU B N 1
ATOM 3118 C CA . GLU B 1 63 ? 15.312 -9.047 -20.891 1 89.44 63 GLU B CA 1
ATOM 3119 C C . GLU B 1 63 ? 16.719 -8.445 -20.984 1 89.44 63 GLU B C 1
ATOM 3121 O O . GLU B 1 63 ? 17.688 -9.07 -20.578 1 89.44 63 GLU B O 1
ATOM 3126 N N . ASP B 1 64 ? 16.781 -7.266 -21.516 1 92.56 64 ASP B N 1
ATOM 3127 C CA . ASP B 1 64 ? 18.094 -6.656 -21.75 1 92.56 64 ASP B CA 1
ATOM 3128 C C . ASP B 1 64 ? 18.578 -5.895 -20.516 1 92.56 64 ASP B C 1
ATOM 3130 O O . ASP B 1 64 ? 19.609 -5.238 -20.547 1 92.56 64 ASP B O 1
ATOM 3134 N N . HIS B 1 65 ? 17.844 -6.012 -19.484 1 96.06 65 HIS B N 1
ATOM 3135 C CA . HIS B 1 65 ? 18.328 -5.391 -18.25 1 96.06 65 HIS B CA 1
ATOM 3136 C C . HIS B 1 65 ? 19.719 -5.895 -17.875 1 96.06 65 HIS B C 1
ATOM 3138 O O . HIS B 1 65 ? 19.938 -7.105 -17.781 1 96.06 65 HIS B O 1
ATOM 3144 N N . PRO B 1 66 ? 20.609 -5 -17.609 1 96.25 66 PRO B N 1
ATOM 3145 C CA . PRO B 1 66 ? 22 -5.398 -17.469 1 96.25 66 PRO B CA 1
ATOM 3146 C C . PRO B 1 66 ? 22.234 -6.363 -16.297 1 96.25 66 PRO B C 1
ATOM 3148 O O . PRO B 1 66 ? 22.922 -7.367 -16.453 1 96.25 66 PRO B O 1
ATOM 3151 N N . GLU B 1 67 ? 21.672 -6.098 -15.18 1 95.25 67 GLU B N 1
ATOM 3152 C CA . GLU B 1 67 ? 21.859 -6.949 -14.008 1 95.25 67 GLU B CA 1
ATOM 3153 C C . GLU B 1 67 ? 21.312 -8.352 -14.25 1 95.25 67 GLU B C 1
ATOM 3155 O O . GLU B 1 67 ? 21.891 -9.336 -13.789 1 95.25 67 GLU B O 1
ATOM 3160 N N . ILE B 1 68 ? 20.25 -8.438 -14.961 1 96.62 68 ILE B N 1
ATOM 3161 C CA . ILE B 1 68 ? 19.625 -9.727 -15.25 1 96.62 68 ILE B CA 1
ATOM 3162 C C . ILE B 1 68 ? 20.484 -10.508 -16.234 1 96.62 68 ILE B C 1
ATOM 3164 O O . ILE B 1 68 ? 20.75 -11.695 -16.047 1 96.62 68 ILE B O 1
ATOM 3168 N N . ARG B 1 69 ? 21.016 -9.805 -17.188 1 96.62 69 ARG B N 1
ATOM 3169 C CA . ARG B 1 69 ? 21.875 -10.43 -18.188 1 96.62 69 ARG B CA 1
ATOM 3170 C C . ARG B 1 69 ? 23.141 -10.984 -17.531 1 96.62 69 ARG B C 1
ATOM 3172 O O . ARG B 1 69 ? 23.578 -12.094 -17.844 1 96.62 69 ARG B O 1
ATOM 3179 N N . ILE B 1 70 ? 23.641 -10.219 -16.703 1 97.19 70 ILE B N 1
ATOM 3180 C CA . ILE B 1 70 ? 24.859 -10.617 -16.016 1 97.19 70 ILE B CA 1
ATOM 3181 C C . ILE B 1 70 ? 24.578 -11.867 -15.164 1 97.19 70 ILE B C 1
ATOM 3183 O O . ILE B 1 70 ? 25.344 -12.828 -15.203 1 97.19 70 ILE B O 1
ATOM 3187 N N . GLU B 1 71 ? 23.516 -11.891 -14.445 1 96.56 71 GLU B N 1
ATOM 3188 C CA . GLU B 1 71 ? 23.172 -13.008 -13.578 1 96.56 71 GLU B CA 1
ATOM 3189 C C . GLU B 1 71 ? 22.875 -14.273 -14.383 1 96.56 71 GLU B C 1
ATOM 3191 O O . GLU B 1 71 ? 23.312 -15.367 -14.016 1 96.56 71 GLU B O 1
ATOM 3196 N N . LEU B 1 72 ? 22.156 -14.094 -15.469 1 96.88 72 LEU B N 1
ATOM 3197 C CA . LEU B 1 72 ? 21.859 -15.234 -16.328 1 96.88 72 LEU B CA 1
ATOM 3198 C C . LEU B 1 72 ? 23.141 -15.82 -16.922 1 96.88 72 LEU B C 1
ATOM 3200 O O . LEU B 1 72 ? 23.297 -17.047 -17 1 96.88 72 LEU B O 1
ATOM 3204 N N . GLY B 1 73 ? 24.047 -14.945 -17.359 1 96.31 73 GLY B N 1
ATOM 3205 C CA . GLY B 1 73 ? 25.328 -15.391 -17.875 1 96.31 73 GLY B CA 1
ATOM 3206 C C . GLY B 1 73 ? 26.156 -16.125 -16.844 1 96.31 73 GLY B C 1
ATOM 3207 O O . GLY B 1 73 ? 26.75 -17.172 -17.141 1 96.31 73 GLY B O 1
ATOM 3208 N N . ARG B 1 74 ? 26.156 -15.625 -15.695 1 97.12 74 ARG B N 1
ATOM 3209 C CA . ARG B 1 74 ? 26.891 -16.25 -14.594 1 97.12 74 ARG B CA 1
ATOM 3210 C C . ARG B 1 74 ? 26.344 -17.641 -14.297 1 97.12 74 ARG B C 1
ATOM 3212 O O . ARG B 1 74 ? 27.125 -18.578 -14.117 1 97.12 74 ARG B O 1
ATOM 3219 N N . MET B 1 75 ? 25.078 -17.797 -14.211 1 96.88 75 MET B N 1
ATOM 3220 C CA . MET B 1 75 ? 24.438 -19.078 -13.93 1 96.88 75 MET B CA 1
ATOM 3221 C C . MET B 1 75 ? 24.75 -20.094 -15.023 1 96.88 75 MET B C 1
ATOM 3223 O O . MET B 1 75 ? 25.047 -21.25 -14.742 1 96.88 75 MET B O 1
ATOM 3227 N N . ARG B 1 76 ? 24.703 -19.594 -16.203 1 96.38 76 ARG B N 1
ATOM 3228 C CA . ARG B 1 76 ? 24.984 -20.484 -17.328 1 96.38 76 ARG B CA 1
ATOM 3229 C C . ARG B 1 76 ? 26.422 -21 -17.281 1 96.38 76 ARG B C 1
ATOM 3231 O O . ARG B 1 76 ? 26.656 -22.203 -17.453 1 96.38 76 ARG B O 1
ATOM 3238 N N . GLU B 1 77 ? 27.312 -20.141 -17.016 1 96.38 77 GLU B N 1
ATOM 3239 C CA . GLU B 1 77 ? 28.719 -20.516 -16.938 1 96.38 77 GLU B CA 1
ATOM 3240 C C . GLU B 1 77 ? 28.969 -21.453 -15.766 1 96.38 77 GLU B C 1
ATOM 3242 O O . GLU B 1 77 ? 29.688 -22.453 -15.906 1 96.38 77 GLU B O 1
ATOM 3247 N N . GLN B 1 78 ? 28.391 -21.203 -14.711 1 97.31 78 GLN B N 1
ATOM 3248 C CA . GLN B 1 78 ? 28.641 -21.953 -13.477 1 97.31 78 GLN B CA 1
ATOM 3249 C C . GLN B 1 78 ? 28.156 -23.391 -13.594 1 97.31 78 GLN B C 1
ATOM 3251 O O . GLN B 1 78 ? 28.828 -24.312 -13.156 1 97.31 78 GLN B O 1
ATOM 3256 N N . PHE B 1 79 ? 26.984 -23.625 -14.25 1 97.31 79 PHE B N 1
ATOM 3257 C CA . PHE B 1 79 ? 26.375 -24.938 -14.125 1 97.31 79 PHE B CA 1
ATOM 3258 C C . PHE B 1 79 ? 26.531 -25.734 -15.414 1 97.31 79 PHE B C 1
ATOM 3260 O O . PHE B 1 79 ? 26.625 -26.953 -15.383 1 97.31 79 PHE B O 1
ATOM 3267 N N . TRP B 1 80 ? 26.641 -25.094 -16.562 1 96.5 80 TRP B N 1
ATOM 3268 C CA . TRP B 1 80 ? 26.766 -25.812 -17.828 1 96.5 80 TRP B CA 1
ATOM 3269 C C . TRP B 1 80 ? 28.234 -26.078 -18.156 1 96.5 80 TRP B C 1
ATOM 3271 O O . TRP B 1 80 ? 28.547 -26.906 -19.016 1 96.5 80 TRP B O 1
ATOM 3281 N N . SER B 1 81 ? 29.141 -25.453 -17.484 1 95.12 81 SER B N 1
ATOM 3282 C CA . SER B 1 81 ? 30.578 -25.688 -17.641 1 95.12 81 SER B CA 1
ATOM 3283 C C . SER B 1 81 ? 31.156 -26.375 -16.406 1 95.12 81 SER B C 1
ATOM 3285 O O . SER B 1 81 ? 32.375 -26.312 -16.172 1 95.12 81 SER B O 1
ATOM 3287 N N . SER B 1 82 ? 30.297 -26.938 -15.648 1 95.06 82 SER B N 1
ATOM 3288 C CA . SER B 1 82 ? 30.719 -27.578 -14.406 1 95.06 82 SER B CA 1
ATOM 3289 C C . SER B 1 82 ? 31.531 -28.844 -14.68 1 95.06 82 SER B C 1
ATOM 3291 O O . SER B 1 82 ? 31.234 -29.578 -15.625 1 95.06 82 SER B O 1
ATOM 3293 N N . GLU B 1 83 ? 32.438 -29.203 -13.797 1 94.44 83 GLU B N 1
ATOM 3294 C CA . GLU B 1 83 ? 33.219 -30.422 -13.883 1 94.44 83 GLU B CA 1
ATOM 3295 C C . GLU B 1 83 ? 32.375 -31.656 -13.578 1 94.44 83 GLU B C 1
ATOM 3297 O O . GLU B 1 83 ? 32.781 -32.781 -13.867 1 94.44 83 GLU B O 1
ATOM 3302 N N . LYS B 1 84 ? 31.219 -31.375 -13.109 1 94.31 84 LYS B N 1
ATOM 3303 C CA . LYS B 1 84 ? 30.344 -32.469 -12.703 1 94.31 84 LYS B CA 1
ATOM 3304 C C . LYS B 1 84 ? 29.594 -33.031 -13.898 1 94.31 84 LYS B C 1
ATOM 3306 O O . LYS B 1 84 ? 28.938 -34.094 -13.781 1 94.31 84 LYS B O 1
ATOM 3311 N N . ILE B 1 85 ? 29.703 -32.312 -15 1 94.06 85 ILE B N 1
ATOM 3312 C CA . ILE B 1 85 ? 29.016 -32.781 -16.188 1 94.06 85 ILE B CA 1
ATOM 3313 C C . ILE B 1 85 ? 29.484 -34.219 -16.516 1 94.06 85 ILE B C 1
ATOM 3315 O O . ILE B 1 85 ? 30.688 -34.469 -16.594 1 94.06 85 ILE B O 1
ATOM 3319 N N . GLY B 1 86 ? 28.578 -35.156 -16.625 1 93.06 86 GLY B N 1
ATOM 3320 C CA . GLY B 1 86 ? 28.922 -36.531 -16.953 1 93.06 86 GLY B CA 1
ATOM 3321 C C . GLY B 1 86 ? 29.062 -37.438 -15.719 1 93.06 86 GLY B C 1
ATOM 3322 O O . GLY B 1 86 ? 29.234 -38.656 -15.844 1 93.06 86 GLY B O 1
ATOM 3323 N N . THR B 1 87 ? 28.938 -36.781 -14.578 1 94.06 87 THR B N 1
ATOM 3324 C CA . THR B 1 87 ? 29.062 -37.531 -13.344 1 94.06 87 THR B CA 1
ATOM 3325 C C . THR B 1 87 ? 27.688 -37.812 -12.727 1 94.06 87 THR B C 1
ATOM 3327 O O . THR B 1 87 ? 26.672 -37.25 -13.188 1 94.06 87 THR B O 1
ATOM 3330 N N . ARG B 1 88 ? 27.688 -38.75 -11.812 1 92.69 88 ARG B N 1
ATOM 3331 C CA . ARG B 1 88 ? 26.438 -39.062 -11.109 1 92.69 88 ARG B CA 1
ATOM 3332 C C . ARG B 1 88 ? 26.359 -38.281 -9.797 1 92.69 88 ARG B C 1
ATOM 3334 O O . ARG B 1 88 ? 27.359 -38.094 -9.109 1 92.69 88 ARG B O 1
ATOM 3341 N N . VAL B 1 89 ? 25.156 -37.75 -9.586 1 90.94 89 VAL B N 1
ATOM 3342 C CA . VAL B 1 89 ? 24.891 -37 -8.367 1 90.94 89 VAL B CA 1
ATOM 3343 C C . VAL B 1 89 ? 23.656 -37.562 -7.672 1 90.94 89 VAL B C 1
ATOM 3345 O O . VAL B 1 89 ? 22.984 -38.438 -8.195 1 90.94 89 VAL B O 1
ATOM 3348 N N . ARG B 1 90 ? 23.453 -37.031 -6.469 1 87.62 90 ARG B N 1
ATOM 3349 C CA . ARG B 1 90 ? 22.266 -37.406 -5.734 1 87.62 90 ARG B CA 1
ATOM 3350 C C . ARG B 1 90 ? 21 -37.031 -6.508 1 87.62 90 ARG B C 1
ATOM 3352 O O . ARG B 1 90 ? 20.953 -36 -7.176 1 87.62 90 ARG B O 1
ATOM 3359 N N . LEU B 1 91 ? 19.953 -37.812 -6.348 1 87.31 91 LEU B N 1
ATOM 3360 C CA . LEU B 1 91 ? 18.672 -37.531 -6.996 1 87.31 91 LEU B CA 1
ATOM 3361 C C . LEU B 1 91 ? 18.141 -36.156 -6.602 1 87.31 91 LEU B C 1
ATOM 3363 O O . LEU B 1 91 ? 18.188 -35.781 -5.426 1 87.31 91 LEU B O 1
ATOM 3367 N N . TYR B 1 92 ? 17.625 -35.406 -7.602 1 83.25 92 TYR B N 1
ATOM 3368 C CA . TYR B 1 92 ? 17.141 -34.062 -7.359 1 83.25 92 TYR B CA 1
ATOM 3369 C C . TYR B 1 92 ? 15.781 -34.094 -6.652 1 83.25 92 TYR B C 1
ATOM 3371 O O . TYR B 1 92 ? 15.445 -33.188 -5.906 1 83.25 92 TYR B O 1
ATOM 3379 N N . SER B 1 93 ? 14.898 -35.094 -6.883 1 72.5 93 SER B N 1
ATOM 3380 C CA . SER B 1 93 ? 13.562 -35.188 -6.309 1 72.5 93 SER B CA 1
ATOM 3381 C C . SER B 1 93 ? 13.539 -36.094 -5.09 1 72.5 93 SER B C 1
ATOM 3383 O O . SER B 1 93 ? 12.477 -36.375 -4.527 1 72.5 93 SER B O 1
ATOM 3385 N N . CYS B 1 94 ? 14.672 -36.531 -4.555 1 65.94 94 CYS B N 1
ATOM 3386 C CA . CYS B 1 94 ? 14.672 -37.594 -3.553 1 65.94 94 CYS B CA 1
ATOM 3387 C C . CYS B 1 94 ? 14.414 -37.031 -2.16 1 65.94 94 CYS B C 1
ATOM 3389 O O . CYS B 1 94 ? 15.117 -36.125 -1.719 1 65.94 94 CYS B O 1
ATOM 3391 N N . ASP B 1 95 ? 13.289 -37.5 -1.587 1 67.94 95 ASP B N 1
ATOM 3392 C CA . ASP B 1 95 ? 12.953 -37.156 -0.212 1 67.94 95 ASP B CA 1
ATOM 3393 C C . ASP B 1 95 ? 13.297 -38.281 0.751 1 67.94 95 ASP B C 1
ATOM 3395 O O . ASP B 1 95 ? 12.836 -38.281 1.896 1 67.94 95 ASP B O 1
ATOM 3399 N N . VAL B 1 96 ? 14.133 -39.125 0.285 1 72.81 96 VAL B N 1
ATOM 3400 C CA . VAL B 1 96 ? 14.445 -40.281 1.129 1 72.81 96 VAL B CA 1
ATOM 3401 C C . VAL B 1 96 ? 15.484 -39.875 2.174 1 72.81 96 VAL B C 1
ATOM 3403 O O . VAL B 1 96 ? 16.391 -39.094 1.894 1 72.81 96 VAL B O 1
ATOM 3406 N N . PRO B 1 97 ? 15.273 -40.406 3.383 1 76.5 97 PRO B N 1
ATOM 3407 C CA . PRO B 1 97 ? 16.203 -40.094 4.469 1 76.5 97 PRO B CA 1
ATOM 3408 C C . PRO B 1 97 ? 17.641 -40.469 4.145 1 76.5 97 PRO B C 1
ATOM 3410 O O . PRO B 1 97 ? 17.875 -41.375 3.367 1 76.5 97 PRO B O 1
ATOM 3413 N N . TRP B 1 98 ? 18.562 -39.75 4.77 1 78.44 98 TRP B N 1
ATOM 3414 C CA . TRP B 1 98 ? 20 -39.906 4.562 1 78.44 98 TRP B CA 1
ATOM 3415 C C . TRP B 1 98 ? 20.453 -41.344 4.824 1 78.44 98 TRP B C 1
ATOM 3417 O O . TRP B 1 98 ? 21.219 -41.906 4.039 1 78.44 98 TRP B O 1
ATOM 3427 N N . GLU B 1 99 ? 19.969 -41.969 5.805 1 75.69 99 GLU B N 1
ATOM 3428 C CA . GLU B 1 99 ? 20.391 -43.281 6.23 1 75.69 99 GLU B CA 1
ATOM 3429 C C . GLU B 1 99 ? 20.031 -44.344 5.184 1 75.69 99 GLU B C 1
ATOM 3431 O O . GLU B 1 99 ? 20.766 -45.312 4.988 1 75.69 99 GLU B O 1
ATOM 3436 N N . THR B 1 100 ? 18.953 -43.969 4.551 1 79.81 100 THR B N 1
ATOM 3437 C CA . THR B 1 100 ? 18.469 -44.938 3.576 1 79.81 100 THR B CA 1
ATOM 3438 C C . THR B 1 100 ? 19.234 -44.812 2.26 1 79.81 100 THR B C 1
ATOM 3440 O O . THR B 1 100 ? 19.422 -45.812 1.546 1 79.81 100 THR B O 1
ATOM 3443 N N . ARG B 1 101 ? 19.828 -43.625 2.16 1 80.94 101 ARG B N 1
ATOM 3444 C CA . ARG B 1 101 ? 20.438 -43.344 0.857 1 80.94 101 ARG B CA 1
ATOM 3445 C C . ARG B 1 101 ? 21.906 -43.75 0.844 1 80.94 101 ARG B C 1
ATOM 3447 O O . ARG B 1 101 ? 22.531 -43.812 -0.219 1 80.94 101 ARG B O 1
ATOM 3454 N N . HIS B 1 102 ? 22.359 -44.031 1.995 1 84.88 102 HIS B N 1
ATOM 3455 C CA . HIS B 1 102 ? 23.797 -44.344 2.076 1 84.88 102 HIS B CA 1
ATOM 3456 C C . HIS B 1 102 ? 24.047 -45.781 2.484 1 84.88 102 HIS B C 1
ATOM 3458 O O . HIS B 1 102 ? 23.188 -46.406 3.127 1 84.88 102 HIS B O 1
ATOM 3464 N N . HIS B 1 103 ? 25.109 -46.344 1.941 1 84.44 103 HIS B N 1
ATOM 3465 C CA . HIS B 1 103 ? 25.609 -47.656 2.332 1 84.44 103 HIS B CA 1
ATOM 3466 C C . HIS B 1 103 ? 27.125 -47.656 2.471 1 84.44 103 HIS B C 1
ATOM 3468 O O . HIS B 1 103 ? 27.781 -46.719 2.002 1 84.44 103 HIS B O 1
ATOM 3474 N N . THR B 1 104 ? 27.656 -48.438 3.361 1 84.38 104 THR B N 1
ATOM 3475 C CA . THR B 1 104 ? 29.094 -48.5 3.578 1 84.38 104 THR B CA 1
ATOM 3476 C C . THR B 1 104 ? 29.734 -49.469 2.594 1 84.38 104 THR B C 1
ATOM 3478 O O . THR B 1 104 ? 29.359 -50.656 2.527 1 84.38 104 THR B O 1
ATOM 3481 N N . VAL B 1 105 ? 30.531 -48.875 1.711 1 83.25 105 VAL B N 1
ATOM 3482 C CA . VAL B 1 105 ? 31.312 -49.688 0.795 1 83.25 105 VAL B CA 1
ATOM 3483 C C . VAL B 1 105 ? 32.812 -49.531 1.117 1 83.25 105 VAL B C 1
ATOM 3485 O O . VAL B 1 105 ? 33.344 -48.438 1.032 1 83.25 105 VAL B O 1
ATOM 3488 N N . ASN B 1 106 ? 33.5 -50.656 1.367 1 87.5 106 ASN B N 1
ATOM 3489 C CA . ASN B 1 106 ? 34.906 -50.688 1.708 1 87.5 106 ASN B CA 1
ATOM 3490 C C . ASN B 1 106 ? 35.25 -49.656 2.785 1 87.5 106 ASN B C 1
ATOM 3492 O O . ASN B 1 106 ? 36.25 -48.938 2.668 1 87.5 106 ASN B O 1
ATOM 3496 N N . GLY B 1 107 ? 34.375 -49.406 3.793 1 82.81 107 GLY B N 1
ATOM 3497 C CA . GLY B 1 107 ? 34.656 -48.531 4.938 1 82.81 107 GLY B CA 1
ATOM 3498 C C . GLY B 1 107 ? 34.312 -47.094 4.707 1 82.81 107 GLY B C 1
ATOM 3499 O O . GLY B 1 107 ? 34.438 -46.25 5.609 1 82.81 107 GLY B O 1
ATOM 3500 N N . GLN B 1 108 ? 33.938 -46.812 3.514 1 84.62 108 GLN B N 1
ATOM 3501 C CA . GLN B 1 108 ? 33.562 -45.438 3.211 1 84.62 108 GLN B CA 1
ATOM 3502 C C . GLN B 1 108 ? 32.062 -45.344 2.961 1 84.62 108 GLN B C 1
ATOM 3504 O O . GLN B 1 108 ? 31.453 -46.219 2.348 1 84.62 108 GLN B O 1
ATOM 3509 N N . LEU B 1 109 ? 31.5 -44.344 3.502 1 86.06 109 LEU B N 1
ATOM 3510 C CA . LEU B 1 109 ? 30.078 -44.062 3.297 1 86.06 109 LEU B CA 1
ATOM 3511 C C . LEU B 1 109 ? 29.828 -43.5 1.9 1 86.06 109 LEU B C 1
ATOM 3513 O O . LEU B 1 109 ? 30.406 -42.5 1.519 1 86.06 109 LEU B O 1
ATOM 3517 N N . GLU B 1 110 ? 29.094 -44.344 1.137 1 84.19 110 GLU B N 1
ATOM 3518 C CA . GLU B 1 110 ? 28.781 -43.906 -0.222 1 84.19 110 GLU B CA 1
ATOM 3519 C C . GLU B 1 110 ? 27.266 -43.906 -0.457 1 84.19 110 GLU B C 1
ATOM 3521 O O . GLU B 1 110 ? 26.531 -44.625 0.203 1 84.19 110 GLU B O 1
ATOM 3526 N N . ILE B 1 111 ? 26.875 -43.062 -1.385 1 86.44 111 ILE B N 1
ATOM 3527 C CA . ILE B 1 111 ? 25.469 -43.031 -1.754 1 86.44 111 ILE B CA 1
ATOM 3528 C C . ILE B 1 111 ? 25.125 -44.219 -2.639 1 86.44 111 ILE B C 1
ATOM 3530 O O . ILE B 1 111 ? 25.891 -44.594 -3.525 1 86.44 111 ILE B O 1
ATOM 3534 N N . LYS B 1 112 ? 23.969 -44.781 -2.301 1 87.38 112 LYS B N 1
ATOM 3535 C CA . LYS B 1 112 ? 23.5 -45.875 -3.121 1 87.38 112 LYS B CA 1
ATOM 3536 C C . LYS B 1 112 ? 23.203 -45.438 -4.551 1 87.38 112 LYS B C 1
ATOM 3538 O O . LYS B 1 112 ? 22.672 -44.344 -4.766 1 87.38 112 LYS B O 1
ATOM 3543 N N . GLU B 1 113 ? 23.516 -46.219 -5.527 1 85.56 113 GLU B N 1
ATOM 3544 C CA . GLU B 1 113 ? 23.391 -45.875 -6.945 1 85.56 113 GLU B CA 1
ATOM 3545 C C . GLU B 1 113 ? 21.953 -45.562 -7.324 1 85.56 113 GLU B C 1
ATOM 3547 O O . GLU B 1 113 ? 21.688 -44.75 -8.203 1 85.56 113 GLU B O 1
ATOM 3552 N N . GLU B 1 114 ? 21.016 -46.219 -6.652 1 86.62 114 GLU B N 1
ATOM 3553 C CA . GLU B 1 114 ? 19.594 -46.062 -6.965 1 86.62 114 GLU B CA 1
ATOM 3554 C C . GLU B 1 114 ? 19.125 -44.656 -6.613 1 86.62 114 GLU B C 1
ATOM 3556 O O . GLU B 1 114 ? 18.078 -44.219 -7.094 1 86.62 114 GLU B O 1
ATOM 3561 N N . TYR B 1 115 ? 19.969 -44.094 -5.891 1 87.62 115 TYR B N 1
ATOM 3562 C CA . TYR B 1 115 ? 19.594 -42.75 -5.48 1 87.62 115 TYR B CA 1
ATOM 3563 C C . TYR B 1 115 ? 20.469 -41.688 -6.152 1 87.62 115 TYR B C 1
ATOM 3565 O O . TYR B 1 115 ? 20.656 -40.594 -5.617 1 87.62 115 TYR B O 1
ATOM 3573 N N . THR B 1 116 ? 21.016 -42.062 -7.238 1 89.56 116 THR B N 1
ATOM 3574 C CA . THR B 1 116 ? 21.844 -41.125 -7.98 1 89.56 116 THR B CA 1
ATOM 3575 C C . THR B 1 116 ? 21.312 -40.938 -9.398 1 89.56 116 THR B C 1
ATOM 3577 O O . THR B 1 116 ? 20.516 -41.75 -9.883 1 89.56 116 THR B O 1
ATOM 3580 N N . GLU B 1 117 ? 21.547 -39.844 -9.992 1 90.38 117 GLU B N 1
ATOM 3581 C CA . GLU B 1 117 ? 21.219 -39.562 -11.391 1 90.38 117 GLU B CA 1
ATOM 3582 C C . GLU B 1 117 ? 22.328 -38.719 -12.047 1 90.38 117 GLU B C 1
ATOM 3584 O O . GLU B 1 117 ? 23.234 -38.25 -11.367 1 90.38 117 GLU B O 1
ATOM 3589 N N . LEU B 1 118 ? 22.297 -38.75 -13.328 1 93.56 118 LEU B N 1
ATOM 3590 C CA . LEU B 1 118 ? 23.281 -37.969 -14.062 1 93.56 118 LEU B CA 1
ATOM 3591 C C . LEU B 1 118 ? 23.125 -36.5 -13.773 1 93.56 118 LEU B C 1
ATOM 3593 O O . LEU B 1 118 ? 22 -35.969 -13.711 1 93.56 118 LEU B O 1
ATOM 3597 N N . TYR B 1 119 ? 24.172 -35.875 -13.594 1 95.12 119 TYR B N 1
ATOM 3598 C CA . TYR B 1 119 ? 24.188 -34.438 -13.375 1 95.12 119 TYR B CA 1
ATOM 3599 C C . TYR B 1 119 ? 23.422 -33.719 -14.469 1 95.12 119 TYR B C 1
ATOM 3601 O O . TYR B 1 119 ? 23.672 -33.906 -15.656 1 95.12 119 TYR B O 1
ATOM 3609 N N . ASP B 1 120 ? 22.469 -32.969 -14.102 1 95.06 120 ASP B N 1
ATOM 3610 C CA . ASP B 1 120 ? 21.688 -32.094 -14.977 1 95.06 120 ASP B CA 1
ATOM 3611 C C . ASP B 1 120 ? 21.891 -30.625 -14.617 1 95.06 120 ASP B C 1
ATOM 3613 O O . ASP B 1 120 ? 21.391 -30.156 -13.586 1 95.06 120 ASP B O 1
ATOM 3617 N N . PRO B 1 121 ? 22.547 -29.922 -15.461 1 96.44 121 PRO B N 1
ATOM 3618 C CA . PRO B 1 121 ? 22.859 -28.516 -15.133 1 96.44 121 PRO B CA 1
ATOM 3619 C C . PRO B 1 121 ? 21.594 -27.703 -14.836 1 96.44 121 PRO B C 1
ATOM 3621 O O . PRO B 1 121 ? 21.625 -26.812 -13.992 1 96.44 121 PRO B O 1
ATOM 3624 N N . ALA B 1 122 ? 20.5 -27.922 -15.508 1 96.44 122 ALA B N 1
ATOM 3625 C CA . ALA B 1 122 ? 19.266 -27.188 -15.297 1 96.44 122 ALA B CA 1
ATOM 3626 C C . ALA B 1 122 ? 18.703 -27.453 -13.898 1 96.44 122 ALA B C 1
ATOM 3628 O O . ALA B 1 122 ? 18.281 -26.531 -13.203 1 96.44 122 ALA B O 1
ATOM 3629 N N . GLN B 1 123 ? 18.781 -28.656 -13.469 1 95.19 123 GLN B N 1
ATOM 3630 C CA . GLN B 1 123 ? 18.266 -29.031 -12.156 1 95.19 123 GLN B CA 1
ATOM 3631 C C . GLN B 1 123 ? 19.141 -28.484 -11.039 1 95.19 123 GLN B C 1
ATOM 3633 O O . GLN B 1 123 ? 18.641 -28 -10.023 1 95.19 123 GLN B O 1
ATOM 3638 N N . GLU B 1 124 ? 20.391 -28.594 -11.281 1 95.62 124 GLU B N 1
ATOM 3639 C CA . GLU B 1 124 ? 21.328 -28.062 -10.289 1 95.62 124 GLU B CA 1
ATOM 3640 C C . GLU B 1 124 ? 21.203 -26.547 -10.164 1 95.62 124 GLU B C 1
ATOM 3642 O O . GLU B 1 124 ? 21.219 -26 -9.055 1 95.62 124 GLU B O 1
ATOM 3647 N N . CYS B 1 125 ? 21.141 -25.859 -11.227 1 97.31 125 CYS B N 1
ATOM 3648 C CA . CYS B 1 125 ? 20.984 -24.422 -11.234 1 97.31 125 CYS B CA 1
ATOM 3649 C C . CYS B 1 125 ? 19.688 -24 -10.562 1 97.31 125 CYS B C 1
ATOM 3651 O O . CYS B 1 125 ? 19.656 -23.031 -9.797 1 97.31 125 CYS B O 1
ATOM 3653 N N . TRP B 1 126 ? 18.641 -24.734 -10.797 1 96.44 126 TRP B N 1
ATOM 3654 C CA . TRP B 1 126 ? 17.344 -24.422 -10.195 1 96.44 126 TRP B CA 1
ATOM 3655 C C . TRP B 1 126 ? 17.422 -24.531 -8.68 1 96.44 126 TRP B C 1
ATOM 3657 O O . TRP B 1 126 ? 16.859 -23.688 -7.965 1 96.44 126 TRP B O 1
ATOM 3667 N N . LYS B 1 127 ? 18.031 -25.531 -8.242 1 94.12 127 LYS B N 1
ATOM 3668 C CA . LYS B 1 127 ? 18.188 -25.688 -6.797 1 94.12 127 LYS B CA 1
ATOM 3669 C C . LYS B 1 127 ? 18.812 -24.453 -6.176 1 94.12 127 LYS B C 1
ATOM 3671 O O . LYS B 1 127 ? 18.328 -23.938 -5.16 1 94.12 127 LYS B O 1
ATOM 3676 N N . ASN B 1 128 ? 19.797 -24 -6.809 1 95.25 128 ASN B N 1
ATOM 3677 C CA . ASN B 1 128 ? 20.5 -22.812 -6.34 1 95.25 128 ASN B CA 1
ATOM 3678 C C . ASN B 1 128 ? 19.641 -21.562 -6.484 1 95.25 128 ASN B C 1
ATOM 3680 O O . ASN B 1 128 ? 19.516 -20.781 -5.547 1 95.25 128 ASN B O 1
ATOM 3684 N N . LEU B 1 129 ? 19.078 -21.375 -7.625 1 97.38 129 LEU B N 1
ATOM 3685 C CA . LEU B 1 129 ? 18.25 -20.203 -7.902 1 97.38 129 LEU B CA 1
ATOM 3686 C C . LEU B 1 129 ? 17.031 -20.156 -6.977 1 97.38 129 LEU B C 1
ATOM 3688 O O . LEU B 1 129 ? 16.703 -19.094 -6.438 1 97.38 129 LEU B O 1
ATOM 3692 N N . SER B 1 130 ? 16.422 -21.281 -6.793 1 95.75 130 SER B N 1
ATOM 3693 C CA . SER B 1 130 ? 15.234 -21.344 -5.938 1 95.75 130 SER B CA 1
ATOM 3694 C C . SER B 1 130 ? 15.57 -20.969 -4.5 1 95.75 130 SER B C 1
ATOM 3696 O O . SER B 1 130 ? 14.805 -20.25 -3.854 1 95.75 130 SER B O 1
ATOM 3698 N N . SER B 1 131 ? 16.656 -21.422 -4.066 1 94.75 131 SER B N 1
ATOM 3699 C CA . SER B 1 131 ? 17.109 -21.078 -2.721 1 94.75 131 SER B CA 1
ATOM 3700 C C . SER B 1 131 ? 17.391 -19.578 -2.6 1 94.75 131 SER B C 1
ATOM 3702 O O . SER B 1 131 ? 17 -18.938 -1.623 1 94.75 131 SER B O 1
ATOM 3704 N N . ASN B 1 132 ? 18.047 -19.047 -3.539 1 95.62 132 ASN B N 1
ATOM 3705 C CA . ASN B 1 132 ? 18.359 -17.609 -3.551 1 95.62 132 ASN B CA 1
ATOM 3706 C C . ASN B 1 132 ? 17.094 -16.766 -3.619 1 95.62 132 ASN B C 1
ATOM 3708 O O . ASN B 1 132 ? 17 -15.719 -2.963 1 95.62 132 ASN B O 1
ATOM 3712 N N . LEU B 1 133 ? 16.156 -17.219 -4.445 1 96.31 133 LEU B N 1
ATOM 3713 C CA . LEU B 1 133 ? 14.875 -16.516 -4.566 1 96.31 133 LEU B CA 1
ATOM 3714 C C . LEU B 1 133 ? 14.172 -16.422 -3.219 1 96.31 133 LEU B C 1
ATOM 3716 O O . LEU B 1 133 ? 13.688 -15.359 -2.84 1 96.31 133 LEU B O 1
ATOM 3720 N N . THR B 1 134 ? 14.164 -17.516 -2.523 1 95.19 134 THR B N 1
ATOM 3721 C CA . THR B 1 134 ? 13.492 -17.578 -1.23 1 95.19 134 THR B CA 1
ATOM 3722 C C . THR B 1 134 ? 14.188 -16.672 -0.218 1 95.19 134 THR B C 1
ATOM 3724 O O . THR B 1 134 ? 13.531 -15.883 0.471 1 95.19 134 THR B O 1
ATOM 3727 N N . LYS B 1 135 ? 15.453 -16.734 -0.238 1 95.5 135 LYS B N 1
ATOM 3728 C CA . LYS B 1 135 ? 16.25 -15.945 0.711 1 95.5 135 LYS B CA 1
ATOM 3729 C C . LYS B 1 135 ? 16.125 -14.453 0.426 1 95.5 135 LYS B C 1
ATOM 3731 O O . LYS B 1 135 ? 15.82 -13.664 1.327 1 95.5 135 LYS B O 1
ATOM 3736 N N . GLU B 1 136 ? 16.266 -14.07 -0.782 1 95.56 136 GLU B N 1
ATOM 3737 C CA . GLU B 1 136 ? 16.359 -12.664 -1.159 1 95.56 136 GLU B CA 1
ATOM 3738 C C . GLU B 1 136 ? 15 -11.984 -1.109 1 95.56 136 GLU B C 1
ATOM 3740 O O . GLU B 1 136 ? 14.914 -10.773 -0.903 1 95.56 136 GLU B O 1
ATOM 3745 N N . THR B 1 137 ? 13.945 -12.734 -1.295 1 96.19 137 THR B N 1
ATOM 3746 C CA . THR B 1 137 ? 12.617 -12.133 -1.252 1 96.19 137 THR B CA 1
ATOM 3747 C C . THR B 1 137 ? 12.055 -12.156 0.167 1 96.19 137 THR B C 1
ATOM 3749 O O . THR B 1 137 ? 11.117 -11.422 0.483 1 96.19 137 THR B O 1
ATOM 3752 N N . PHE B 1 138 ? 12.68 -12.992 0.998 1 94.44 138 PHE B N 1
ATOM 3753 C CA . PHE B 1 138 ? 12.234 -13.094 2.383 1 94.44 138 PHE B CA 1
ATOM 3754 C C . PHE B 1 138 ? 12.953 -12.07 3.26 1 94.44 138 PHE B C 1
ATOM 3756 O O . PHE B 1 138 ? 12.352 -11.508 4.176 1 94.44 138 PHE B O 1
ATOM 3763 N N . LEU B 1 139 ? 14.125 -11.766 2.994 1 94.44 139 LEU B N 1
ATOM 3764 C CA . LEU B 1 139 ? 14.984 -10.961 3.852 1 94.44 139 LEU B CA 1
ATOM 3765 C C . LEU B 1 139 ? 14.391 -9.578 4.07 1 94.44 139 LEU B C 1
ATOM 3767 O O . LEU B 1 139 ? 14.281 -9.109 5.207 1 94.44 139 LEU B O 1
ATOM 3771 N N . PRO B 1 140 ? 13.93 -8.914 3.072 1 94.69 140 PRO B N 1
ATOM 3772 C CA . PRO B 1 140 ? 13.383 -7.57 3.291 1 94.69 140 PRO B CA 1
ATOM 3773 C C . PRO B 1 140 ? 12.117 -7.582 4.148 1 94.69 140 PRO B C 1
ATOM 3775 O O . PRO B 1 140 ? 11.734 -6.551 4.703 1 94.69 140 PRO B O 1
ATOM 3778 N N . LEU B 1 141 ? 11.469 -8.703 4.207 1 93.12 141 LEU B N 1
ATOM 3779 C CA . LEU B 1 141 ? 10.234 -8.805 4.977 1 93.12 141 LEU B CA 1
ATOM 3780 C C . LEU B 1 141 ? 10.523 -8.844 6.473 1 93.12 141 LEU B C 1
ATOM 3782 O O . LEU B 1 141 ? 9.648 -8.547 7.285 1 93.12 141 LEU B O 1
ATOM 3786 N N . VAL B 1 142 ? 11.789 -9.156 6.84 1 90.75 142 VAL B N 1
ATOM 3787 C CA . VAL B 1 142 ? 12.055 -9.406 8.25 1 90.75 142 VAL B CA 1
ATOM 3788 C C . VAL B 1 142 ? 13.039 -8.359 8.781 1 90.75 142 VAL B C 1
ATOM 3790 O O . VAL B 1 142 ? 13.172 -8.188 9.992 1 90.75 142 VAL B O 1
ATOM 3793 N N . ILE B 1 143 ? 13.695 -7.652 7.914 1 88.38 143 ILE B N 1
ATOM 3794 C CA . ILE B 1 143 ? 14.656 -6.637 8.328 1 88.38 143 ILE B CA 1
ATOM 3795 C C . ILE B 1 143 ? 13.93 -5.344 8.68 1 88.38 143 ILE B C 1
ATOM 3797 O O . ILE B 1 143 ? 12.953 -4.969 8.016 1 88.38 143 ILE B O 1
ATOM 3801 N N . GLU B 1 144 ? 14.43 -4.742 9.797 1 83.5 144 GLU B N 1
ATOM 3802 C CA . GLU B 1 144 ? 13.914 -3.436 10.203 1 83.5 144 GLU B CA 1
ATOM 3803 C C . GLU B 1 144 ? 14.883 -2.32 9.812 1 83.5 144 GLU B C 1
ATOM 3805 O O . GLU B 1 144 ? 16.094 -2.496 9.875 1 83.5 144 GLU B O 1
ATOM 3810 N N . PRO B 1 145 ? 14.281 -1.092 9.227 1 82.31 145 PRO B N 1
ATOM 3811 C CA . PRO B 1 145 ? 12.859 -0.754 9.148 1 82.31 145 PRO B CA 1
ATOM 3812 C C . PRO B 1 145 ? 12.172 -1.366 7.93 1 82.31 145 PRO B C 1
ATOM 3814 O O . PRO B 1 145 ? 12.789 -1.483 6.867 1 82.31 145 PRO B O 1
ATOM 3817 N N . PHE B 1 146 ? 11.008 -1.782 8.164 1 86.69 146 PHE B N 1
ATOM 3818 C CA . PHE B 1 146 ? 10.188 -2.348 7.098 1 86.69 146 PHE B CA 1
ATOM 3819 C C . PHE B 1 146 ? 10.062 -1.37 5.938 1 86.69 146 PHE B C 1
ATOM 3821 O O . PHE B 1 146 ? 9.586 -0.247 6.113 1 86.69 146 PHE B O 1
ATOM 3828 N N . SER B 1 147 ? 10.578 -1.799 4.793 1 92.75 147 SER B N 1
ATOM 3829 C CA . SER B 1 147 ? 10.531 -0.955 3.604 1 92.75 147 SER B CA 1
ATOM 3830 C C . SER B 1 147 ? 9.797 -1.652 2.459 1 92.75 147 SER B C 1
ATOM 3832 O O . SER B 1 147 ? 10.305 -2.619 1.889 1 92.75 147 SER B O 1
ATOM 3834 N N . ILE B 1 148 ? 8.648 -1.093 2.113 1 97.12 148 ILE B N 1
ATOM 3835 C CA . ILE B 1 148 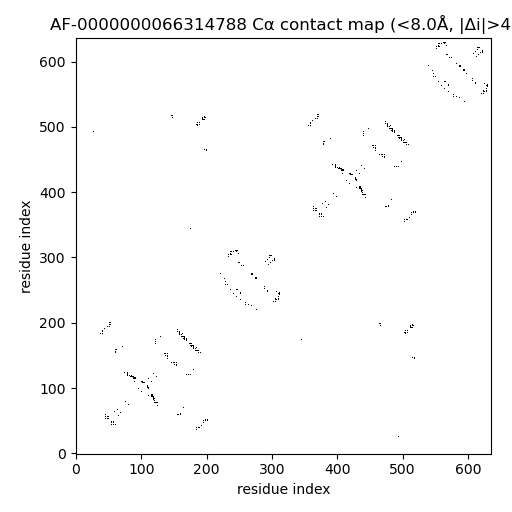? 7.855 -1.659 1.03 1 97.12 148 ILE B CA 1
ATOM 3836 C C . ILE B 1 148 ? 8.609 -1.523 -0.291 1 97.12 148 ILE B C 1
ATOM 3838 O O . ILE B 1 148 ? 8.484 -2.377 -1.173 1 97.12 148 ILE B O 1
ATOM 3842 N N . ASN B 1 149 ? 9.422 -0.507 -0.419 1 96.69 149 ASN B N 1
ATOM 3843 C CA . ASN B 1 149 ? 10.219 -0.322 -1.628 1 96.69 149 ASN B CA 1
ATOM 3844 C C . ASN B 1 149 ? 11.25 -1.435 -1.797 1 96.69 149 ASN B C 1
ATOM 3846 O O . ASN B 1 149 ? 11.438 -1.952 -2.9 1 96.69 149 ASN B O 1
ATOM 3850 N N . ASP B 1 150 ? 11.906 -1.804 -0.697 1 96.69 150 ASP B N 1
ATOM 3851 C CA . ASP B 1 150 ? 12.891 -2.877 -0.752 1 96.69 150 ASP B CA 1
ATOM 3852 C C . ASP B 1 150 ? 12.234 -4.215 -1.074 1 96.69 150 ASP B C 1
ATOM 3854 O O . ASP B 1 150 ? 12.781 -5.016 -1.839 1 96.69 150 ASP B O 1
ATOM 3858 N N . ILE B 1 151 ? 11.117 -4.441 -0.494 1 97.94 151 ILE B N 1
ATOM 3859 C CA . ILE B 1 151 ? 10.367 -5.672 -0.737 1 97.94 151 ILE B CA 1
ATOM 3860 C C . ILE B 1 151 ? 9.969 -5.75 -2.209 1 97.94 151 ILE B C 1
ATOM 3862 O O . ILE B 1 151 ? 10.18 -6.773 -2.861 1 97.94 151 ILE B O 1
ATOM 3866 N N . PHE B 1 152 ? 9.43 -4.613 -2.68 1 98.69 152 PHE B N 1
ATOM 3867 C CA . PHE B 1 152 ? 8.984 -4.562 -4.066 1 98.69 152 PHE B CA 1
ATOM 3868 C C . PHE B 1 152 ? 10.141 -4.816 -5.02 1 98.69 152 PHE B C 1
ATOM 3870 O O . PHE B 1 152 ? 10.039 -5.641 -5.93 1 98.69 152 PHE B O 1
ATOM 3877 N N . LYS B 1 153 ? 11.211 -4.203 -4.859 1 97.94 153 LYS B N 1
ATOM 3878 C CA . LYS B 1 153 ? 12.359 -4.297 -5.754 1 97.94 153 LYS B CA 1
ATOM 3879 C C . LYS B 1 153 ? 12.93 -5.715 -5.77 1 97.94 153 LYS B C 1
ATOM 3881 O O . LYS B 1 153 ? 13.273 -6.242 -6.828 1 97.94 153 LYS B O 1
ATOM 3886 N N . ALA B 1 154 ? 13.055 -6.281 -4.582 1 98.06 154 ALA B N 1
ATOM 3887 C CA . ALA B 1 154 ? 13.547 -7.652 -4.496 1 98.06 154 ALA B CA 1
ATOM 3888 C C . ALA B 1 154 ? 12.641 -8.609 -5.258 1 98.06 154 ALA B C 1
ATOM 3890 O O . ALA B 1 154 ? 13.109 -9.438 -6.043 1 98.06 154 ALA B O 1
ATOM 3891 N N . HIS B 1 155 ? 11.344 -8.508 -5.023 1 98.69 155 HIS B N 1
ATOM 3892 C CA . HIS B 1 155 ? 10.391 -9.391 -5.684 1 98.69 155 HIS B CA 1
ATOM 3893 C C . HIS B 1 155 ? 10.398 -9.18 -7.195 1 98.69 155 HIS B C 1
ATOM 3895 O O . HIS B 1 155 ? 10.359 -10.148 -7.961 1 98.69 155 HIS B O 1
ATOM 3901 N N . LEU B 1 156 ? 10.5 -7.922 -7.605 1 98.75 156 LEU B N 1
ATOM 3902 C CA . LEU B 1 156 ? 10.523 -7.594 -9.023 1 98.75 156 LEU B CA 1
ATOM 3903 C C . LEU B 1 156 ? 11.75 -8.188 -9.703 1 98.75 156 LEU B C 1
ATOM 3905 O O . LEU B 1 156 ? 11.641 -8.836 -10.75 1 98.75 156 LEU B O 1
ATOM 3909 N N . MET B 1 157 ? 12.836 -7.984 -9.125 1 98.25 157 MET B N 1
ATOM 3910 C CA . MET B 1 157 ? 14.109 -8.445 -9.68 1 98.25 157 MET B CA 1
ATOM 3911 C C . MET B 1 157 ? 14.133 -9.969 -9.789 1 98.25 157 MET B C 1
ATOM 3913 O O . MET B 1 157 ? 14.422 -10.508 -10.852 1 98.25 157 MET B O 1
ATOM 3917 N N . PHE B 1 158 ? 13.758 -10.594 -8.781 1 98.25 158 PHE B N 1
ATOM 3918 C CA . PHE B 1 158 ? 13.891 -12.047 -8.75 1 98.25 158 PHE B CA 1
ATOM 3919 C C . PHE B 1 158 ? 12.781 -12.711 -9.539 1 98.25 158 PHE B C 1
ATOM 3921 O O . PHE B 1 158 ? 12.961 -13.812 -10.07 1 98.25 158 PHE B O 1
ATOM 3928 N N . ALA B 1 159 ? 11.578 -12.07 -9.609 1 98.62 159 ALA B N 1
ATOM 3929 C CA . ALA B 1 159 ? 10.578 -12.539 -10.555 1 98.62 159 ALA B CA 1
ATOM 3930 C C . ALA B 1 159 ? 11.117 -12.539 -11.984 1 98.62 159 ALA B C 1
ATOM 3932 O O . ALA B 1 159 ? 10.961 -13.516 -12.711 1 98.62 159 ALA B O 1
ATOM 3933 N N . SER B 1 160 ? 11.789 -11.469 -12.344 1 98.69 160 SER B N 1
ATOM 3934 C CA . SER B 1 160 ? 12.328 -11.312 -13.688 1 98.69 160 SER B CA 1
ATOM 3935 C C . SER B 1 160 ? 13.445 -12.305 -13.961 1 98.69 160 SER B C 1
ATOM 3937 O O . SER B 1 160 ? 13.484 -12.93 -15.016 1 98.69 160 SER B O 1
ATOM 3939 N N . ILE B 1 161 ? 14.305 -12.453 -12.992 1 98.25 161 ILE B N 1
ATOM 3940 C CA . ILE B 1 161 ? 15.391 -13.414 -13.148 1 98.25 161 ILE B CA 1
ATOM 3941 C C . ILE B 1 161 ? 14.828 -14.812 -13.359 1 98.25 161 ILE B C 1
ATOM 3943 O O . ILE B 1 161 ? 15.242 -15.523 -14.281 1 98.25 161 ILE B O 1
ATOM 3947 N N . SER B 1 162 ? 13.914 -15.188 -12.5 1 98.31 162 SER B N 1
ATOM 3948 C CA . SER B 1 162 ? 13.305 -16.516 -12.609 1 98.31 162 SER B CA 1
ATOM 3949 C C . SER B 1 162 ? 12.609 -16.703 -13.945 1 98.31 162 SER B C 1
ATOM 3951 O O . SER B 1 162 ? 12.719 -17.766 -14.57 1 98.31 162 SER B O 1
ATOM 3953 N N . PHE B 1 163 ? 11.93 -15.688 -14.383 1 98.5 163 PHE B N 1
ATOM 3954 C CA . PHE B 1 163 ? 11.188 -15.742 -15.641 1 98.5 163 PHE B CA 1
ATOM 3955 C C . PHE B 1 163 ? 12.133 -15.93 -16.812 1 98.5 163 PHE B C 1
ATOM 3957 O O . PHE B 1 163 ? 11.945 -16.844 -17.625 1 98.5 163 PHE B O 1
ATOM 3964 N N . PHE B 1 164 ? 13.094 -15.109 -16.906 1 98.44 164 PHE B N 1
ATOM 3965 C CA . PHE B 1 164 ? 13.984 -15.148 -18.062 1 98.44 164 PHE B CA 1
ATOM 3966 C C . 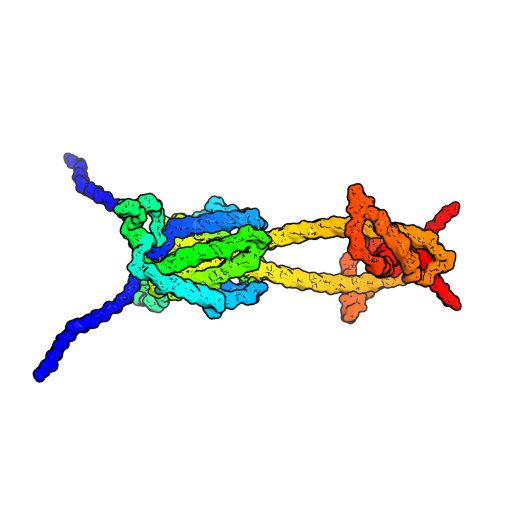PHE B 1 164 ? 14.852 -16.391 -18.031 1 98.44 164 PHE B C 1
ATOM 3968 O O . PHE B 1 164 ? 15.188 -16.953 -19.078 1 98.44 164 PHE B O 1
ATOM 3975 N N . TRP B 1 165 ? 15.234 -16.766 -16.844 1 98.19 165 TRP B N 1
ATOM 3976 C CA . TRP B 1 165 ? 15.961 -18.031 -16.75 1 98.19 165 TRP B CA 1
ATOM 3977 C C . TRP B 1 165 ? 15.109 -19.188 -17.234 1 98.19 165 TRP B C 1
ATOM 3979 O O . TRP B 1 165 ? 15.57 -20.031 -18 1 98.19 165 TRP B O 1
ATOM 3989 N N . GLY B 1 166 ? 13.844 -19.234 -16.781 1 97.44 166 GLY B N 1
ATOM 3990 C CA . GLY B 1 166 ? 12.922 -20.25 -17.266 1 97.44 166 GLY B CA 1
ATOM 3991 C C . GLY B 1 166 ? 12.789 -20.266 -18.766 1 97.44 166 GLY B C 1
ATOM 3992 O O . GLY B 1 166 ? 12.812 -21.344 -19.391 1 97.44 166 GLY B O 1
ATOM 3993 N N . LYS B 1 167 ? 12.688 -19.141 -19.312 1 97.31 167 LYS B N 1
ATOM 3994 C CA . LYS B 1 167 ? 12.594 -19 -20.766 1 97.31 167 LYS B CA 1
ATOM 3995 C C . LYS B 1 167 ? 13.82 -19.594 -21.453 1 97.31 167 LYS B C 1
ATOM 3997 O O . LYS B 1 167 ? 13.695 -20.266 -22.484 1 97.31 167 LYS B O 1
ATOM 4002 N N . SER B 1 168 ? 14.961 -19.391 -20.906 1 96.44 168 SER B N 1
ATOM 4003 C CA . SER B 1 168 ? 16.219 -19.797 -21.531 1 96.44 168 SER B CA 1
ATOM 4004 C C . SER B 1 168 ? 16.375 -21.312 -21.531 1 96.44 168 SER B C 1
ATOM 4006 O O . SER B 1 168 ? 17.125 -21.859 -22.344 1 96.44 168 SER B O 1
ATOM 4008 N N . ILE B 1 169 ? 15.695 -22.031 -20.688 1 96.38 169 ILE B N 1
ATOM 4009 C CA . ILE B 1 169 ? 15.961 -23.453 -20.578 1 96.38 169 ILE B CA 1
ATOM 4010 C C . ILE B 1 169 ? 14.727 -24.25 -21.016 1 96.38 169 ILE B C 1
ATOM 4012 O O . ILE B 1 169 ? 14.672 -25.469 -20.859 1 96.38 169 ILE B O 1
ATOM 4016 N N . MET B 1 170 ? 13.742 -23.625 -21.547 1 94.19 170 MET B N 1
ATOM 4017 C CA . MET B 1 170 ? 12.469 -24.219 -21.922 1 94.19 170 MET B CA 1
ATOM 4018 C C . MET B 1 170 ? 12.68 -25.422 -22.844 1 94.19 170 MET B C 1
ATOM 4020 O O . MET B 1 170 ? 11.992 -26.438 -22.719 1 94.19 170 MET B O 1
ATOM 4024 N N . SER B 1 171 ? 13.602 -25.281 -23.734 1 92.81 171 SER B N 1
ATOM 4025 C CA . SER B 1 171 ? 13.844 -26.328 -24.703 1 92.81 171 SER B CA 1
ATOM 4026 C C . SER B 1 171 ? 14.711 -27.438 -24.125 1 92.81 171 SER B C 1
ATOM 4028 O O . SER B 1 171 ? 14.688 -28.578 -24.609 1 92.81 171 SER B O 1
ATOM 4030 N N . GLU B 1 172 ? 15.383 -27.125 -23.062 1 92.44 172 GLU B N 1
ATOM 4031 C CA . GLU B 1 172 ? 16.312 -28.078 -22.469 1 92.44 172 GLU B CA 1
ATOM 4032 C C . GLU B 1 172 ? 15.641 -28.922 -21.391 1 92.44 172 GLU B C 1
ATOM 4034 O O . GLU B 1 172 ? 15.883 -30.125 -21.281 1 92.44 172 GLU B O 1
ATOM 4039 N N . ASN B 1 173 ? 14.867 -28.344 -20.625 1 93.12 173 ASN B N 1
ATOM 4040 C CA . ASN B 1 173 ? 14.195 -29 -19.516 1 93.12 173 ASN B CA 1
ATOM 4041 C C . ASN B 1 173 ? 12.859 -28.344 -19.188 1 93.12 173 ASN B C 1
ATOM 4043 O O . ASN B 1 173 ? 12.812 -27.375 -18.422 1 93.12 173 ASN B O 1
ATOM 4047 N N . GLU B 1 174 ? 11.836 -28.906 -19.688 1 91.56 174 GLU B N 1
ATOM 4048 C CA . GLU B 1 174 ? 10.508 -28.312 -19.578 1 91.56 174 GLU B CA 1
ATOM 4049 C C . GLU B 1 174 ? 10.023 -28.312 -18.125 1 91.56 174 GLU B C 1
ATOM 4051 O O . GLU B 1 174 ? 9.375 -27.359 -17.688 1 91.56 174 GLU B O 1
ATOM 4056 N N . ASN B 1 175 ? 10.336 -29.328 -17.391 1 88.56 175 ASN B N 1
ATOM 4057 C CA . ASN B 1 175 ? 9.891 -29.438 -16.016 1 88.56 175 ASN B CA 1
ATOM 4058 C C . ASN B 1 175 ? 10.492 -28.344 -15.133 1 88.56 175 ASN B C 1
ATOM 4060 O O . ASN B 1 175 ? 9.781 -27.703 -14.359 1 88.56 175 ASN B O 1
ATOM 4064 N N . VAL B 1 176 ? 11.766 -28.172 -15.32 1 93.25 176 VAL B N 1
ATOM 4065 C CA . VAL B 1 176 ? 12.453 -27.172 -14.523 1 93.25 176 VAL B CA 1
ATOM 4066 C C . VAL B 1 176 ? 12.008 -25.766 -14.961 1 93.25 176 VAL B C 1
ATOM 4068 O O . VAL B 1 176 ? 11.844 -24.875 -14.133 1 93.25 176 VAL B O 1
ATOM 4071 N N . ALA B 1 177 ? 11.781 -25.594 -16.234 1 95.56 177 ALA B N 1
ATOM 4072 C CA . ALA B 1 177 ? 11.266 -24.312 -16.734 1 95.56 177 ALA B CA 1
ATOM 4073 C C . ALA B 1 177 ? 9.914 -23.984 -16.109 1 95.56 177 ALA B C 1
ATOM 4075 O O . ALA B 1 177 ? 9.648 -22.844 -15.75 1 95.56 177 ALA B O 1
ATOM 4076 N N . PHE B 1 178 ? 9.109 -24.984 -15.961 1 92.19 178 PHE B N 1
ATOM 4077 C CA . PHE B 1 178 ? 7.793 -24.797 -15.359 1 92.19 178 PHE B CA 1
ATOM 4078 C C . PHE B 1 178 ? 7.914 -24.328 -13.914 1 92.19 178 PHE B C 1
ATOM 4080 O O . PHE B 1 178 ? 7.172 -23.438 -13.484 1 92.19 178 PHE B O 1
ATOM 4087 N N . LYS B 1 179 ? 8.852 -24.891 -13.188 1 92.06 179 LYS B N 1
ATOM 4088 C CA . LYS B 1 179 ? 9.07 -24.484 -11.805 1 92.06 179 LYS B CA 1
ATOM 4089 C C . LYS B 1 179 ? 9.508 -23.016 -11.727 1 92.06 179 LYS B C 1
ATOM 4091 O O . LYS B 1 179 ? 9.023 -22.266 -10.875 1 92.06 179 LYS B O 1
ATOM 4096 N N . ALA B 1 180 ? 10.383 -22.688 -12.578 1 96.38 180 ALA B N 1
ATOM 4097 C CA . ALA B 1 180 ? 10.867 -21.312 -12.617 1 96.38 180 ALA B CA 1
ATOM 4098 C C . ALA B 1 180 ? 9.742 -20.344 -12.953 1 96.38 180 ALA B C 1
ATOM 4100 O O . ALA B 1 180 ? 9.625 -19.281 -12.336 1 96.38 180 ALA B O 1
ATOM 4101 N N . PHE B 1 181 ? 8.914 -20.734 -13.914 1 96.19 181 PHE B N 1
ATOM 4102 C CA . PHE B 1 181 ? 7.781 -19.906 -14.32 1 96.19 181 PHE B CA 1
ATOM 4103 C C . PHE B 1 181 ? 6.777 -19.766 -13.18 1 96.19 181 PHE B C 1
ATOM 4105 O O . PHE B 1 181 ? 6.211 -18.703 -12.969 1 96.19 181 PHE B O 1
ATOM 4112 N N . HIS B 1 182 ? 6.625 -20.844 -12.5 1 93.75 182 HIS B N 1
ATOM 4113 C CA . HIS B 1 182 ? 5.703 -20.828 -11.367 1 93.75 182 HIS B CA 1
ATOM 4114 C C . HIS B 1 182 ? 6.152 -19.828 -10.305 1 93.75 182 HIS B C 1
ATOM 4116 O O . HIS B 1 182 ? 5.344 -19.031 -9.812 1 93.75 182 HIS B O 1
ATOM 4122 N N . ARG B 1 183 ? 7.391 -19.875 -10.016 1 95.88 183 ARG B N 1
ATOM 4123 C CA . ARG B 1 183 ? 7.93 -18.953 -9.031 1 95.88 183 ARG B CA 1
ATOM 4124 C C . ARG B 1 183 ? 7.875 -17.516 -9.539 1 95.88 183 ARG B C 1
ATOM 4126 O O . ARG B 1 183 ? 7.547 -16.594 -8.781 1 95.88 183 ARG B O 1
ATOM 4133 N N . ALA B 1 184 ? 8.195 -17.328 -10.75 1 98.06 184 ALA B N 1
ATOM 4134 C CA . ALA B 1 184 ? 8.102 -16 -11.344 1 98.06 184 ALA B CA 1
ATOM 4135 C C . ALA B 1 184 ? 6.676 -15.461 -11.266 1 98.06 184 ALA B C 1
ATOM 4137 O O . ALA B 1 184 ? 6.465 -14.305 -10.883 1 98.06 184 ALA B O 1
ATOM 4138 N N . ALA B 1 185 ? 5.719 -16.297 -11.602 1 97.25 185 ALA B N 1
ATOM 4139 C CA . ALA B 1 185 ? 4.316 -15.898 -11.586 1 97.25 185 ALA B CA 1
ATOM 4140 C C . ALA B 1 185 ? 3.885 -15.461 -10.188 1 97.25 185 ALA B C 1
ATOM 4142 O O . ALA B 1 185 ? 3.199 -14.445 -10.031 1 97.25 185 ALA B O 1
ATOM 4143 N N . GLU B 1 186 ? 4.336 -16.172 -9.211 1 97.19 186 GLU B N 1
ATOM 4144 C CA . GLU B 1 186 ? 4.027 -15.844 -7.824 1 97.19 186 GLU B CA 1
ATOM 4145 C C . GLU B 1 186 ? 4.555 -14.469 -7.441 1 97.19 186 GLU B C 1
ATOM 4147 O O . GLU B 1 186 ? 3.828 -13.656 -6.855 1 97.19 186 GLU B O 1
ATOM 4152 N N . LEU B 1 187 ? 5.711 -14.289 -7.77 1 98.5 187 LEU B N 1
ATOM 4153 C CA . LEU B 1 187 ? 6.363 -13.039 -7.402 1 98.5 187 LEU B CA 1
ATOM 4154 C C . LEU B 1 187 ? 5.762 -11.867 -8.172 1 98.5 187 LEU B C 1
ATOM 4156 O O . LEU B 1 187 ? 5.551 -10.789 -7.605 1 98.5 187 LEU B O 1
ATOM 4160 N N . PHE B 1 188 ? 5.449 -12.086 -9.453 1 98.75 188 PHE B N 1
ATOM 4161 C CA . PHE B 1 188 ? 4.82 -11.039 -10.242 1 98.75 188 PHE B CA 1
ATOM 4162 C C . PHE B 1 188 ? 3.443 -10.688 -9.688 1 98.75 188 PHE B C 1
ATOM 4164 O O . PHE B 1 188 ? 3.061 -9.523 -9.641 1 98.75 188 PHE B O 1
ATOM 4171 N N . ASP B 1 189 ? 2.727 -11.648 -9.305 1 98.56 189 ASP B N 1
ATOM 4172 C CA . ASP B 1 189 ? 1.403 -11.398 -8.742 1 98.56 189 ASP B CA 1
ATOM 4173 C C . ASP B 1 189 ? 1.5 -10.562 -7.465 1 98.56 189 ASP B C 1
ATOM 4175 O O . ASP B 1 189 ? 0.714 -9.633 -7.262 1 98.56 189 ASP B O 1
ATOM 4179 N N . LYS B 1 190 ? 2.414 -10.898 -6.625 1 98.62 190 LYS B N 1
ATOM 4180 C CA . LYS B 1 190 ? 2.623 -10.094 -5.422 1 98.62 190 LYS B CA 1
ATOM 4181 C C . LYS B 1 190 ? 3.008 -8.664 -5.773 1 98.62 190 LYS B C 1
ATOM 4183 O O . LYS B 1 190 ? 2.539 -7.715 -5.137 1 98.62 190 LYS B O 1
ATOM 4188 N N . CYS B 1 191 ? 3.854 -8.492 -6.773 1 98.81 191 CYS B N 1
ATOM 4189 C CA . CYS B 1 191 ? 4.234 -7.164 -7.238 1 98.81 191 CYS B CA 1
ATOM 4190 C C . CYS B 1 191 ? 3.02 -6.395 -7.738 1 98.81 191 CYS B C 1
ATOM 4192 O O . CYS B 1 191 ? 2.893 -5.195 -7.488 1 98.81 191 CYS B O 1
ATOM 4194 N N . ILE B 1 192 ? 2.162 -7.09 -8.438 1 98.69 192 ILE B N 1
ATOM 4195 C CA . ILE B 1 192 ? 0.958 -6.445 -8.945 1 98.69 192 ILE B CA 1
ATOM 4196 C C . ILE B 1 192 ? 0.107 -5.941 -7.785 1 98.69 192 ILE B C 1
ATOM 4198 O O . ILE B 1 192 ? -0.339 -4.789 -7.785 1 98.69 192 ILE B O 1
ATOM 4202 N N . GLY B 1 193 ? -0.056 -6.766 -6.77 1 98.62 193 GLY B N 1
ATOM 4203 C CA . GLY B 1 193 ? -0.796 -6.344 -5.59 1 98.62 193 GLY B CA 1
ATOM 4204 C C . GLY B 1 193 ? -0.21 -5.113 -4.926 1 98.62 193 GLY B C 1
ATOM 4205 O O . GLY B 1 193 ? -0.935 -4.172 -4.602 1 98.62 193 GLY B O 1
ATOM 4206 N N . MET B 1 194 ? 1.068 -5.113 -4.742 1 98.69 194 MET B N 1
ATOM 4207 C CA . MET B 1 194 ? 1.743 -3.961 -4.152 1 98.69 194 MET B CA 1
ATOM 4208 C C . MET B 1 194 ? 1.534 -2.713 -5.004 1 98.69 194 MET B C 1
ATOM 4210 O O . MET B 1 194 ? 1.303 -1.625 -4.469 1 98.69 194 MET B O 1
ATOM 4214 N N . THR B 1 195 ? 1.609 -2.891 -6.277 1 98.56 195 THR B N 1
ATOM 4215 C CA . THR B 1 195 ? 1.507 -1.764 -7.199 1 98.56 195 THR B CA 1
ATOM 4216 C C . THR B 1 195 ? 0.109 -1.152 -7.152 1 98.56 195 THR B C 1
ATOM 4218 O O . THR B 1 195 ? -0.041 0.071 -7.195 1 98.56 195 THR B O 1
ATOM 4221 N N . TRP B 1 196 ? -0.913 -2.002 -7.094 1 98.12 196 TRP B N 1
ATOM 4222 C CA . TRP B 1 196 ? -2.275 -1.495 -6.969 1 98.12 196 TRP B CA 1
ATOM 4223 C C . TRP B 1 196 ? -2.422 -0.624 -5.727 1 98.12 196 TRP B C 1
ATOM 4225 O O . TRP B 1 196 ? -3.057 0.432 -5.77 1 98.12 196 TRP B O 1
ATOM 4235 N N . PHE B 1 197 ? -1.822 -1.056 -4.648 1 98.19 197 PHE B N 1
ATOM 4236 C CA . PHE B 1 197 ? -1.888 -0.264 -3.426 1 98.19 197 PHE B CA 1
ATOM 4237 C C . PHE B 1 197 ? -1.124 1.045 -3.586 1 98.19 197 PHE B C 1
ATOM 4239 O O . PHE B 1 197 ? -1.588 2.1 -3.146 1 98.19 197 PHE B O 1
ATOM 4246 N N . ASN B 1 198 ? 0.001 0.991 -4.188 1 97.69 198 ASN B N 1
ATOM 4247 C CA . ASN B 1 198 ? 0.796 2.189 -4.43 1 97.69 198 ASN B CA 1
ATOM 4248 C C . ASN B 1 198 ? 0.031 3.209 -5.27 1 97.69 198 ASN B C 1
ATOM 4250 O O . ASN B 1 198 ? 0.089 4.41 -5 1 97.69 198 ASN B O 1
ATOM 4254 N N . ILE B 1 199 ? -0.628 2.695 -6.246 1 96.12 199 ILE B N 1
ATOM 4255 C CA . ILE B 1 199 ? -1.452 3.564 -7.082 1 96.12 199 ILE B CA 1
ATOM 4256 C C . ILE B 1 199 ? -2.496 4.27 -6.219 1 96.12 199 ILE B C 1
ATOM 4258 O O . ILE B 1 199 ? -2.713 5.477 -6.352 1 96.12 199 ILE B O 1
ATOM 4262 N N . SER B 1 200 ? -3.137 3.559 -5.352 1 94.94 200 SER B N 1
ATOM 4263 C CA . SER B 1 200 ? -4.141 4.117 -4.449 1 94.94 200 SER B CA 1
ATOM 4264 C C . SER B 1 200 ? -3.553 5.227 -3.588 1 94.94 200 SER B C 1
ATOM 4266 O O . SER B 1 200 ? -4.16 6.289 -3.434 1 94.94 200 SER B O 1
ATOM 4268 N N . VAL B 1 201 ? -2.404 4.988 -3.086 1 93.75 201 VAL B N 1
ATOM 4269 C CA . VAL B 1 201 ? -1.727 5.953 -2.225 1 93.75 201 VAL B CA 1
ATOM 4270 C C . VAL B 1 201 ? -1.35 7.191 -3.031 1 93.75 201 VAL B C 1
ATOM 4272 O O . VAL B 1 201 ? -1.555 8.32 -2.578 1 93.75 201 VAL B O 1
ATOM 4275 N N . CYS B 1 202 ? -0.805 6.973 -4.195 1 91.69 202 CYS B N 1
ATOM 4276 C CA . CYS B 1 202 ? -0.424 8.078 -5.066 1 91.69 202 CYS B CA 1
ATOM 4277 C C . CYS B 1 202 ? -1.635 8.93 -5.426 1 91.69 202 CYS B C 1
ATOM 4279 O O . CYS B 1 202 ? -1.558 10.164 -5.414 1 91.69 202 CYS B O 1
ATOM 4281 N N . ASN B 1 203 ? -2.707 8.312 -5.676 1 91.25 203 ASN B N 1
ATOM 4282 C CA . ASN B 1 203 ? -3.941 9.023 -6 1 91.25 203 ASN B CA 1
ATOM 4283 C C . ASN B 1 203 ? -4.461 9.82 -4.809 1 91.25 203 ASN B C 1
ATOM 4285 O O . ASN B 1 203 ? -4.938 10.945 -4.969 1 91.25 203 ASN B O 1
ATOM 4289 N N . GLN B 1 204 ? -4.379 9.289 -3.674 1 90.81 204 GLN B N 1
ATOM 4290 C CA . GLN B 1 204 ? -4.82 9.977 -2.463 1 90.81 204 GLN B CA 1
ATOM 4291 C C . GLN B 1 204 ? -3.963 11.211 -2.186 1 90.81 204 GLN B C 1
ATOM 4293 O O . GLN B 1 204 ? -4.477 12.25 -1.768 1 90.81 204 GLN B O 1
ATOM 4298 N N . LYS B 1 205 ? -2.727 11.055 -2.369 1 91.5 205 LYS B N 1
ATOM 4299 C CA . LYS B 1 205 ? -1.818 12.188 -2.189 1 91.5 205 LYS B CA 1
ATOM 4300 C C . LYS B 1 205 ? -2.152 13.32 -3.152 1 91.5 205 LYS B C 1
ATOM 4302 O O . LYS B 1 205 ? -2.188 14.484 -2.758 1 91.5 205 LYS B O 1
ATOM 4307 N N . LYS B 1 206 ? -2.377 13 -4.344 1 91.5 206 LYS B N 1
ATOM 4308 C CA . LYS B 1 206 ? -2.73 14 -5.355 1 91.5 206 LYS B CA 1
ATOM 4309 C C . LYS B 1 206 ? -4.035 14.703 -4.996 1 91.5 206 LYS B C 1
ATOM 4311 O O . LYS B 1 206 ? -4.133 15.93 -5.102 1 91.5 206 LYS B O 1
ATOM 4316 N N . LEU B 1 207 ? -4.977 13.938 -4.59 1 91.56 207 LEU B N 1
ATOM 4317 C CA . LEU B 1 207 ? -6.27 14.5 -4.211 1 91.56 207 LEU B CA 1
ATOM 4318 C C . LEU B 1 207 ? -6.129 15.398 -2.988 1 91.56 207 LEU B C 1
ATOM 4320 O O . LEU B 1 207 ? -6.758 16.453 -2.92 1 91.56 207 LEU B O 1
ATOM 4324 N N . SER B 1 208 ? -5.383 15 -2.062 1 93 208 SER B N 1
ATOM 4325 C CA . SER B 1 208 ? -5.156 15.789 -0.858 1 93 208 SER B CA 1
ATOM 4326 C C . SER B 1 208 ? -4.488 17.125 -1.189 1 93 208 SER B C 1
ATOM 4328 O O . SER B 1 208 ? -4.832 18.156 -0.61 1 93 208 SER B O 1
ATOM 4330 N N . GLU B 1 209 ? -3.596 17.078 -2.072 1 93.75 209 GLU B N 1
ATOM 4331 C CA . GLU B 1 209 ? -2.914 18.297 -2.488 1 93.75 209 GLU B CA 1
ATOM 4332 C C . GLU B 1 209 ? -3.877 19.266 -3.174 1 93.75 209 GLU B C 1
ATOM 4334 O O . GLU B 1 209 ? -3.83 20.469 -2.936 1 93.75 209 GLU B O 1
ATOM 4339 N N . VAL B 1 210 ? -4.656 18.734 -3.955 1 92.62 210 VAL B N 1
ATOM 4340 C CA . VAL B 1 210 ? -5.664 19.547 -4.637 1 92.62 210 VAL B CA 1
ATOM 4341 C C . VAL B 1 210 ? -6.609 20.156 -3.609 1 92.62 210 VAL B C 1
ATOM 4343 O O . VAL B 1 210 ? -6.934 21.344 -3.691 1 92.62 210 VAL B O 1
ATOM 4346 N N . ARG B 1 211 ? -7.047 19.391 -2.699 1 93.12 211 ARG B N 1
ATOM 4347 C CA . ARG B 1 211 ? -7.941 19.875 -1.651 1 93.12 211 ARG B CA 1
ATOM 4348 C C . ARG B 1 211 ? -7.262 20.938 -0.799 1 93.12 211 ARG B C 1
ATOM 4350 O O . ARG B 1 211 ? -7.879 21.953 -0.448 1 93.12 211 ARG B O 1
ATOM 4357 N N . ARG B 1 212 ? -6.086 20.703 -0.488 1 94.88 212 ARG B N 1
ATOM 4358 C CA . ARG B 1 212 ? -5.324 21.672 0.302 1 94.88 212 ARG B CA 1
ATOM 4359 C C . ARG B 1 212 ? -5.191 23 -0.43 1 94.88 212 ARG B C 1
ATOM 4361 O O . ARG B 1 212 ? -5.383 24.062 0.165 1 94.88 212 ARG B O 1
ATOM 4368 N N . SER B 1 213 ? -4.91 22.906 -1.642 1 94.69 213 SER B N 1
ATOM 4369 C CA . SER B 1 213 ? -4.762 24.109 -2.445 1 94.69 213 SER B CA 1
ATOM 4370 C C . SER B 1 213 ? -6.09 24.859 -2.568 1 94.69 213 SER B C 1
ATOM 4372 O O . SER B 1 213 ? -6.129 26.078 -2.459 1 94.69 213 SER B O 1
ATOM 4374 N N . ALA B 1 214 ? -7.105 24.156 -2.805 1 93.06 214 ALA B N 1
ATOM 4375 C CA . ALA B 1 214 ? -8.438 24.734 -2.869 1 93.06 214 ALA B CA 1
ATOM 4376 C C . ALA B 1 214 ? -8.828 25.375 -1.532 1 93.06 214 ALA B C 1
ATOM 4378 O O . ALA B 1 214 ? -9.422 26.453 -1.496 1 93.06 214 ALA B O 1
ATOM 4379 N N . GLY B 1 215 ? -8.523 24.672 -0.529 1 92.88 215 GLY B N 1
ATOM 4380 C CA . GLY B 1 215 ? -8.781 25.203 0.801 1 92.88 215 GLY B CA 1
ATOM 4381 C C . GLY B 1 215 ? -8.023 26.484 1.087 1 92.88 215 GLY B C 1
ATOM 4382 O O . GLY B 1 215 ? -8.578 27.438 1.655 1 92.88 215 GLY B O 1
ATOM 4383 N N . LYS B 1 216 ? -6.82 26.516 0.678 1 93.56 216 LYS B N 1
ATOM 4384 C CA . LYS B 1 216 ? -6.008 27.719 0.839 1 93.56 216 LYS B CA 1
ATOM 4385 C C . LYS B 1 216 ? -6.605 28.891 0.074 1 93.56 216 LYS B C 1
ATOM 4387 O O . LYS B 1 216 ? -6.684 30 0.598 1 93.56 216 LYS B O 1
ATOM 4392 N N . LYS B 1 217 ? -6.969 28.656 -1.063 1 90.62 217 LYS B N 1
ATOM 4393 C CA . LYS B 1 217 ? -7.59 29.688 -1.883 1 90.62 217 LYS B CA 1
ATOM 4394 C C . LYS B 1 217 ? -8.898 30.172 -1.265 1 90.62 217 LYS B C 1
ATOM 4396 O O . LYS B 1 217 ? -9.18 31.375 -1.241 1 90.62 217 LYS B O 1
ATOM 4401 N N . GLY B 1 218 ? -9.672 29.25 -0.896 1 88.56 218 GLY B N 1
ATOM 4402 C CA . GLY B 1 218 ? -10.906 29.594 -0.219 1 88.56 218 GLY B CA 1
ATOM 4403 C C . GLY B 1 218 ? -10.688 30.391 1.054 1 88.56 218 GLY B C 1
ATOM 4404 O O . GLY B 1 218 ? -11.414 31.359 1.321 1 88.56 218 GLY B O 1
ATOM 4405 N N . GLY B 1 219 ? -9.727 30.016 1.779 1 90.38 219 GLY B N 1
ATOM 4406 C CA . GLY B 1 219 ? -9.398 30.734 3.004 1 90.38 219 GLY B CA 1
ATOM 4407 C C . GLY B 1 219 ? -8.945 32.156 2.764 1 90.38 219 GLY B C 1
ATOM 4408 O O . GLY B 1 219 ? -9.336 33.062 3.498 1 90.38 219 GLY B O 1
ATOM 4409 N N . LYS B 1 220 ? -8.133 32.281 1.808 1 90.56 220 LYS B N 1
ATOM 4410 C CA . LYS B 1 220 ? -7.68 33.625 1.443 1 90.56 220 LYS B CA 1
ATOM 4411 C C . LYS B 1 220 ? -8.859 34.5 1.061 1 90.56 220 LYS B C 1
ATOM 4413 O O . LYS B 1 220 ? -8.922 35.656 1.474 1 90.56 220 LYS B O 1
ATOM 4418 N N . SER B 1 221 ? -9.734 33.969 0.28 1 89.75 221 SER B N 1
ATOM 4419 C CA . SER B 1 221 ? -10.914 34.719 -0.142 1 89.75 221 SER B CA 1
ATOM 4420 C C . SER B 1 221 ? -11.781 35.125 1.052 1 89.75 221 SER B C 1
ATOM 4422 O O . SER B 1 221 ? -12.289 36.25 1.118 1 89.75 221 SER B O 1
ATOM 4424 N N . LYS B 1 222 ? -11.969 34.281 1.888 1 90.62 222 LYS B N 1
ATOM 4425 C CA . LYS B 1 222 ? -12.742 34.562 3.092 1 90.62 222 LYS B CA 1
ATOM 4426 C C . LYS B 1 222 ? -12.062 35.625 3.947 1 90.62 222 LYS B C 1
ATOM 4428 O O . LYS B 1 222 ? -12.727 36.531 4.484 1 90.62 222 LYS B O 1
ATOM 4433 N N . ALA B 1 223 ? -10.781 35.531 4.098 1 90.88 223 ALA B N 1
ATOM 4434 C CA . ALA B 1 223 ? -10.016 36.5 4.867 1 90.88 223 ALA B CA 1
ATOM 4435 C C . ALA B 1 223 ? -10.164 37.906 4.281 1 90.88 223 ALA B C 1
ATOM 4437 O O . ALA B 1 223 ? -10.234 38.906 5.02 1 90.88 223 ALA B O 1
ATOM 4438 N N . GLU B 1 224 ? -10.211 37.938 2.998 1 92.38 224 GLU B N 1
ATOM 4439 C CA . GLU B 1 224 ? -10.383 39.219 2.328 1 92.38 224 GLU B CA 1
ATOM 4440 C C . GLU B 1 224 ? -11.75 39.844 2.635 1 92.38 224 GLU B C 1
ATOM 4442 O O . GLU B 1 224 ? -11.859 41.031 2.889 1 92.38 224 GLU B O 1
ATOM 4447 N N . VAL B 1 225 ? -12.711 39.062 2.58 1 94.19 225 VAL B N 1
ATOM 4448 C CA . VAL B 1 225 ? -14.062 39.5 2.898 1 94.19 225 VAL B CA 1
ATOM 4449 C C . VAL B 1 225 ? -14.125 39.969 4.359 1 94.19 225 VAL B C 1
ATOM 4451 O O . VAL B 1 225 ? -14.68 41.031 4.668 1 94.19 225 VAL B O 1
ATOM 4454 N N . TYR B 1 226 ? -13.57 39.219 5.227 1 94.38 226 TYR B N 1
ATOM 4455 C CA . TYR B 1 226 ? -13.547 39.562 6.645 1 94.38 226 TYR B CA 1
ATOM 4456 C C . TYR B 1 226 ? -12.789 40.875 6.883 1 94.38 226 TYR B C 1
ATOM 4458 O O . TYR B 1 226 ? -13.172 41.656 7.746 1 94.38 226 TYR B O 1
ATOM 4466 N N . HIS B 1 227 ? -11.766 41.031 6.078 1 94.88 227 HIS B N 1
ATOM 4467 C CA . HIS B 1 227 ? -11.008 42.25 6.207 1 94.88 227 HIS B CA 1
ATOM 4468 C C . HIS B 1 227 ? -11.875 43.469 5.91 1 94.88 227 HIS B C 1
ATOM 4470 O O . HIS B 1 227 ? -11.805 44.5 6.617 1 94.88 227 HIS B O 1
ATOM 4476 N N . ILE B 1 228 ? -12.703 43.375 4.906 1 94.75 228 ILE B N 1
ATOM 4477 C CA . ILE B 1 228 ? -13.625 44.469 4.551 1 94.75 228 ILE B CA 1
ATOM 4478 C C . ILE B 1 228 ? -14.602 44.719 5.699 1 94.75 228 ILE B C 1
ATOM 4480 O O . ILE B 1 228 ? -14.867 45.844 6.059 1 94.75 228 ILE B O 1
ATOM 4484 N N . ILE B 1 229 ? -15.055 43.688 6.301 1 96.44 229 ILE B N 1
ATOM 4485 C CA . ILE B 1 229 ? -16 43.812 7.406 1 96.44 229 ILE B CA 1
ATOM 4486 C C . ILE B 1 229 ? -15.297 44.406 8.625 1 96.44 229 ILE B C 1
ATOM 4488 O O . ILE B 1 229 ? -15.867 45.25 9.336 1 96.44 229 ILE B O 1
ATOM 4492 N N . GLN B 1 230 ? -14.109 43.969 8.828 1 97 230 GLN B N 1
ATOM 4493 C CA . GLN B 1 230 ? -13.32 44.5 9.938 1 97 230 GLN B CA 1
ATOM 4494 C C . GLN B 1 230 ? -13.047 45.969 9.789 1 97 230 GLN B C 1
ATOM 4496 O O . GLN B 1 230 ? -13.133 46.75 10.758 1 97 230 GLN B O 1
ATOM 4501 N N . LEU B 1 231 ? -12.734 46.406 8.594 1 96.31 231 LEU B N 1
ATOM 4502 C CA . LEU B 1 231 ? -12.523 47.844 8.336 1 96.31 231 LEU B CA 1
ATOM 4503 C C . LEU B 1 231 ? -13.789 48.625 8.602 1 96.31 231 LEU B C 1
ATOM 4505 O O . LEU B 1 231 ? -13.734 49.719 9.18 1 96.31 231 LEU B O 1
ATOM 4509 N N . LYS B 1 232 ? -14.852 48.094 8.18 1 97.5 232 LYS B N 1
ATOM 4510 C CA . LYS B 1 232 ? -16.125 48.781 8.43 1 97.5 232 LYS B CA 1
ATOM 4511 C C . LYS B 1 232 ? -16.422 48.844 9.922 1 97.5 232 LYS B C 1
ATOM 4513 O O . LYS B 1 232 ? -16.969 49.844 10.414 1 97.5 232 LYS B O 1
ATOM 4518 N N . LEU B 1 233 ? -16.156 47.75 10.594 1 98.12 233 LEU B N 1
ATOM 4519 C CA . LEU B 1 233 ? -16.359 47.75 12.039 1 98.12 233 LEU B CA 1
ATOM 4520 C C . LEU B 1 233 ? -15.523 48.812 12.719 1 98.12 233 LEU B C 1
ATOM 4522 O O . LEU B 1 233 ? -16.016 49.531 13.594 1 98.12 233 LEU B O 1
ATOM 4526 N N . VAL B 1 234 ? -14.297 48.906 12.352 1 97.62 234 VAL B N 1
ATOM 4527 C CA . VAL B 1 234 ? -13.414 49.938 12.906 1 97.62 234 VAL B CA 1
ATOM 4528 C C . VAL B 1 234 ? -13.992 51.312 12.641 1 97.62 234 VAL B C 1
ATOM 4530 O O . VAL B 1 234 ? -13.992 52.188 13.523 1 97.62 234 VAL B O 1
ATOM 4533 N N . GLU B 1 235 ? -14.477 51.562 11.43 1 97.69 235 GLU B N 1
ATOM 4534 C CA . GLU B 1 235 ? -15.125 52.812 11.07 1 97.69 235 GLU B CA 1
ATOM 4535 C C . GLU B 1 235 ? -16.328 53.094 11.969 1 97.69 235 GLU B C 1
ATOM 4537 O O . GLU B 1 235 ? -16.484 54.219 12.461 1 97.69 235 GLU B O 1
ATOM 4542 N N . LEU B 1 236 ? -17.109 52.125 12.172 1 97.94 236 LEU B N 1
ATOM 4543 C CA . LEU B 1 236 ? -18.297 52.281 12.984 1 97.94 236 LEU B CA 1
ATOM 4544 C C . LEU B 1 236 ? -17.938 52.562 14.438 1 97.94 236 LEU B C 1
ATOM 4546 O O . LEU B 1 236 ? -18.609 53.375 15.109 1 97.94 236 LEU B O 1
ATOM 4550 N N . ILE B 1 237 ? -16.922 51.969 14.93 1 97.38 237 ILE B N 1
ATOM 4551 C CA . ILE B 1 237 ? -16.469 52.188 16.297 1 97.38 237 ILE B CA 1
ATOM 4552 C C . ILE B 1 237 ? -16.031 53.656 16.453 1 97.38 237 ILE B C 1
ATOM 4554 O O . ILE B 1 237 ? -16.469 54.312 17.391 1 97.38 237 ILE B O 1
ATOM 4558 N N . ASN B 1 238 ? -15.297 54.156 15.539 1 95.75 238 ASN B N 1
ATOM 4559 C CA . ASN B 1 238 ? -14.766 55.531 15.602 1 95.75 238 ASN B CA 1
ATOM 4560 C C . ASN B 1 238 ? -15.867 56.562 15.453 1 95.75 238 ASN B C 1
ATOM 4562 O O . ASN B 1 238 ? -15.82 57.625 16.094 1 95.75 238 ASN B O 1
ATOM 4566 N N . ASP B 1 239 ? -16.828 56.25 14.688 1 96.19 239 ASP B N 1
ATOM 4567 C CA . ASP B 1 239 ? -17.891 57.188 14.367 1 96.19 239 ASP B CA 1
ATOM 4568 C C . ASP B 1 239 ? -18.938 57.219 15.469 1 96.19 239 ASP B C 1
ATOM 4570 O O . ASP B 1 239 ? -19.609 58.25 15.656 1 96.19 239 ASP B O 1
ATOM 4574 N N . SER B 1 240 ? -19.078 56.156 16.188 1 95.94 240 SER B N 1
ATOM 4575 C CA . SER B 1 240 ? -20.25 56.031 17.047 1 95.94 240 SER B CA 1
ATOM 4576 C C . SER B 1 240 ? -19.859 56.062 18.531 1 95.94 240 SER B C 1
ATOM 4578 O O . SER B 1 240 ? -20.734 56.062 19.406 1 95.94 240 SER B O 1
ATOM 4580 N N . VAL B 1 241 ? -18.594 56.125 18.766 1 95.12 241 VAL B N 1
ATOM 4581 C CA . VAL B 1 241 ? -18.141 56.062 20.156 1 95.12 241 VAL B CA 1
ATOM 4582 C C . VAL B 1 241 ? -18.703 57.25 20.938 1 95.12 241 VAL B C 1
ATOM 4584 O O . VAL B 1 241 ? -18.609 58.406 20.469 1 95.12 241 VAL B O 1
ATOM 4587 N N . PRO B 1 242 ? -19.281 56.969 22.094 1 93.56 242 PRO B N 1
ATOM 4588 C CA . PRO B 1 242 ? -19.75 58.062 22.938 1 93.56 242 PRO B CA 1
ATOM 4589 C C . PRO B 1 242 ? -18.594 58.906 23.484 1 93.56 242 PRO B C 1
ATOM 4591 O O . PRO B 1 242 ? -17.453 58.438 23.5 1 93.56 242 PRO B O 1
ATOM 4594 N N . ASN B 1 243 ? -18.922 60.062 24.016 1 90.44 243 ASN B N 1
ATOM 4595 C CA . ASN B 1 243 ? -17.922 60.969 24.547 1 90.44 243 ASN B CA 1
ATOM 4596 C C . ASN B 1 243 ? -17.125 60.375 25.703 1 90.44 243 ASN B C 1
ATOM 4598 O O . ASN B 1 243 ? -15.914 60.562 25.797 1 90.44 243 ASN B O 1
ATOM 4602 N N . ASP B 1 244 ? -17.875 59.594 26.5 1 89.56 244 ASP B N 1
ATOM 4603 C CA . ASP B 1 244 ? -17.219 59 27.672 1 89.56 244 ASP B CA 1
ATOM 4604 C C . ASP B 1 244 ? -16.766 57.562 27.375 1 89.56 244 ASP B C 1
ATOM 4606 O O . ASP B 1 244 ? -16.281 56.875 28.281 1 89.56 244 ASP B O 1
ATOM 4610 N N . GLY B 1 245 ? -16.906 57.062 26.109 1 92.81 245 GLY B N 1
ATOM 4611 C CA . GLY B 1 245 ? -16.562 55.719 25.75 1 92.81 245 GLY B CA 1
ATOM 4612 C C . GLY B 1 245 ? -17.625 54.688 26.172 1 92.81 245 GLY B C 1
ATOM 4613 O O . GLY B 1 245 ? -18.516 55 26.953 1 92.81 245 GLY B O 1
ATOM 4614 N N . TRP B 1 246 ? -17.562 53.562 25.656 1 95.12 246 TRP B N 1
ATOM 4615 C CA . TRP B 1 246 ? -18.469 52.5 26.078 1 95.12 246 TRP B CA 1
ATOM 4616 C C . TRP B 1 246 ? -18 51.844 27.375 1 95.12 246 TRP B C 1
ATOM 4618 O O . TRP B 1 246 ? -16.797 51.844 27.672 1 95.12 246 TRP B O 1
ATOM 4628 N N . LYS B 1 247 ? -18.828 51.281 28.141 1 91.38 247 LYS B N 1
ATOM 4629 C CA . LYS B 1 247 ? -18.5 50.594 29.391 1 91.38 247 LYS B CA 1
ATOM 4630 C C . LYS B 1 247 ? -17.594 49.406 29.141 1 91.38 247 LYS B C 1
ATOM 4632 O O . LYS B 1 247 ? -16.672 49.156 29.922 1 91.38 247 LYS B O 1
ATOM 4637 N N . ASN B 1 248 ? -17.922 48.594 28.156 1 91.88 248 ASN B N 1
ATOM 4638 C CA . ASN B 1 248 ? -17.125 47.438 27.75 1 91.88 248 ASN B CA 1
ATOM 4639 C C . ASN B 1 248 ? -17.359 47.094 26.281 1 91.88 248 ASN B C 1
ATOM 4641 O O . ASN B 1 248 ? -18.172 47.719 25.609 1 91.88 248 ASN B O 1
ATOM 4645 N N . LYS B 1 249 ? -16.703 46.125 25.797 1 93.38 249 LYS B N 1
ATOM 4646 C CA . LYS B 1 249 ? -16.766 45.781 24.391 1 93.38 249 LYS B CA 1
ATOM 4647 C C . LYS B 1 249 ? -18.125 45.188 24.031 1 93.38 249 LYS B C 1
ATOM 4649 O O . LYS B 1 249 ? -18.609 45.375 22.906 1 93.38 249 LYS B O 1
ATOM 4654 N N . VAL B 1 250 ? -18.703 44.5 24.969 1 94.19 250 VAL B N 1
ATOM 4655 C CA . VAL B 1 250 ? -19.984 43.844 24.719 1 94.19 250 VAL B CA 1
ATOM 4656 C C . VAL B 1 250 ? -21.047 44.875 24.406 1 94.19 250 VAL B C 1
ATOM 4658 O O . VAL B 1 250 ? -21.844 44.719 23.469 1 94.19 250 VAL B O 1
ATOM 4661 N N . VAL B 1 251 ? -21.031 45.938 25.141 1 95 251 VAL B N 1
ATOM 4662 C CA . VAL B 1 251 ? -22 47 24.938 1 95 251 VAL B CA 1
ATOM 4663 C C . VAL B 1 251 ? -21.75 47.656 23.578 1 95 251 VAL B C 1
ATOM 4665 O O . VAL B 1 251 ? -22.703 47.938 22.844 1 95 251 VAL B O 1
ATOM 4668 N N . ALA B 1 252 ? -20.531 47.906 23.281 1 96.69 252 ALA B N 1
ATOM 4669 C CA . ALA B 1 252 ? -20.172 48.5 22.016 1 96.69 252 ALA B CA 1
ATOM 4670 C C . ALA B 1 252 ? -20.656 47.656 20.844 1 96.69 252 ALA B C 1
ATOM 4672 O O . ALA B 1 252 ? -21.281 48.188 19.906 1 96.69 252 ALA B O 1
ATOM 4673 N N . VAL B 1 253 ? -20.406 46.375 20.906 1 96.94 253 VAL B N 1
ATOM 4674 C CA . VAL B 1 253 ? -20.734 45.438 19.812 1 96.94 253 VAL B CA 1
ATOM 4675 C C . VAL B 1 253 ? -22.25 45.375 19.656 1 96.94 253 VAL B C 1
ATOM 4677 O O . VAL B 1 253 ? -22.766 45.312 18.531 1 96.94 253 VAL B O 1
ATOM 4680 N N . ASN B 1 254 ? -22.938 45.281 20.766 1 95.38 254 ASN B N 1
ATOM 4681 C CA . ASN B 1 254 ? -24.391 45.219 20.719 1 95.38 254 ASN B CA 1
ATOM 4682 C C . ASN B 1 254 ? -25 46.438 20.031 1 95.38 254 ASN B C 1
ATOM 4684 O O . ASN B 1 254 ? -26.016 46.344 19.359 1 95.38 254 ASN B O 1
ATOM 4688 N N . GLU B 1 255 ? -24.344 47.562 20.219 1 96.31 255 GLU B N 1
ATOM 4689 C CA . GLU B 1 255 ? -24.812 48.781 19.594 1 96.31 255 GLU B CA 1
ATOM 4690 C C . GLU B 1 255 ? -24.453 48.844 18.109 1 96.31 255 GLU B C 1
ATOM 4692 O O . GLU B 1 255 ? -25.188 49.438 17.312 1 96.31 255 GLU B O 1
ATOM 4697 N N . LEU B 1 256 ? -23.422 48.219 17.734 1 97.56 256 LEU B N 1
ATOM 4698 C CA . LEU B 1 256 ? -22.859 48.406 16.406 1 97.56 256 LEU B CA 1
ATOM 4699 C C . LEU B 1 256 ? -23.25 47.281 15.484 1 97.56 256 LEU B C 1
ATOM 4701 O O . LEU B 1 256 ? -23.109 47.375 14.266 1 97.56 256 LEU B O 1
ATOM 4705 N N . ILE B 1 257 ? -23.781 46.156 16.047 1 97.62 257 ILE B N 1
ATOM 4706 C CA . ILE B 1 257 ? -23.969 44.938 15.273 1 97.62 257 ILE B CA 1
ATOM 4707 C C . ILE B 1 257 ? -25.016 45.156 14.188 1 97.62 257 ILE B C 1
ATOM 4709 O O . ILE B 1 257 ? -24.891 44.625 13.086 1 97.62 257 ILE B O 1
ATOM 4713 N N . GLU B 1 258 ? -26.016 45.938 14.43 1 96.62 258 GLU B N 1
ATOM 4714 C CA . GLU B 1 258 ? -27.078 46.156 13.453 1 96.62 258 GLU B CA 1
ATOM 4715 C C . GLU B 1 258 ? -26.578 46.938 12.258 1 96.62 258 GLU B C 1
ATOM 4717 O O . GLU B 1 258 ? -26.734 46.531 11.109 1 96.62 258 GLU B O 1
ATOM 4722 N N . PRO B 1 259 ? -25.969 48.094 12.484 1 97.25 259 PRO B N 1
ATOM 4723 C CA . PRO B 1 259 ? -25.406 48.812 11.344 1 97.25 259 PRO B CA 1
ATOM 4724 C C . PRO B 1 259 ? -24.375 48 10.578 1 97.25 259 PRO B C 1
ATOM 4726 O O . PRO B 1 259 ? -24.281 48.125 9.352 1 97.25 259 PRO B O 1
ATOM 4729 N N . LEU B 1 260 ? -23.625 47.25 11.258 1 97.75 260 LEU B N 1
ATOM 4730 C CA . LEU B 1 260 ? -22.625 46.406 10.594 1 97.75 260 LEU B CA 1
ATOM 4731 C C . LEU B 1 260 ? -23.297 45.344 9.727 1 97.75 260 LEU B C 1
ATOM 4733 O O . LEU B 1 260 ? -22.844 45.094 8.617 1 97.75 260 LEU B O 1
ATOM 4737 N N . TRP B 1 261 ? -24.312 44.781 10.281 1 96.62 261 TRP B N 1
ATOM 4738 C CA . TRP B 1 261 ? -25.047 43.75 9.562 1 96.62 261 TRP B CA 1
ATOM 4739 C C . TRP B 1 261 ? -25.703 44.312 8.305 1 96.62 261 TRP B C 1
ATOM 4741 O O . TRP B 1 261 ? -25.75 43.656 7.27 1 96.62 261 TRP B O 1
ATOM 4751 N N . ASP B 1 262 ? -26.172 45.469 8.406 1 96.12 262 ASP B N 1
ATOM 4752 C CA . ASP B 1 262 ? -26.75 46.156 7.246 1 96.12 262 ASP B CA 1
ATOM 4753 C C . ASP B 1 262 ? -25.703 46.344 6.145 1 96.12 262 ASP B C 1
ATOM 4755 O O . ASP B 1 262 ? -26.016 46.156 4.961 1 96.12 262 ASP B O 1
ATOM 4759 N N . PHE B 1 263 ? -24.641 46.688 6.504 1 96.38 263 PHE B N 1
ATOM 4760 C CA . PHE B 1 263 ? -23.547 46.844 5.547 1 96.38 263 PHE B CA 1
ATOM 4761 C C . PHE B 1 263 ? -23.266 45.531 4.836 1 96.38 263 PHE B C 1
ATOM 4763 O O . PHE B 1 263 ? -23.109 45.5 3.613 1 96.38 263 PHE B O 1
ATOM 4770 N N . ILE B 1 264 ? -23.219 44.406 5.609 1 96.44 264 ILE B N 1
ATOM 4771 C CA . ILE B 1 264 ? -22.922 43.094 5.07 1 96.44 264 ILE B CA 1
ATOM 4772 C C . ILE B 1 264 ? -24 42.688 4.078 1 96.44 264 ILE B C 1
ATOM 4774 O O . ILE B 1 264 ? -23.703 42.125 3.008 1 96.44 264 ILE B O 1
ATOM 4778 N N . GLN B 1 265 ? -25.188 42.969 4.434 1 93.5 265 GLN B N 1
ATOM 4779 C CA . GLN B 1 265 ? -26.312 42.562 3.586 1 93.5 265 GLN B CA 1
ATOM 4780 C C . GLN B 1 265 ? -26.312 43.375 2.289 1 93.5 265 GLN B C 1
ATOM 4782 O O . GLN B 1 265 ? -26.688 42.844 1.232 1 93.5 265 GLN B O 1
ATOM 4787 N N . MET B 1 266 ? -25.828 44.531 2.35 1 94.12 266 MET B N 1
ATOM 4788 C CA . MET B 1 266 ? -25.922 45.406 1.198 1 94.12 266 MET B CA 1
ATOM 4789 C C . MET B 1 266 ? -24.672 45.281 0.317 1 94.12 266 MET B C 1
ATOM 4791 O O . MET B 1 266 ? -24.719 45.594 -0.877 1 94.12 266 MET B O 1
ATOM 4795 N N . SER B 1 267 ? -23.641 44.875 0.945 1 93.62 267 SER B N 1
ATOM 4796 C CA . SER B 1 267 ? -22.375 44.812 0.23 1 93.62 267 SER B CA 1
ATOM 4797 C C . SER B 1 267 ? -22.312 43.625 -0.712 1 93.62 267 SER B C 1
ATOM 4799 O O . SER B 1 267 ? -22.797 42.531 -0.382 1 93.62 267 SER B O 1
ATOM 4801 N N . GLU B 1 268 ? -21.703 43.844 -1.795 1 92.06 268 GLU B N 1
ATOM 4802 C CA . GLU B 1 268 ? -21.5 42.75 -2.748 1 92.06 268 GLU B CA 1
ATOM 4803 C C . GLU B 1 268 ? -20.109 42.156 -2.596 1 92.06 268 GLU B C 1
ATOM 4805 O O . GLU B 1 268 ? -19.828 41.062 -3.094 1 92.06 268 GLU B O 1
ATOM 4810 N N . PHE B 1 269 ? -19.297 42.781 -1.814 1 92.62 269 PHE B N 1
ATOM 4811 C CA . PHE B 1 269 ? -17.938 42.344 -1.536 1 92.62 269 PHE B CA 1
ATOM 4812 C C . PHE B 1 269 ? -17.188 42.062 -2.83 1 92.62 269 PHE B C 1
ATOM 4814 O O . PHE B 1 269 ? -16.625 40.969 -3 1 92.62 269 PHE B O 1
ATOM 4821 N N . GLU B 1 270 ? -17.188 43.031 -3.648 1 90.81 270 GLU B N 1
ATOM 4822 C CA . GLU B 1 270 ? -16.484 42.906 -4.922 1 90.81 270 GLU B CA 1
ATOM 4823 C C . GLU B 1 270 ? -14.969 42.969 -4.73 1 90.81 270 GLU B C 1
ATOM 4825 O O . GLU B 1 270 ? -14.438 44 -4.316 1 90.81 270 GLU B O 1
ATOM 4830 N N . ILE B 1 271 ? -14.336 41.781 -4.934 1 87.19 271 ILE B N 1
ATOM 4831 C CA . ILE B 1 271 ? -12.883 41.656 -4.824 1 87.19 271 ILE B CA 1
ATOM 4832 C C . ILE B 1 271 ? -12.305 41.156 -6.137 1 87.19 271 ILE B C 1
ATOM 4834 O O . ILE B 1 271 ? -12.664 40.062 -6.59 1 87.19 271 ILE B O 1
ATOM 4838 N N . ASN B 1 272 ? -11.367 41.875 -6.75 1 85.25 272 ASN B N 1
ATOM 4839 C CA . ASN B 1 272 ? -10.758 41.5 -8.023 1 85.25 272 ASN B CA 1
ATOM 4840 C C . ASN B 1 272 ? -11.82 41.188 -9.07 1 85.25 272 ASN B C 1
ATOM 4842 O O . ASN B 1 272 ? -11.742 40.156 -9.734 1 85.25 272 ASN B O 1
ATOM 4846 N N . ASN B 1 273 ? -12.883 41.969 -9.086 1 87.06 273 ASN B N 1
ATOM 4847 C CA . ASN B 1 273 ? -13.969 41.906 -10.055 1 87.06 273 ASN B CA 1
ATOM 4848 C C . ASN B 1 273 ? -14.812 40.625 -9.875 1 87.06 273 ASN B C 1
ATOM 4850 O O . ASN B 1 273 ? -15.359 40.125 -10.844 1 87.06 273 ASN B O 1
ATOM 4854 N N . GLN B 1 274 ? -14.75 40.062 -8.766 1 91.25 274 GLN B N 1
ATOM 4855 C CA . GLN B 1 274 ? -15.578 38.906 -8.453 1 91.25 274 GLN B CA 1
ATOM 4856 C C . GLN B 1 274 ? -16.453 39.156 -7.23 1 91.25 274 GLN B C 1
ATOM 4858 O O . GLN B 1 274 ? -16 39.75 -6.25 1 91.25 274 GLN B O 1
ATOM 4863 N N . ASN B 1 275 ? -17.672 38.875 -7.32 1 90.88 275 ASN B N 1
ATOM 4864 C CA . ASN B 1 275 ? -18.594 38.938 -6.191 1 90.88 275 ASN B CA 1
ATOM 4865 C C . ASN B 1 275 ? -18.344 37.812 -5.191 1 90.88 275 ASN B C 1
ATOM 4867 O O . ASN B 1 275 ? -18.422 36.625 -5.547 1 90.88 275 ASN B O 1
ATOM 4871 N N . LYS B 1 276 ? -18.078 38.188 -4 1 91.75 276 LYS B N 1
ATOM 4872 C CA . LYS B 1 276 ? -17.734 37.219 -2.984 1 91.75 276 LYS B CA 1
ATOM 4873 C C . LYS B 1 276 ? -18.766 37.188 -1.858 1 91.75 276 LYS B C 1
ATOM 4875 O O . LYS B 1 276 ? -18.469 36.781 -0.74 1 91.75 276 LYS B O 1
ATOM 4880 N N . LYS B 1 277 ? -19.906 37.688 -2.107 1 90.31 277 LYS B N 1
ATOM 4881 C CA . LYS B 1 277 ? -20.969 37.75 -1.105 1 90.31 277 LYS B CA 1
ATOM 4882 C C . LYS B 1 277 ? -21.297 36.375 -0.553 1 90.31 277 LYS B C 1
ATOM 4884 O O . LYS B 1 277 ? -21.688 36.219 0.609 1 90.31 277 LYS B O 1
ATOM 4889 N N . TYR B 1 278 ? -21.125 35.406 -1.328 1 90 278 TYR B N 1
ATOM 4890 C CA . TYR B 1 278 ? -21.453 34.031 -0.932 1 90 278 TYR B CA 1
ATOM 4891 C C . TYR B 1 278 ? -20.609 33.594 0.255 1 90 278 TYR B C 1
ATOM 4893 O O . TYR B 1 278 ? -20.984 32.656 0.983 1 90 278 TYR B O 1
ATOM 4901 N N . ARG B 1 279 ? -19.547 34.219 0.547 1 88.69 279 ARG B N 1
ATOM 4902 C CA . ARG B 1 279 ? -18.641 33.844 1.645 1 88.69 279 ARG B CA 1
ATOM 4903 C C . ARG B 1 279 ? -19.281 34.156 2.994 1 88.69 279 ARG B C 1
ATOM 4905 O O . ARG B 1 279 ? -18.891 33.625 4.02 1 88.69 279 ARG B O 1
ATOM 4912 N N . VAL B 1 280 ? -20.219 35.031 2.994 1 88.5 280 VAL B N 1
ATOM 4913 C CA . VAL B 1 280 ? -20.875 35.406 4.246 1 88.5 280 VAL B CA 1
ATOM 4914 C C . VAL B 1 280 ? -22.312 34.906 4.266 1 88.5 280 VAL B C 1
ATOM 4916 O O . VAL B 1 280 ? -23.078 35.25 5.168 1 88.5 280 VAL B O 1
ATOM 4919 N N . ALA B 1 281 ? -22.625 34.125 3.334 1 84.06 281 ALA B N 1
ATOM 4920 C CA . ALA B 1 281 ? -24.016 33.656 3.17 1 84.06 281 ALA B CA 1
ATOM 4921 C C . ALA B 1 281 ? -24.469 32.875 4.387 1 84.06 281 ALA B C 1
ATOM 4923 O O . ALA B 1 281 ? -25.656 32.938 4.766 1 84.06 281 ALA B O 1
ATOM 4924 N N . THR B 1 282 ? -23.547 32.156 4.992 1 81.38 282 THR B N 1
ATOM 4925 C CA . THR B 1 282 ? -23.953 31.312 6.102 1 81.38 282 THR B CA 1
ATOM 4926 C C . THR B 1 282 ? -23.688 32 7.441 1 81.38 282 THR B C 1
ATOM 4928 O O . THR B 1 282 ? -23.875 31.391 8.5 1 81.38 282 THR B O 1
ATOM 4931 N N . MET B 1 283 ? -23.297 33.188 7.344 1 87.94 283 MET B N 1
ATOM 4932 C CA . MET B 1 283 ? -22.969 33.938 8.555 1 87.94 283 MET B CA 1
ATOM 4933 C C . MET B 1 283 ? -24.219 34.406 9.266 1 87.94 283 MET B C 1
ATOM 4935 O O . MET B 1 283 ? -25.188 34.812 8.625 1 87.94 283 MET B O 1
ATOM 4939 N N . SER B 1 284 ? -24.266 34.25 10.57 1 92.5 284 SER B N 1
ATOM 4940 C CA . SER B 1 284 ? -25.344 34.812 11.391 1 92.5 284 SER B CA 1
ATOM 4941 C C . SER B 1 284 ? -24.844 35.969 12.258 1 92.5 284 SER B C 1
ATOM 4943 O O . SER B 1 284 ? -23.656 36.062 12.539 1 92.5 284 SER B O 1
ATOM 4945 N N . GLN B 1 285 ? -25.812 36.812 12.562 1 92.56 285 GLN B N 1
ATOM 4946 C CA . GLN B 1 285 ? -25.469 37.969 13.383 1 92.56 285 GLN B CA 1
ATOM 4947 C C . GLN B 1 285 ? -24.844 37.562 14.711 1 92.56 285 GLN B C 1
ATOM 4949 O O . GLN B 1 285 ? -23.875 38.156 15.172 1 92.56 285 GLN B O 1
ATOM 4954 N N . ASP B 1 286 ? -25.422 36.469 15.234 1 92.38 286 ASP B N 1
ATOM 4955 C CA . ASP B 1 286 ? -24.922 35.969 16.516 1 92.38 286 ASP B CA 1
ATOM 4956 C C . ASP B 1 286 ? -23.5 35.438 16.391 1 92.38 286 ASP B C 1
ATOM 4958 O O . ASP B 1 286 ? -22.672 35.688 17.266 1 92.38 286 ASP B O 1
ATOM 4962 N N . ALA B 1 287 ? -23.281 34.719 15.344 1 92.5 287 ALA B N 1
ATOM 4963 C CA . ALA B 1 287 ? -21.938 34.188 15.102 1 92.5 287 ALA B CA 1
ATOM 4964 C C . ALA B 1 287 ? -20.938 35.312 14.891 1 92.5 287 ALA B C 1
ATOM 4966 O O . ALA B 1 287 ? -19.766 35.188 15.305 1 92.5 287 ALA B O 1
ATOM 4967 N N . LEU B 1 288 ? -21.406 36.375 14.281 1 95.56 288 LEU B N 1
ATOM 4968 C CA . LEU B 1 288 ? -20.547 37.5 14.031 1 95.56 288 LEU B CA 1
ATOM 4969 C C . LEU B 1 288 ? -20.188 38.219 15.336 1 95.56 288 LEU B C 1
ATOM 4971 O O . LEU B 1 288 ? -19.031 38.625 15.531 1 95.56 288 LEU B O 1
ATOM 4975 N N . VAL B 1 289 ? -21.156 38.344 16.203 1 95.19 289 VAL B N 1
ATOM 4976 C CA . VAL B 1 289 ? -20.906 38.938 17.5 1 95.19 289 VAL B CA 1
ATOM 4977 C C . VAL B 1 289 ? -19.812 38.156 18.234 1 95.19 289 VAL B C 1
ATOM 4979 O O . VAL B 1 289 ? -18.859 38.75 18.766 1 95.19 289 VAL B O 1
ATOM 4982 N N . ASP B 1 290 ? -20.016 36.844 18.188 1 93.81 290 ASP B N 1
ATOM 4983 C CA . ASP B 1 290 ? -19.047 35.969 18.859 1 93.81 290 ASP B CA 1
ATOM 4984 C C . ASP B 1 290 ? -17.656 36.125 18.25 1 93.81 290 ASP B C 1
ATOM 4986 O O . ASP B 1 290 ? -16.656 36.188 18.969 1 93.81 290 ASP B O 1
ATOM 4990 N N . THR B 1 291 ? -17.578 36.219 17.016 1 94.38 291 THR B N 1
ATOM 4991 C CA . THR B 1 291 ? -16.312 36.344 16.297 1 94.38 291 THR B CA 1
ATOM 4992 C C . THR B 1 291 ? -15.633 37.656 16.625 1 94.38 291 THR B C 1
ATOM 4994 O O . THR B 1 291 ? -14.414 37.719 16.844 1 94.38 291 THR B O 1
ATOM 4997 N N . ILE B 1 292 ? -16.406 38.75 16.641 1 96 292 ILE B N 1
ATOM 4998 C CA . ILE B 1 292 ? -15.859 40.094 16.922 1 96 292 ILE B CA 1
ATOM 4999 C C . ILE B 1 292 ? -15.281 40.125 18.344 1 96 292 ILE B C 1
ATOM 5001 O O . ILE B 1 292 ? -14.141 40.562 18.547 1 96 292 ILE B O 1
ATOM 5005 N N . LEU B 1 293 ? -16.062 39.562 19.266 1 93.75 293 LEU B N 1
ATOM 5006 C CA . LEU B 1 293 ? -15.695 39.656 20.672 1 93.75 293 LEU B CA 1
ATOM 5007 C C . LEU B 1 293 ? -14.547 38.719 21.016 1 93.75 293 LEU B C 1
ATOM 5009 O O . LEU B 1 293 ? -13.641 39.062 21.766 1 93.75 293 LEU B O 1
ATOM 5013 N N . ASN B 1 294 ? -14.602 37.562 20.375 1 90.62 294 ASN B N 1
ATOM 5014 C CA . ASN B 1 294 ? -13.711 36.5 20.844 1 90.62 294 ASN B CA 1
ATOM 5015 C C . ASN B 1 294 ? -12.508 36.344 19.922 1 90.62 294 ASN B C 1
ATOM 5017 O O . ASN B 1 294 ? -11.516 35.719 20.297 1 90.62 294 ASN B O 1
ATOM 5021 N N . GLN B 1 295 ? -12.547 36.938 18.797 1 92.75 295 GLN B N 1
ATOM 5022 C CA . GLN B 1 295 ? -11.438 36.719 17.875 1 92.75 295 GLN B CA 1
ATOM 5023 C C . GLN B 1 295 ? -10.883 38.062 17.375 1 92.75 295 GLN B C 1
ATOM 5025 O O . GLN B 1 295 ? -9.727 38.375 17.641 1 92.75 295 GLN B O 1
ATOM 5030 N N . TRP B 1 296 ? -11.727 38.906 16.844 1 93.94 296 TRP B N 1
ATOM 5031 C CA . TRP B 1 296 ? -11.234 40.125 16.172 1 93.94 296 TRP B CA 1
ATOM 5032 C C . TRP B 1 296 ? -10.727 41.125 17.203 1 93.94 296 TRP B C 1
ATOM 5034 O O . TRP B 1 296 ? -9.703 41.781 16.984 1 93.94 296 TRP B O 1
ATOM 5044 N N . SER B 1 297 ? -11.438 41.25 18.297 1 93 297 SER B N 1
ATOM 5045 C CA . SER B 1 297 ? -11.086 42.25 19.312 1 93 297 SER B CA 1
ATOM 5046 C C . SER B 1 297 ? -9.789 41.875 20.031 1 93 297 SER B C 1
ATOM 5048 O O . SER B 1 297 ? -9.172 42.688 20.688 1 93 297 SER B O 1
ATOM 5050 N N . LEU B 1 298 ? -9.398 40.562 19.797 1 86.56 298 LEU B N 1
ATOM 5051 C CA . LEU B 1 298 ? -8.211 40.094 20.484 1 86.56 298 LEU B CA 1
ATOM 5052 C C . LEU B 1 298 ? -7.043 39.938 19.516 1 86.56 298 LEU B C 1
ATOM 5054 O O . LEU B 1 298 ? -5.906 40.281 19.859 1 86.56 298 LEU B O 1
ATOM 5058 N N . LYS B 1 299 ? -7.398 39.5 18.375 1 84.75 299 LYS B N 1
ATOM 5059 C CA . LYS B 1 299 ? -6.324 39.031 17.5 1 84.75 299 LYS B CA 1
ATOM 5060 C C . LYS B 1 299 ? -6.086 40.031 16.359 1 84.75 299 LYS B C 1
ATOM 5062 O O . LYS B 1 299 ? -5 40.062 15.773 1 84.75 299 LYS B O 1
ATOM 5067 N N . ASN B 1 300 ? -7.121 40.75 16 1 88.56 300 ASN B N 1
ATOM 5068 C CA . ASN B 1 300 ? -6.977 41.719 14.938 1 88.56 300 ASN B CA 1
ATOM 5069 C C . ASN B 1 300 ? -6.512 43.062 15.477 1 88.56 300 ASN B C 1
ATOM 5071 O O . ASN B 1 300 ? -7.25 43.75 16.203 1 88.56 300 ASN B O 1
ATOM 5075 N N . GLU B 1 301 ? -5.395 43.438 15.094 1 82.5 301 GLU B N 1
ATOM 5076 C CA . GLU B 1 301 ? -4.742 44.625 15.688 1 82.5 301 GLU B CA 1
ATOM 5077 C C . GLU B 1 301 ? -5.586 45.875 15.508 1 82.5 301 GLU B C 1
ATOM 5079 O O . GLU B 1 301 ? -5.746 46.656 16.453 1 82.5 301 GLU B O 1
ATOM 5084 N N . ASP B 1 302 ? -6.121 46.125 14.359 1 88.88 302 ASP B N 1
ATOM 5085 C CA . ASP B 1 302 ? -6.898 47.312 14.07 1 88.88 302 ASP B CA 1
ATOM 5086 C C . ASP B 1 302 ? -8.195 47.344 14.883 1 88.88 302 ASP B C 1
ATOM 5088 O O . ASP B 1 302 ? -8.555 48.375 15.453 1 88.88 302 ASP B O 1
ATOM 5092 N N . VAL B 1 303 ? -8.773 46.25 14.938 1 94.94 303 VAL B N 1
ATOM 5093 C CA . VAL B 1 303 ? -10.031 46.156 15.672 1 94.94 303 VAL B CA 1
ATOM 5094 C C . VAL B 1 303 ? -9.766 46.281 17.172 1 94.94 303 VAL B C 1
ATOM 5096 O O . VAL B 1 303 ? -10.492 46.969 17.875 1 94.94 303 VAL B O 1
ATOM 5099 N N . LYS B 1 304 ? -8.758 45.625 17.578 1 90.56 304 LYS B N 1
ATOM 5100 C CA . LYS B 1 304 ? -8.359 45.688 18.984 1 90.56 304 LYS B CA 1
ATOM 5101 C C . LYS B 1 304 ? -8.07 47.125 19.406 1 90.56 304 LYS B C 1
ATOM 5103 O O . LYS B 1 304 ? -8.57 47.594 20.438 1 90.56 304 LYS B O 1
ATOM 5108 N N . GLN B 1 305 ? -7.301 47.781 18.641 1 88.5 305 GLN B N 1
ATOM 5109 C CA . GLN B 1 305 ? -6.93 49.156 18.953 1 88.5 305 GLN B CA 1
ATOM 5110 C C . GLN B 1 305 ? -8.156 50.062 18.969 1 88.5 305 GLN B C 1
ATOM 5112 O O . GLN B 1 305 ? -8.258 50.969 19.797 1 88.5 305 GLN B O 1
ATOM 5117 N N . ALA B 1 306 ? -8.984 49.844 18.047 1 94.31 306 ALA B N 1
ATOM 5118 C CA . ALA B 1 306 ? -10.203 50.625 17.984 1 94.31 306 ALA B CA 1
ATOM 5119 C C . ALA B 1 306 ? -11.047 50.469 19.234 1 94.31 306 ALA B C 1
ATOM 5121 O O . ALA B 1 306 ? -11.562 51.438 19.797 1 94.31 306 ALA B O 1
ATOM 5122 N N . PHE B 1 307 ? -11.18 49.312 19.719 1 94.25 307 PHE B N 1
ATOM 5123 C CA . PHE B 1 307 ? -11.961 49.031 20.922 1 94.25 307 PHE B CA 1
ATOM 5124 C C . PHE B 1 307 ? -11.266 49.594 22.156 1 94.25 307 PHE B C 1
ATOM 5126 O O . PHE B 1 307 ? -11.914 50.156 23.031 1 94.25 307 PHE B O 1
ATOM 5133 N N . ASP B 1 308 ? -10 49.406 22.219 1 87.44 308 ASP B N 1
ATOM 5134 C CA . ASP B 1 308 ? -9.234 49.875 23.359 1 87.44 308 ASP B CA 1
ATOM 5135 C C . ASP B 1 308 ? -9.359 51.406 23.547 1 87.44 308 ASP B C 1
ATOM 5137 O O . ASP B 1 308 ? -9.391 51.875 24.672 1 87.44 308 ASP B O 1
ATOM 5141 N N . SER B 1 309 ? -9.453 52.062 22.453 1 89.19 309 SER B N 1
ATOM 5142 C CA . SER B 1 309 ? -9.562 53.531 22.484 1 89.19 309 SER B CA 1
ATOM 5143 C C . SER B 1 309 ? -10.992 53.938 22.781 1 89.19 309 SER B C 1
ATOM 5145 O O . SER B 1 309 ? -11.227 55.094 23.219 1 89.19 309 SER B O 1
ATOM 5147 N N . ALA B 1 310 ? -11.859 53.062 22.578 1 92.5 310 ALA B N 1
ATOM 5148 C CA . ALA B 1 310 ? -13.258 53.469 22.609 1 92.5 310 ALA B CA 1
ATOM 5149 C C . ALA B 1 310 ? -13.93 53.031 23.906 1 92.5 310 ALA B C 1
ATOM 5151 O O . ALA B 1 310 ? -15.008 53.5 24.25 1 92.5 310 ALA B O 1
ATOM 5152 N N . VAL B 1 311 ? -13.344 52.125 24.594 1 90.19 311 VAL B N 1
ATOM 5153 C CA . VAL B 1 311 ? -13.93 51.594 25.828 1 90.19 311 VAL B CA 1
ATOM 5154 C C . VAL B 1 311 ? -13.336 52.344 27.031 1 90.19 311 VAL B C 1
ATOM 5156 O O . VAL B 1 311 ? -12.141 52.625 27.062 1 90.19 311 VAL B O 1
ATOM 5159 N N . ARG B 1 312 ? -14.273 52.781 28.031 1 77.94 312 ARG B N 1
ATOM 5160 C CA . ARG B 1 312 ? -13.906 53.531 29.219 1 77.94 312 ARG B CA 1
ATOM 5161 C C . ARG B 1 312 ? -12.844 52.812 30.031 1 77.94 312 ARG B C 1
ATOM 5163 O O . ARG B 1 312 ? -12.906 51.594 30.219 1 77.94 312 ARG B O 1
ATOM 5170 N N . ARG B 1 313 ? -11.648 53.469 30.219 1 62.62 313 ARG B N 1
ATOM 5171 C CA . ARG B 1 313 ? -10.609 52.938 31.078 1 62.62 313 ARG B CA 1
ATOM 5172 C C . ARG B 1 313 ? -11.094 52.844 32.531 1 62.62 313 ARG B C 1
ATOM 5174 O O . ARG B 1 313 ? -11.773 53.75 33 1 62.62 313 ARG B O 1
ATOM 5181 N N . LYS B 1 314 ? -11.305 51.719 33.062 1 51.66 314 LYS B N 1
ATOM 5182 C CA . LYS B 1 314 ? -11.625 51.656 34.5 1 51.66 314 LYS B CA 1
ATOM 5183 C C . LYS B 1 314 ? -10.734 52.625 35.281 1 51.66 314 LYS B C 1
ATOM 5185 O O . LYS B 1 314 ? -9.516 52.594 35.156 1 51.66 314 LYS B O 1
ATOM 5190 N N . LYS B 1 315 ? -11.18 53.812 35.594 1 48.56 315 LYS B N 1
ATOM 5191 C CA . LYS B 1 315 ? -10.469 54.625 36.594 1 48.56 315 LYS B CA 1
ATOM 5192 C C . LYS B 1 315 ? -9.914 53.781 37.719 1 48.56 315 LYS B C 1
ATOM 5194 O O . LYS B 1 315 ? -10.648 53 38.344 1 48.56 315 LYS B O 1
ATOM 5199 N N . ARG B 1 316 ? -8.781 53.281 37.656 1 45.34 316 ARG B N 1
ATOM 5200 C CA . ARG B 1 316 ? -8.211 52.781 38.906 1 45.34 316 ARG B CA 1
ATOM 5201 C C . ARG B 1 316 ? -8.492 53.719 40.062 1 45.34 316 ARG B C 1
ATOM 5203 O O . ARG B 1 316 ? -8.273 54.938 39.969 1 45.34 316 ARG B O 1
ATOM 5210 N N . SER B 1 317 ? -9.57 53.5 40.812 1 38.91 317 SER B N 1
ATOM 5211 C CA . SER B 1 317 ? -9.609 54.25 42.062 1 38.91 317 SER B CA 1
ATOM 5212 C C . SER B 1 317 ? -8.211 54.438 42.656 1 38.91 317 SER B C 1
ATOM 5214 O O . SER B 1 317 ? -7.438 53.469 42.719 1 38.91 317 SER B O 1
ATOM 5216 N N . LYS B 1 318 ? -7.738 55.688 42.594 1 38.19 318 LYS B N 1
ATOM 5217 C CA . LYS B 1 318 ? -6.645 56 43.531 1 38.19 318 LYS B CA 1
ATOM 5218 C C . LYS B 1 318 ? -7.004 55.625 44.969 1 38.19 318 LYS B C 1
ATOM 5220 O O . LYS B 1 318 ? -8.117 55.906 45.406 1 38.19 318 LYS B O 1
#

Radius of gyration: 41.85 Å; Cα contacts (8 Å, |Δi|>4): 587; chains: 2; bounding box: 84×150×99 Å

Sequence (636 aa):
MGIFKAKNPCTKNTIFTTSNTLIYGGFMISLNDFYEQICRKRRDLAYHMSECEWAVDTDVLEEDHPEIRIELGRMREQFWSSEKIGTRVRLYSCDVPWETRHHTVNGQLEIKEEYTELYDPAQECWKNLSSNLTKETFLPLVIEPFSINDIFKAHLMFASISFFWGKSIMSENENVAFKAFHRAAELFDKCIGMTWFNISVCNQKKLSEVRRSAGKKGGKSKAEVYHIIQLKLVELINDSVPNDGWKNKVVAVNELIEPLWDFIQMSEFEINNQNKKYRVATMSQDALVDTILNQWSLKNEDVKQAFDSAVRRKKRSKMGIFKAKNPCTKNTIFTTSNTLIYGGFMISLNDFYEQICRKRRDLAYHMSECEWAVDTDVLEEDHPEIRIELGRMREQFWSSEKIGTRVRLYSCDVPWETRHHTVNGQLEIKEEYTELYDPAQECWKNLSSNLTKETFLPLVIEPFSINDIFKAHLMFASISFFWGKSIMSENENVAFKAFHRAAELFDKCIGMTWFNISVCNQKKLSEVRRSAGKKGGKSKAEVYHIIQLKLVELINDSVPNDGWKNKVVAVNELIEPLWDFIQMSEFEINNQNKKYRVATMSQDALVDTILNQWSLKNEDVKQAFDSAVRRKKRSK

Nearest PDB structures (foldseek):
  8tao-assembly1_A  TM=2.785E-01  e=3.510E+00  Homo sapiens
  7mz9-assembly1_C  TM=1.862E-01  e=3.049E+00  Rattus norvegicus
  3j5p-assembly1_B  TM=2.074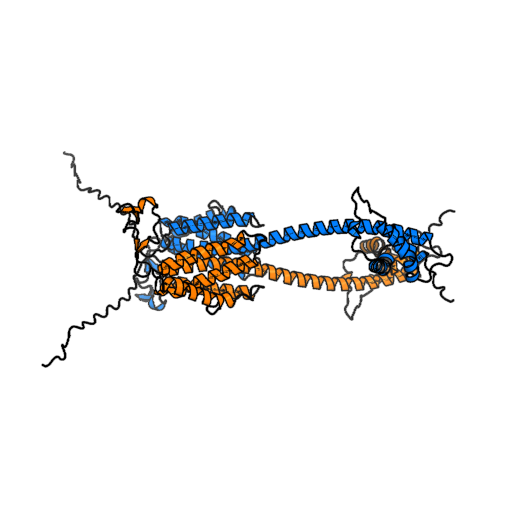E-01  e=4.649E+00  Rattus norvegicus
  6mhv-assembly1_B  TM=2.224E-01  e=8.959E+00  Homo sapiens
  8tao-assembly1_A  TM=2.290E-01  e=3.386E+00  Homo sapiens

Secondary structure (DSSP, 8-state):
-------------------------S----HHHHHHHHHHHHHHHHHHHTTSGGGGGGGGGSTT-HHHHHHHHHHHHHHHT-TTTTSEEE-SS----HHHHEEEETTEEEE-GGGEEE--HHHHHHHHHHHHHHHHHHHHHHSSSP-HHHHHHHHHHHHHHHHHHHHHTTTT-HHHHHHHHHHHHHHHHHHHHHHHHHHHHHHHHHHHHHHHHHHHHHHHHHHHHHHHHHHHHHHHHHHH--TT-BSSHHHHHHHHHHHHHHHHHH---EETTEE-GGGGTT--HHHHHHHIIIIIHHH-HHHHHHHHHHB-------/-------------------------S----HHHHHHHHHHHHHHHHHHHTTSGGGGGGGGGSTT-HHHHHHHHHHHHHHHT-TTTTSEEE-SS----HHHHEEEETTEEEE-GGGEEE--HHHHHHHHHHHHHHHHHHHHHHSSSP-HHHHHHHHHHHHHHHHHHHHHHTTT-HHHHHHHHHHHHHHHHHHHHHHHHHHHHHHHHHHHHHHHHHHHHHHHHHHHHHHHHHHHHHHHHHHH--TT-BSSHHHHHHHHHHHHHHHHHH---EETTEE-GGGGTT--HHHHHHHIIIIIHHH-HHHHHHHHHHB-------

Foldseek 3Di:
DDDPPVCVDDPPCPPPPCPVPVPPVDVPQPLVNLLVVLVVLLVLLQVLCCLFPNVVVNCLLPCVPPVLVVVLVVLCCDQVVDPQQFHKDFALPDPDDPVVQWDDDPNDIDGDPVGIDGRDSLSVSLVVLVVCLCCQLVVLVPDPPNDPVSNLNSLSNSLNSLSVSLVVCCVPDVVSSVVSSVSSSVSSVVNSVSSVVRSVVRVVVVVVVVVVVVVVVLVVLLVLLVVVLLVVLLVQLVVPQDPQFAQAPLRVCVVCLVVSVVCLVPDQSQDPNDRDNVSCVPPDSVNVSCCLVPPCCPPPPSSVVSNVVRHHDPPPPD/DDPDDPCPDDPPPPVPPCPVPVPPVDVDQPLVNLLVVLVVLLVLLQVLCCLFPNVVVNCLLPCVPPVLVVVLVVLCCDQVVDPQQFHKDFALPDPDDPVVQWDDDPNDIDGDPVGIDGRDSLSVSLVVLVVCLCCQLVVLVPDPPNDPVSNLNSLSNSLNSLSVSLVVCCVPDVVSSVVSSVSSSVSSVVNSVSSVVRSVVRVVVVVVVVVVVVVVVLVVLLVLLVVVLLVVLLVQLVVPFDPQFAQAVLVVCVVCLVVSVVCLVPDQSQDPNDRDNVSCVPPDSVNVSCCLVPPCCPPPPSSVVSNVVRHHDPPPPD

Solvent-accessible surface area (backbone atoms only — not comparable to full-atom values): 35661 Å² total; per-residue (Å²): 138,86,82,84,72,78,74,80,72,80,73,79,78,75,80,76,78,71,75,70,71,69,75,66,76,66,69,62,80,48,69,68,55,49,52,52,51,44,52,48,50,51,51,51,39,47,55,51,25,62,64,31,88,56,38,82,59,48,57,55,77,40,81,80,27,64,72,51,44,51,50,53,51,50,52,48,51,59,37,73,65,34,89,52,64,88,33,77,33,71,43,90,84,64,83,68,56,69,75,76,39,41,44,75,54,96,87,37,83,35,71,39,69,90,47,40,37,69,51,46,42,69,60,55,46,43,56,52,50,53,52,49,47,54,49,57,50,45,47,43,76,71,44,83,78,73,40,58,66,56,37,45,49,37,28,49,48,47,18,34,44,29,34,53,52,16,62,73,32,42,89,78,37,54,44,60,18,46,52,28,39,50,53,14,45,46,31,45,28,18,47,40,18,29,38,52,42,44,31,45,52,49,50,49,53,53,50,48,49,51,50,50,52,52,48,50,52,50,49,53,54,46,49,53,53,49,48,54,51,47,52,49,49,39,50,49,50,70,73,63,49,52,95,74,31,31,84,39,67,67,59,46,46,67,67,44,48,60,65,50,49,49,48,58,72,70,43,50,55,73,52,95,90,35,76,46,44,72,74,54,65,83,62,44,73,67,59,46,52,51,42,44,66,70,39,36,44,72,67,34,66,67,41,24,52,46,48,64,73,32,30,41,72,76,72,71,80,126,139,82,82,74,79,81,75,80,71,85,73,79,77,76,76,75,78,70,74,71,70,69,77,67,77,68,69,62,80,48,67,68,56,48,51,51,52,44,52,50,49,52,51,51,38,47,55,50,24,62,65,31,89,57,37,83,57,49,58,56,76,41,80,80,27,63,71,51,44,51,51,54,50,51,53,48,52,59,38,74,66,34,88,52,64,88,34,76,34,70,44,90,85,64,83,68,56,69,75,76,40,42,44,75,55,97,87,37,84,37,72,40,70,91,47,40,36,69,51,45,42,68,60,55,45,44,56,53,50,54,52,48,48,53,52,57,51,44,47,41,75,72,42,85,77,75,40,56,66,56,38,47,48,36,28,49,48,46,17,35,44,30,35,54,52,17,62,74,33,41,90,78,38,53,43,61,18,48,52,27,39,51,52,14,45,46,30,46,29,18,47,39,19,29,38,53,42,44,31,43,51,49,50,50,53,53,51,49,51,51,49,50,51,50,49,50,53,52,48,53,53,45,50,54,53,48,48,55,52,47,53,50,48,39,50,49,50,72,73,63,48,50,96,74,31,31,84,40,68,67,60,46,47,67,67,45,47,60,66,52,48,50,48,58,73,69,44,50,55,72,52,94,92,35,74,46,44,74,75,53,65,85,61,44,74,69,58,47,52,50,42,42,67,71,39,35,46,72,69,34,66,67,42,24,52,48,48,62,73,32,30,40,72,79,72,71,80,126